Protein 3S79 (pdb70)

Sequence (452 aa):
SSIPGPGYCMGIGPLISHGRFLWMGIGSACNYYNRVYGEFMRVWISGEETLIISKSSSMFHIMKHNHYSSRFGSKLGLQCIGMHEKGIIFNNNPELWKTTRPFFMKALSGPGLVRMVTVCAESLKTHLDRLEEVTNESGYVDVLTLLRRVMLDTSNTLFLRIPLDESAIVVKIQGYFDAWQALLIKPDIFFKISWLYKKYEKSVKDLKDAIEVLIAEKRRRISTEEKLEECMDFATELILAEKRGDLTRENVNQCILEMLIAAPDTMSVSLFFMLFLIAKHPNVEEAIIKEIQTVIGERDIKIDDIQKLKVMENFIYESMRYQPVVDLVMRKALEDDVIDGYPVKKGTNIILNIGRMHRLEFFPKPNEFTLENFAKNVPYRYFQPFGFGPRGCAGKYIAMVMMKAILVTLLRRFHHVKTLQGQCVESIQKIHDLSLHPDETKNMLEMIFTPRN

CATH classification: 1.10.630.10

Secondary structure (DSSP, 8-state):
----S----SSSHHHHHHHHHHHH-HHHHHHHHHHHS-SEEEEESSSSEEEEE--HHHHHHHHHSGGG------HHHHHHHT-TTSSSTT---HHHHHHHHHHHHHHTSTHHHHHHHHHHHHHHHHHHTTGGGTB-TTS-B-HHHHHHHHHHHHHHHHHT-----HHHHHHHHHHHHHHHHHHTT--HHHHHSGGGTHHHHHHHHHHHHHHHHHHHHHHHHHHT-TTTTTT--HHHHHHHHHHTTSS-HHHHHHHHHHHHHHHHHHHHHHHHHHHHHHHH-HHHHHHHHHHHHHHTTTSPP-HHHHTT-HHHHHHHHHHHHHS-SS--EEEE-SS-EEETTEEE-TT-EEEE-HHHHTTTSS-SSTTS--GGGGSS---TTT--SS--STTS-TTHHHHHHHHHHHHHHHHTTEEEEESTT--TTTS-EEESSSEEE-TTS----EEEEE--

Foldseek 3Di:
DEFADDDCPVPVQQVVLLVLCLVQFVQVSLVVGCVVIPQWHWGHQANFIAIEHADLQLLCVLLADLQWLAFAFDLVLCVLLLNDCFAQQHNGPSVSNVLRLVLLLVLQDDVNLQVLLQLLLVLLVVLVVVQVVAADPVQWGPQLLSQLLSLLSSLCVAAQVDDADSNQLLVLLVLSVCSSLNRGRDHPVQVVPPVNRVSSSVSSCSNLVRLCVRLVVSVVCCVPPDPNVVDDHSLSVLVVCVVVVNDDPSNSSNHSSCSSSVCSVAVSQLLLQLLLVCQVCVVLLVVQLVQCCVQPNPHQDGPVSLVSSVSVLLSSQLSCQAPNFQQKDKTFRQDWDQRPNRTDHGRHIYIHRNNVLSQPDDFPHRHDRDSNSVPDDDDCSSRQSQRDHPNTHSNVPSSSSSSVSSVSSQSVWWDKHAPDPDGSVPFDWRRHNTTGGPPVDDSSTIHTHTDD

InterPro domains:
  IPR001128 Cytochrome P450 [PF00067] (49-484)
  IPR001128 Cytochrome P450 [PR00385] (306-323)
  IPR001128 Cytochrome P450 [PR00385] (358-369)
  IPR001128 Cytochrome P450 [PR00385] (428-437)
  IPR001128 Cytochrome P450 [PR00385] (437-448)
  IPR002401 Cytochrome P450, E-class, group I [PR00463] (78-97)
  IPR002401 Cytochrome P450, E-class, group I [PR00463] (295-312)
  IPR002401 Cytochrome P450, E-class, group I [PR00463] (315-341)
  IPR002401 Cytochrome P450, E-class, group I [PR00463] (357-375)
  IPR002401 Cytochrome P450, E-class, group I [PR00463] (427-437)
  IPR002401 Cytochrome P450, E-class, group I [PR00463] (437-460)
  IPR017972 Cytochrome P450, conserved site [PS00086] (430-439)
  IPR036396 Cytochrome P450 superfamily [G3DSA:1.10.630.10] (45-503)
  IPR036396 Cytochrome P450 superfamily [SSF48264] (41-482)
  IPR050196 Cytochrome P450 Monooxygenases [PTHR24291] (77-483)

Organism: Homo sapiens (NCBI:txid9606)

GO terms:
  GO:0070330 aromatase activity (F, IDA)
  GO:0020037 heme binding (F, IDA)
  GO:0070330 aromatase activity (F, EXP)
  GO:0101021 estrogen 2-hydroxylase activity (F, EXP)
  GO:0005789 endoplasmic reticulum membrane (C, EXP)
  GO:0016020 membrane (C, TAS)
  GO:0019825 oxygen binding (F, TAS)
  GO:0006694 steroid biosynthetic process (P, TAS)
  GO:0005789 endoplasmic reticulum membrane (C, TAS)
  GO:0008395 steroid hydroxylase activity (F, TAS)
  GO:0016125 sterol metabolic process (P, TAS)
  GO:0006703 estrogen biosynthetic process (P, TAS)
  GO:0005783 endoplasmic reticulum (C, IDA)
  GO:2000866 positive regulation of estradiol secretion (P, IDA)
  GO:0006710 androgen catabolic process (P, IDA)
  GO:0016712 oxidoreductase activity, acting on paired donors, with incorporation or reduction of molecular oxygen, reduced flavin or flavoprotein as one donor, and incorporation of one atom of oxygen (F, TAS)
  GO:0009055 electron transfer activity (F, TAS)

Radius of gyration: 21.98 Å; Cα contacts (8 Å, |Δi|>4): 689; chains: 1; bounding box: 54×66×43 Å

B-factor: mean 69.15, std 11.72, range [27.29, 119.89]

Nearest PDB structures (foldseek):
  4kq8-assembly1_A  TM=1.000E+00  e=1.917E-66  Homo sapiens
  5veu-assembly10_J  TM=8.030E-01  e=7.206E-19  Homo sapiens
  5jqu-assembly1_E  TM=8.516E-01  e=1.987E-17  Priestia megaterium NBRC 15308 = ATCC 14581
  5jqu-assembly1_G  TM=8.354E-01  e=8.770E-18  Priestia megaterium NBRC 15308 = ATCC 14581
  2ij2-assembly1_A  TM=8.161E-01  e=6.776E-17  Priestia megaterium

Structure (mmCIF, N/CA/C/O backbone):
data_3S79
#
_entry.id   3S79
#
_cell.length_a   140.218
_cell.length_b   140.218
_cell.length_c   119.271
_cell.angle_alpha   90.00
_cell.angle_beta   90.00
_cell.angle_gamma   120.00
#
_symmetry.space_group_name_H-M   'P 32 2 1'
#
loop_
_entity.id
_entity.type
_entity.pdbx_description
1 polymer 'Cytochrome P450 19A1'
2 non-polymer 'PROTOPORPHYRIN IX CONTAINING FE'
3 non-polymer 4-ANDROSTENE-3-17-DIONE
4 non-polymer 'PHOSPHATE ION'
5 water water
#
loop_
_atom_site.group_PDB
_atom_site.id
_atom_site.type_symbol
_atom_site.label_atom_id
_atom_site.label_alt_id
_atom_site.label_comp_id
_atom_site.label_asym_id
_atom_site.label_entity_id
_atom_site.label_seq_id
_atom_site.pdbx_PDB_ins_code
_atom_site.Cartn_x
_atom_site.Cartn_y
_atom_site.Cartn_z
_atom_site.occupancy
_atom_site.B_iso_or_equiv
_atom_site.auth_seq_id
_atom_site.auth_comp_id
_atom_site.auth_asym_id
_atom_site.auth_atom_id
_atom_site.pdbx_PDB_model_num
ATOM 1 N N . SER A 1 45 ? 76.237 80.217 30.288 1.00 104.77 45 SER A N 1
ATOM 2 C CA . SER A 1 45 ? 75.621 80.218 31.649 1.00 104.84 45 SER A CA 1
ATOM 3 C C . SER A 1 45 ? 76.669 80.394 32.746 1.00 104.73 45 SER A C 1
ATOM 4 O O . SER A 1 45 ? 77.794 79.890 32.632 1.00 104.87 45 SER A O 1
ATOM 7 N N . SER A 1 46 ? 76.288 81.116 33.801 1.00 104.44 46 SER A N 1
ATOM 8 C CA . SER A 1 46 ? 77.106 81.241 35.010 1.00 103.97 46 SER A CA 1
ATOM 9 C C . SER A 1 46 ? 76.868 80.030 35.922 1.00 103.64 46 SER A C 1
ATOM 10 O O . SER A 1 46 ? 76.082 79.135 35.591 1.00 103.74 46 SER A O 1
ATOM 13 N N . ILE A 1 47 ? 77.531 80.008 37.072 1.00 103.01 47 ILE A N 1
ATOM 14 C CA . ILE A 1 47 ? 77.569 78.802 37.886 1.00 102.33 47 ILE A CA 1
ATOM 15 C C . ILE A 1 47 ? 76.794 78.948 39.210 1.00 101.83 47 ILE A C 1
ATOM 16 O O . ILE A 1 47 ? 77.133 79.801 40.031 1.00 101.85 47 ILE A O 1
ATOM 21 N N . PRO A 1 48 ? 75.725 78.144 39.402 1.00 101.27 48 PRO A N 1
ATOM 22 C CA . PRO A 1 48 ? 74.946 78.203 40.649 1.00 101.03 48 PRO A CA 1
ATOM 23 C C . PRO A 1 48 ? 75.763 77.783 41.876 1.00 100.95 48 PRO A C 1
ATOM 24 O O . PRO A 1 48 ? 76.748 77.061 41.734 1.00 101.07 48 PRO A O 1
ATOM 28 N N . GLY A 1 49 ? 75.363 78.239 43.062 1.00 100.83 49 GLY A N 1
ATOM 29 C CA . GLY A 1 49 ? 76.078 77.912 44.304 1.00 100.75 49 GLY A CA 1
ATOM 30 C C . GLY A 1 49 ? 76.155 79.067 45.292 1.00 100.70 49 GLY A C 1
ATOM 31 O O . GLY A 1 49 ? 75.909 80.210 44.912 1.00 100.66 49 GLY A O 1
ATOM 32 N N . PRO A 1 50 ? 76.510 78.782 46.566 1.00 100.70 50 PRO A N 1
ATOM 33 C CA . PRO A 1 50 ? 76.570 79.825 47.593 1.00 100.76 50 PRO A CA 1
ATOM 34 C C . PRO A 1 50 ? 77.529 80.946 47.219 1.00 100.82 50 PRO A C 1
ATOM 35 O O . PRO A 1 50 ? 78.403 80.757 46.373 1.00 100.87 50 PRO A O 1
ATOM 39 N N . GLY A 1 51 ? 77.352 82.103 47.844 1.00 100.86 51 GLY A N 1
ATOM 40 C CA . GLY A 1 51 ? 78.190 83.254 47.563 1.00 100.96 51 GLY A CA 1
ATOM 41 C C . GLY A 1 51 ? 79.585 83.092 48.125 1.00 101.09 51 GLY A C 1
ATOM 42 O O . GLY A 1 51 ? 79.771 82.532 49.207 1.00 100.96 51 GLY A O 1
ATOM 43 N N . TYR A 1 52 ? 80.565 83.567 47.368 1.00 101.35 52 TYR A N 1
ATOM 44 C CA . TYR A 1 52 ? 81.930 83.680 47.842 1.00 101.78 52 TYR A CA 1
ATOM 45 C C . TYR A 1 52 ? 81.973 84.923 48.711 1.00 102.12 52 TYR A C 1
ATOM 46 O O . TYR A 1 52 ? 82.127 86.036 48.206 1.00 102.49 52 TYR A O 1
ATOM 55 N N . CYS A 1 53 ? 81.801 84.752 50.016 1.00 102.35 53 CYS A N 1
ATOM 56 C CA . CYS A 1 53 ? 81.703 85.914 50.899 1.00 102.53 53 CYS A CA 1
ATOM 57 C C . CYS A 1 53 ? 83.065 86.441 51.304 1.00 102.38 53 CYS A C 1
ATOM 58 O O . CYS A 1 53 ? 83.437 86.410 52.481 1.00 102.35 53 CYS A O 1
ATOM 61 N N . MET A 1 54 ? 83.794 86.932 50.302 1.00 102.27 54 MET A N 1
ATOM 62 C CA . MET A 1 54 ? 85.157 87.432 50.466 1.00 102.09 54 MET A CA 1
ATOM 63 C C . MET A 1 54 ? 86.006 86.445 51.278 1.00 101.61 54 MET A C 1
ATOM 64 O O . MET A 1 54 ? 86.715 86.835 52.209 1.00 101.59 54 MET A O 1
ATOM 69 N N . GLY A 1 55 ? 85.905 85.162 50.926 1.00 101.05 55 GLY A N 1
ATOM 70 C CA . GLY A 1 55 ? 86.688 84.112 51.571 1.00 100.22 55 GLY A CA 1
ATOM 71 C C . GLY A 1 55 ? 86.028 83.467 52.776 1.00 99.66 55 GLY A C 1
ATOM 72 O O . GLY A 1 55 ? 86.697 82.804 53.572 1.00 99.74 55 GLY A O 1
ATOM 73 N N . ILE A 1 56 ? 84.721 83.662 52.920 1.00 98.95 56 ILE A N 1
ATOM 74 C CA . ILE A 1 56 ? 83.969 82.990 53.978 1.00 98.27 56 ILE A CA 1
ATOM 75 C C . ILE A 1 56 ? 83.105 81.903 53.346 1.00 97.66 56 ILE A C 1
ATOM 76 O O . ILE A 1 56 ? 82.837 80.867 53.967 1.00 97.69 56 ILE A O 1
ATOM 81 N N . GLY A 1 57 ? 82.690 82.146 52.103 1.00 96.78 57 GLY A N 1
ATOM 82 C CA . GLY A 1 57 ? 82.014 81.136 51.297 1.00 95.68 57 GLY A CA 1
ATOM 83 C C . GLY A 1 57 ? 82.715 79.789 51.378 1.00 94.82 57 GLY A C 1
ATOM 84 O O . GLY A 1 57 ? 82.109 78.808 51.813 1.00 94.88 57 GLY A O 1
ATOM 85 N N . PRO A 1 58 ? 84.003 79.735 50.973 1.00 94.07 58 PRO A N 1
ATOM 86 C CA . PRO A 1 58 ? 84.815 78.516 51.058 1.00 93.33 58 PRO A CA 1
ATOM 87 C C . PRO A 1 58 ? 84.795 77.853 52.433 1.00 92.49 58 PRO A C 1
ATOM 88 O O . PRO A 1 58 ? 84.570 76.642 52.525 1.00 92.65 58 PRO A O 1
ATOM 92 N N . LEU A 1 59 ? 85.014 78.638 53.485 1.00 91.24 59 LEU A N 1
ATOM 93 C CA . LEU A 1 59 ? 85.095 78.096 54.835 1.00 90.01 59 LEU A CA 1
ATOM 94 C C . LEU A 1 59 ? 83.785 77.466 55.300 1.00 89.20 59 LEU A C 1
ATOM 95 O O . LEU A 1 59 ? 83.808 76.452 55.991 1.00 89.08 59 LEU A O 1
ATOM 100 N N . ILE A 1 60 ? 82.648 78.039 54.915 1.00 88.15 60 ILE A N 1
ATOM 101 C CA . ILE A 1 60 ? 81.374 77.422 55.294 1.00 87.26 60 ILE A CA 1
ATOM 102 C C . ILE A 1 60 ? 81.204 76.056 54.623 1.00 86.46 60 ILE A C 1
ATOM 103 O O . ILE A 1 60 ? 80.981 75.059 55.311 1.00 86.39 60 ILE A O 1
ATOM 108 N N . SER A 1 61 ? 81.362 76.008 53.299 1.00 85.35 61 SER A N 1
ATOM 109 C CA . SER A 1 61 ? 81.105 74.785 52.536 1.00 84.16 61 SER A CA 1
ATOM 110 C C . SER A 1 61 ? 82.070 73.660 52.912 1.00 83.42 61 SER A C 1
ATOM 111 O O . SER A 1 61 ? 81.646 72.519 53.107 1.00 83.21 61 SER A O 1
ATOM 114 N N . HIS A 1 62 ? 83.355 73.985 53.037 1.00 82.35 62 HIS A N 1
ATOM 115 C CA . HIS A 1 62 ? 84.326 73.003 53.493 1.00 81.57 62 HIS A CA 1
ATOM 116 C C . HIS A 1 62 ? 83.914 72.482 54.867 1.00 81.05 62 HIS A C 1
ATOM 117 O O . HIS A 1 62 ? 83.833 71.272 55.070 1.00 81.13 62 HIS A O 1
ATOM 124 N N . GLY A 1 63 ? 83.633 73.399 55.794 1.00 80.42 63 GLY A N 1
ATOM 125 C CA . GLY A 1 63 ? 83.147 73.042 57.128 1.00 79.56 63 GLY A CA 1
ATOM 126 C C . GLY A 1 63 ? 81.896 72.182 57.074 1.00 79.06 63 GLY A C 1
ATOM 127 O O . GLY A 1 63 ? 81.781 71.183 57.783 1.00 78.70 63 GLY A O 1
ATOM 128 N N . ARG A 1 64 ? 80.961 72.569 56.214 1.00 78.86 64 ARG A N 1
ATOM 129 C CA . ARG A 1 64 ? 79.746 71.795 55.996 1.00 78.81 64 ARG A CA 1
ATOM 130 C C . ARG A 1 64 ? 80.064 70.363 55.551 1.00 78.59 64 ARG A C 1
ATOM 131 O O . ARG A 1 64 ? 79.454 69.410 56.040 1.00 78.44 64 ARG A O 1
ATOM 139 N N . PHE A 1 65 ? 81.024 70.224 54.637 1.00 78.34 65 PHE A N 1
ATOM 140 C CA . PHE A 1 65 ? 81.478 68.908 54.190 1.00 78.24 65 PHE A CA 1
ATOM 141 C C . PHE A 1 65 ? 82.097 68.100 55.329 1.00 78.33 65 PHE A C 1
ATOM 142 O O . PHE A 1 65 ? 81.809 66.910 55.480 1.00 78.28 65 PHE A O 1
ATOM 150 N N . LEU A 1 66 ? 82.925 68.753 56.138 1.00 78.36 66 LEU A N 1
ATOM 151 C CA . LEU A 1 66 ? 83.582 68.078 57.255 1.00 78.58 66 LEU A CA 1
ATOM 152 C C . LEU A 1 66 ? 82.595 67.634 58.332 1.00 78.64 66 LEU A C 1
ATOM 153 O O . LEU A 1 66 ? 82.769 66.576 58.936 1.00 78.56 66 LEU A O 1
ATOM 158 N N . TRP A 1 67 ? 81.561 68.438 58.561 1.00 78.79 67 TRP A N 1
ATOM 159 C CA . TRP A 1 67 ? 80.575 68.140 59.594 1.00 79.02 67 TRP A CA 1
ATOM 160 C C . TRP A 1 67 ? 79.566 67.110 59.094 1.00 78.09 67 TRP A C 1
ATOM 161 O O . TRP A 1 67 ? 79.289 66.124 59.773 1.00 77.89 67 TRP A O 1
ATOM 172 N N . MET A 1 68 ? 79.046 67.325 57.891 1.00 77.16 68 MET A N 1
ATOM 173 C CA . MET A 1 68 ? 78.010 66.458 57.340 1.00 76.23 68 MET A CA 1
ATOM 174 C C . MET A 1 68 ? 78.505 65.127 56.777 1.00 75.67 68 MET A C 1
ATOM 175 O O . MET A 1 68 ? 77.803 64.117 56.859 1.00 75.63 68 MET A O 1
ATOM 180 N N . GLY A 1 69 ? 79.705 65.129 56.203 1.00 74.94 69 GLY A N 1
ATOM 181 C CA . GLY A 1 69 ? 80.195 63.984 55.442 1.00 74.06 69 GLY A CA 1
ATOM 182 C C . GLY A 1 69 ? 79.970 64.221 53.961 1.00 73.41 69 GLY A C 1
ATOM 183 O O . GLY A 1 69 ? 78.930 64.755 53.567 1.00 73.35 69 GLY A O 1
ATOM 184 N N . ILE A 1 70 ? 80.937 63.819 53.141 1.00 72.76 70 ILE A N 1
ATOM 185 C CA . ILE A 1 70 ? 80.934 64.152 51.714 1.00 72.17 70 ILE A CA 1
ATOM 186 C C . ILE A 1 70 ? 79.584 63.877 51.041 1.00 72.24 70 ILE A C 1
ATOM 187 O O . ILE A 1 70 ? 79.020 64.753 50.384 1.00 72.07 70 ILE A O 1
ATOM 192 N N . GLY A 1 71 ? 79.067 62.667 51.235 1.00 72.32 71 GLY A N 1
ATOM 193 C CA . GLY A 1 71 ? 77.815 62.237 50.626 1.00 72.37 71 GLY A CA 1
ATOM 194 C C . GLY A 1 71 ? 76.629 63.113 50.951 1.00 72.65 71 GLY A C 1
ATOM 195 O O . GLY A 1 71 ? 75.971 63.635 50.045 1.00 72.60 71 GLY A O 1
ATOM 196 N N . SER A 1 72 ? 76.354 63.279 52.243 1.00 72.85 72 SER A N 1
ATOM 197 C CA . SER A 1 72 ? 75.199 64.062 52.676 1.00 73.21 72 SER A CA 1
ATOM 198 C C . SER A 1 72 ? 75.312 65.540 52.290 1.00 73.24 72 SER A C 1
ATOM 199 O O . SER A 1 72 ? 74.319 66.150 51.881 1.00 73.42 72 SER A O 1
ATOM 202 N N . ALA A 1 73 ? 76.516 66.100 52.398 1.00 73.14 73 ALA A N 1
ATOM 203 C CA . ALA A 1 73 ? 76.769 67.473 51.966 1.00 73.21 73 ALA A CA 1
ATOM 204 C C . ALA A 1 73 ? 76.503 67.653 50.472 1.00 73.43 73 ALA A C 1
ATOM 205 O O . ALA A 1 73 ? 76.015 68.696 50.048 1.00 73.57 73 ALA A O 1
ATOM 207 N N . CYS A 1 74 ? 76.814 66.630 49.680 1.00 73.75 74 CYS A N 1
ATOM 208 C CA . CYS A 1 74 ? 76.533 66.659 48.242 1.00 74.09 74 CYS A CA 1
ATOM 209 C C . CYS A 1 74 ? 75.036 66.689 47.972 1.00 74.43 74 CYS A C 1
ATOM 210 O O . CYS A 1 74 ? 74.561 67.437 47.116 1.00 74.30 74 CYS A O 1
ATOM 213 N N . ASN A 1 75 ? 74.298 65.868 48.710 1.00 75.05 75 ASN A N 1
ATOM 214 C CA . ASN A 1 75 ? 72.855 65.831 48.574 1.00 75.53 75 ASN A CA 1
ATOM 215 C C . ASN A 1 75 ? 72.199 67.108 49.068 1.00 76.19 75 ASN A C 1
ATOM 216 O O . ASN A 1 75 ? 71.187 67.545 48.515 1.00 76.36 75 ASN A O 1
ATOM 221 N N . TYR A 1 76 ? 72.800 67.722 50.083 1.00 76.84 76 TYR A N 1
ATOM 222 C CA . TYR A 1 76 ? 72.310 68.988 50.594 1.00 77.50 76 TYR A CA 1
ATOM 223 C C . TYR A 1 76 ? 72.394 70.073 49.529 1.00 77.69 76 TYR A C 1
ATOM 224 O O . TYR A 1 76 ? 71.408 70.756 49.256 1.00 77.74 76 TYR A O 1
ATOM 233 N N . TYR A 1 77 ? 73.570 70.214 48.926 1.00 78.06 77 TYR A N 1
ATOM 234 C CA . TYR A 1 77 ? 73.827 71.302 47.991 1.00 78.45 77 TYR A CA 1
ATOM 235 C C . TYR A 1 77 ? 73.088 71.169 46.662 1.00 78.65 77 TYR A C 1
ATOM 236 O O . TYR A 1 77 ? 72.729 72.170 46.049 1.00 78.59 77 TYR A O 1
ATOM 245 N N . ASN A 1 78 ? 72.860 69.936 46.225 1.00 79.10 78 ASN A N 1
ATOM 246 C CA . ASN A 1 78 ? 72.073 69.682 45.018 1.00 79.68 78 ASN A CA 1
ATOM 247 C C . ASN A 1 78 ? 70.588 69.937 45.240 1.00 80.06 78 ASN A C 1
ATOM 248 O O . ASN A 1 78 ? 69.838 70.184 44.291 1.00 80.16 78 ASN A O 1
ATOM 253 N N . ARG A 1 79 ? 70.163 69.842 46.496 1.00 80.43 79 ARG A N 1
ATOM 254 C CA . ARG A 1 79 ? 68.774 70.063 46.847 1.00 80.77 79 ARG A CA 1
ATOM 255 C C . ARG A 1 79 ? 68.508 71.560 46.971 1.00 80.74 79 ARG A C 1
ATOM 256 O O . ARG A 1 79 ? 67.518 72.052 46.430 1.00 80.98 79 ARG A O 1
ATOM 264 N N . VAL A 1 80 ? 69.400 72.279 47.657 1.00 80.52 80 VAL A N 1
ATOM 265 C CA . VAL A 1 80 ? 69.288 73.735 47.803 1.00 80.39 80 VAL A CA 1
ATOM 266 C C . VAL A 1 80 ? 69.492 74.462 46.462 1.00 80.60 80 VAL A C 1
ATOM 267 O O . VAL A 1 80 ? 68.572 75.114 45.967 1.00 80.76 80 VAL A O 1
ATOM 271 N N . TYR A 1 81 ? 70.686 74.338 45.880 1.00 80.70 81 TYR A N 1
ATOM 272 C CA . TYR A 1 81 ? 70.992 74.898 44.554 1.00 80.72 81 TYR A CA 1
ATOM 273 C C . TYR A 1 81 ? 70.759 73.835 43.475 1.00 80.78 81 TYR A C 1
ATOM 274 O O . TYR A 1 81 ? 70.262 72.750 43.781 1.00 81.11 81 TYR A O 1
ATOM 283 N N . GLY A 1 82 ? 71.114 74.129 42.225 1.00 80.58 82 GLY A N 1
ATOM 284 C CA . GLY A 1 82 ? 70.824 73.220 41.099 1.00 80.44 82 GLY A CA 1
ATOM 285 C C . GLY A 1 82 ? 71.375 71.793 41.150 1.00 80.20 82 GLY A C 1
ATOM 286 O O . GLY A 1 82 ? 72.087 71.410 42.082 1.00 80.20 82 GLY A O 1
ATOM 287 N N . GLU A 1 83 ? 71.041 71.004 40.132 1.00 79.92 83 GLU A N 1
ATOM 288 C CA . GLU A 1 83 ? 71.623 69.674 39.957 1.00 79.63 83 GLU A CA 1
ATOM 289 C C . GLU A 1 83 ? 73.029 69.770 39.355 1.00 79.42 83 GLU A C 1
ATOM 290 O O . GLU A 1 83 ? 73.631 68.759 38.970 1.00 79.49 83 GLU A O 1
ATOM 296 N N . PHE A 1 84 ? 73.537 70.999 39.288 1.00 79.02 84 PHE A N 1
ATOM 297 C CA . PHE A 1 84 ? 74.863 71.306 38.767 1.00 78.57 84 PHE A CA 1
ATOM 298 C C . PHE A 1 84 ? 75.273 72.615 39.424 1.00 78.49 84 PHE A C 1
ATOM 299 O O . PHE A 1 84 ? 74.758 73.674 39.079 1.00 78.46 84 PHE A O 1
ATOM 307 N N . MET A 1 85 ? 76.193 72.541 40.378 1.00 78.41 85 MET A N 1
ATOM 308 C CA . MET A 1 85 ? 76.525 73.709 41.189 1.00 78.45 85 MET A CA 1
ATOM 309 C C . MET A 1 85 ? 77.972 73.707 41.702 1.00 78.55 85 MET A C 1
ATOM 310 O O . MET A 1 85 ? 78.723 72.768 41.439 1.00 78.83 85 MET A O 1
ATOM 315 N N . ARG A 1 86 ? 78.348 74.749 42.443 1.00 78.39 86 ARG A N 1
ATOM 316 C CA . ARG A 1 86 ? 79.749 75.003 42.782 1.00 78.28 86 ARG A CA 1
ATOM 317 C C . ARG A 1 86 ? 79.954 75.211 44.276 1.00 77.96 86 ARG A C 1
ATOM 318 O O . ARG A 1 86 ? 79.172 75.896 44.939 1.00 77.89 86 ARG A O 1
ATOM 326 N N . VAL A 1 87 ? 81.043 74.634 44.775 1.00 77.58 87 VAL A N 1
ATOM 327 C CA . VAL A 1 87 ? 81.396 74.642 46.186 1.00 77.16 87 VAL A CA 1
ATOM 328 C C . VAL A 1 87 ? 82.920 74.766 46.274 1.00 77.08 87 VAL A C 1
ATOM 329 O O . VAL A 1 87 ? 83.599 74.765 45.248 1.00 76.93 87 VAL A O 1
ATOM 333 N N . TRP A 1 88 ? 83.449 74.892 47.489 1.00 77.15 88 TRP A N 1
ATOM 334 C CA . TRP A 1 88 ? 84.894 74.876 47.717 1.00 77.28 88 TRP A CA 1
ATOM 335 C C . TRP A 1 88 ? 85.282 73.822 48.750 1.00 76.99 88 TRP A C 1
ATOM 336 O O . TRP A 1 88 ? 84.671 73.717 49.814 1.00 77.00 88 TRP A O 1
ATOM 347 N N . ILE A 1 89 ? 86.294 73.035 48.413 1.00 76.75 89 ILE A N 1
ATOM 348 C CA . ILE A 1 89 ? 86.971 72.183 49.374 1.00 76.47 89 ILE A CA 1
ATOM 349 C C . ILE A 1 89 ? 88.409 72.657 49.334 1.00 76.68 89 ILE A C 1
ATOM 350 O O . ILE A 1 89 ? 89.009 72.743 48.261 1.00 76.44 89 ILE A O 1
ATOM 355 N N . SER A 1 90 ? 88.935 72.994 50.509 1.00 77.09 90 SER A N 1
ATOM 356 C CA . SER A 1 90 ? 90.156 73.794 50.638 1.00 77.68 90 SER A CA 1
ATOM 357 C C . SER A 1 90 ? 90.049 75.040 49.758 1.00 78.09 90 SER A C 1
ATOM 358 O O . SER A 1 90 ? 88.988 75.668 49.678 1.00 78.37 90 SER A O 1
ATOM 361 N N . GLY A 1 91 ? 91.130 75.402 49.088 1.00 78.45 91 GLY A N 1
ATOM 362 C CA . GLY A 1 91 ? 91.029 76.453 48.088 1.00 79.06 91 GLY A CA 1
ATOM 363 C C . GLY A 1 91 ? 90.063 76.047 46.984 1.00 79.31 91 GLY A C 1
ATOM 364 O O . GLY A 1 91 ? 89.058 76.719 46.756 1.00 79.21 91 GLY A O 1
ATOM 365 N N . GLU A 1 92 ? 90.353 74.905 46.355 1.00 79.55 92 GLU A N 1
ATOM 366 C CA . GLU A 1 92 ? 89.794 74.521 45.048 1.00 79.68 92 GLU A CA 1
ATOM 367 C C . GLU A 1 92 ? 88.276 74.585 44.870 1.00 79.51 92 GLU A C 1
ATOM 368 O O . GLU A 1 92 ? 87.509 74.054 45.679 1.00 79.41 92 GLU A O 1
ATOM 374 N N . GLU A 1 93 ? 87.874 75.230 43.778 1.00 79.40 93 GLU A N 1
ATOM 375 C CA . GLU A 1 93 ? 86.492 75.222 43.318 1.00 79.34 93 GLU A CA 1
ATOM 376 C C . GLU A 1 93 ? 86.145 73.806 42.904 1.00 78.80 93 GLU A C 1
ATOM 377 O O . GLU A 1 93 ? 86.831 73.200 42.074 1.00 78.95 93 GLU A O 1
ATOM 383 N N . THR A 1 94 ? 85.086 73.273 43.493 1.00 78.10 94 THR A N 1
ATOM 384 C CA . THR A 1 94 ? 84.691 71.905 43.213 1.00 77.42 94 THR A CA 1
ATOM 385 C C . THR A 1 94 ? 83.211 71.801 42.869 1.00 76.73 94 THR A C 1
ATOM 386 O O . THR A 1 94 ? 82.351 72.222 43.639 1.00 76.79 94 THR A O 1
ATOM 390 N N . LEU A 1 95 ? 82.940 71.238 41.697 1.00 75.88 95 LEU A N 1
ATOM 391 C CA . LEU A 1 95 ? 81.595 71.135 41.164 1.00 75.17 95 LEU A CA 1
ATOM 392 C C . LEU A 1 95 ? 80.909 69.894 41.674 1.00 74.81 95 LEU A C 1
ATOM 393 O O . LEU A 1 95 ? 81.474 68.799 41.623 1.00 75.04 95 LEU A O 1
ATOM 398 N N . ILE A 1 96 ? 79.685 70.049 42.159 1.00 74.15 96 ILE A N 1
ATOM 399 C CA . ILE A 1 96 ? 78.908 68.870 42.483 1.00 73.59 96 ILE A CA 1
ATOM 400 C C . ILE A 1 96 ? 77.716 68.742 41.518 1.00 73.22 96 ILE A C 1
ATOM 401 O O . ILE A 1 96 ? 76.864 69.624 41.426 1.00 73.24 96 ILE A O 1
ATOM 406 N N . ILE A 1 97 ? 77.704 67.634 40.780 1.00 72.69 97 ILE A N 1
ATOM 407 C CA . ILE A 1 97 ? 76.847 67.456 39.613 1.00 72.07 97 ILE A CA 1
ATOM 408 C C . ILE A 1 97 ? 76.068 66.149 39.692 1.00 71.98 97 ILE A C 1
ATOM 409 O O . ILE A 1 97 ? 76.655 65.086 39.894 1.00 71.91 97 ILE A O 1
ATOM 414 N N . SER A 1 98 ? 74.750 66.227 39.515 1.00 71.82 98 SER A N 1
ATOM 415 C CA . SER A 1 98 ? 73.922 65.026 39.445 1.00 71.72 98 SER A CA 1
ATOM 416 C C . SER A 1 98 ? 73.306 64.819 38.059 1.00 71.58 98 SER A C 1
ATOM 417 O O . SER A 1 98 ? 72.695 63.785 37.800 1.00 71.53 98 SER A O 1
ATOM 420 N N . LYS A 1 99 ? 73.473 65.803 37.177 1.00 71.46 99 LYS A N 1
ATOM 421 C CA . LYS A 1 99 ? 72.944 65.739 35.812 1.00 71.27 99 LYS A CA 1
ATOM 422 C C . LYS A 1 99 ? 73.541 64.582 35.013 1.00 71.05 99 LYS A C 1
ATOM 423 O O . LYS A 1 99 ? 74.757 64.515 34.798 1.00 71.08 99 LYS A O 1
ATOM 429 N N . SER A 1 100 ? 72.675 63.681 34.561 1.00 70.71 100 SER A N 1
ATOM 430 C CA . SER A 1 100 ? 73.094 62.535 33.749 1.00 70.37 100 SER A CA 1
ATOM 431 C C . SER A 1 100 ? 73.943 62.915 32.532 1.00 70.10 100 SER A C 1
ATOM 432 O O . SER A 1 100 ? 74.887 62.200 32.184 1.00 69.94 100 SER A O 1
ATOM 435 N N . SER A 1 101 ? 73.598 64.033 31.894 1.00 69.86 101 SER A N 1
ATOM 436 C CA . SER A 1 101 ? 74.318 64.511 30.712 1.00 69.67 101 SER A CA 1
ATOM 437 C C . SER A 1 101 ? 75.754 64.898 31.060 1.00 69.46 101 SER A C 1
ATOM 438 O O . SER A 1 101 ? 76.690 64.565 30.325 1.00 69.23 101 SER A O 1
ATOM 441 N N . SER A 1 102 ? 75.914 65.596 32.185 1.00 69.16 102 SER A N 1
ATOM 442 C CA . SER A 1 102 ? 77.227 65.979 32.681 1.00 68.94 102 SER A CA 1
ATOM 443 C C . SER A 1 102 ? 78.020 64.747 33.087 1.00 68.70 102 SER A C 1
ATOM 444 O O . SER A 1 102 ? 79.189 64.592 32.710 1.00 68.55 102 SER A O 1
ATOM 447 N N . MET A 1 103 ? 77.367 63.873 33.850 1.00 68.26 103 MET A N 1
ATOM 448 C CA . MET A 1 103 ? 77.948 62.601 34.246 1.00 67.79 103 MET A CA 1
ATOM 449 C C . MET A 1 103 ? 78.581 61.946 33.027 1.00 67.53 103 MET A C 1
ATOM 450 O O . MET A 1 103 ? 79.781 61.675 33.016 1.00 67.56 103 MET A O 1
ATOM 455 N N . PHE A 1 104 ? 77.776 61.739 31.989 1.00 67.27 104 PHE A N 1
ATOM 456 C CA . PHE A 1 104 ? 78.219 61.018 30.800 1.00 67.08 104 PHE A CA 1
ATOM 457 C C . PHE A 1 104 ? 79.411 61.645 30.078 1.00 67.12 104 PHE A C 1
ATOM 458 O O . PHE A 1 104 ? 80.306 60.931 29.623 1.00 66.99 104 PHE A O 1
ATOM 466 N N . HIS A 1 105 ? 79.414 62.970 29.975 1.00 67.25 105 HIS A N 1
ATOM 467 C CA . HIS A 1 105 ? 80.510 63.686 29.338 1.00 67.73 105 HIS A CA 1
ATOM 468 C C . HIS A 1 105 ? 81.826 63.427 30.067 1.00 67.61 105 HIS A C 1
ATOM 469 O O . HIS A 1 105 ? 82.835 63.072 29.453 1.00 67.62 105 HIS A O 1
ATOM 476 N N . ILE A 1 106 ? 81.777 63.584 31.386 1.00 67.52 106 ILE A N 1
ATOM 477 C CA . ILE A 1 106 ? 82.929 63.466 32.265 1.00 67.24 106 ILE A CA 1
ATOM 478 C C . ILE A 1 106 ? 83.581 62.076 32.247 1.00 67.36 106 ILE A C 1
ATOM 479 O O . ILE A 1 106 ? 84.803 61.976 32.158 1.00 67.52 106 ILE A O 1
ATOM 484 N N . MET A 1 107 ? 82.783 61.011 32.307 1.00 67.35 107 MET A N 1
ATOM 485 C CA . MET A 1 107 ? 83.349 59.656 32.380 1.00 67.59 107 MET A CA 1
ATOM 486 C C . MET A 1 107 ? 83.829 59.164 31.018 1.00 67.85 107 MET A C 1
ATOM 487 O O . MET A 1 107 ? 84.691 58.284 30.934 1.00 67.93 107 MET A O 1
ATOM 492 N N . LYS A 1 108 ? 83.265 59.751 29.963 1.00 68.31 108 LYS A N 1
ATOM 493 C CA . LYS A 1 108 ? 83.561 59.399 28.566 1.00 68.42 108 LYS A CA 1
ATOM 494 C C . LYS A 1 108 ? 84.943 59.901 28.113 1.00 68.19 108 LYS A C 1
ATOM 495 O O . LYS A 1 108 ? 85.629 59.217 27.353 1.00 67.85 108 LYS A O 1
ATOM 501 N N . HIS A 1 109 ? 85.351 61.073 28.608 1.00 68.01 109 HIS A N 1
ATOM 502 C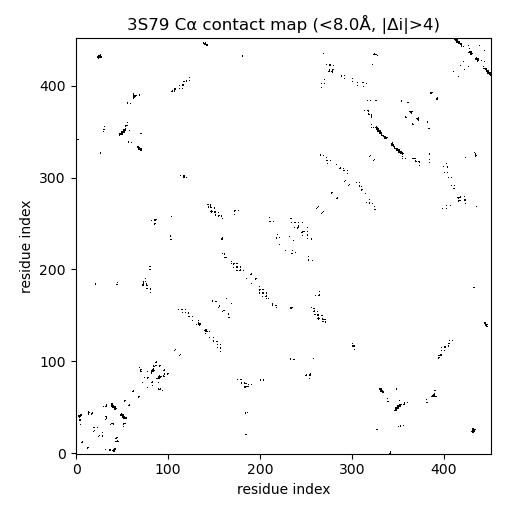 CA . HIS A 1 109 ? 86.561 61.756 28.133 1.00 68.11 109 HIS A CA 1
ATOM 503 C C . HIS A 1 109 ? 87.814 61.566 28.985 1.00 67.85 109 HIS A C 1
ATOM 504 O O . HIS A 1 109 ? 87.768 61.691 30.210 1.00 68.39 109 HIS A O 1
ATOM 511 N N . ASN A 1 110 ? 88.936 61.309 28.315 1.00 67.26 110 ASN A N 1
ATOM 512 C CA . ASN A 1 110 ? 90.245 61.128 28.957 1.00 66.66 110 ASN A CA 1
ATOM 513 C C . ASN A 1 110 ? 90.725 62.262 29.865 1.00 66.07 110 ASN A C 1
ATOM 514 O O . ASN A 1 110 ? 91.555 62.037 30.751 1.00 65.96 110 ASN A O 1
ATOM 519 N N . HIS A 1 111 ? 90.226 63.473 29.641 1.00 65.31 111 HIS A N 1
ATOM 520 C CA . HIS A 1 111 ? 90.663 64.614 30.446 1.00 64.90 111 HIS A CA 1
ATOM 521 C C . HIS A 1 111 ? 89.883 64.769 31.758 1.00 64.50 111 HIS A C 1
ATOM 522 O O . HIS A 1 111 ? 89.885 65.846 32.373 1.00 64.90 111 HIS A O 1
ATOM 529 N N . TYR A 1 112 ? 89.228 63.687 32.182 1.00 63.43 112 TYR A N 1
ATOM 530 C CA . TYR A 1 112 ? 88.681 63.598 33.538 1.00 62.34 112 TYR A CA 1
ATOM 531 C C . TYR A 1 112 ? 89.176 62.353 34.262 1.00 61.67 112 TYR A C 1
ATOM 532 O O . TYR A 1 112 ? 88.724 62.051 35.365 1.00 61.71 112 TYR A O 1
ATOM 541 N N . SER A 1 113 ? 90.115 61.644 33.635 1.00 60.65 113 SER A N 1
ATOM 542 C CA . SER A 1 113 ? 90.742 60.468 34.220 1.00 59.92 113 SER A CA 1
ATOM 543 C C . SER A 1 113 ? 91.663 60.822 35.393 1.00 59.41 113 SER A C 1
ATOM 544 O O . SER A 1 113 ? 92.825 60.428 35.421 1.00 59.12 113 SER A O 1
ATOM 547 N N . SER A 1 114 ? 91.127 61.571 36.350 1.00 58.83 114 SER A N 1
ATOM 548 C CA . SER A 1 114 ? 91.812 61.911 37.588 1.00 58.35 114 SER A CA 1
ATOM 549 C C . SER A 1 114 ? 90.768 62.061 38.684 1.00 58.13 114 SER A C 1
ATOM 550 O O . SER A 1 114 ? 89.596 62.346 38.398 1.00 57.93 114 SER A O 1
ATOM 553 N N . ARG A 1 115 ? 91.189 61.849 39.929 1.00 57.74 115 ARG A N 1
ATOM 554 C CA . ARG A 1 115 ? 90.354 62.144 41.098 1.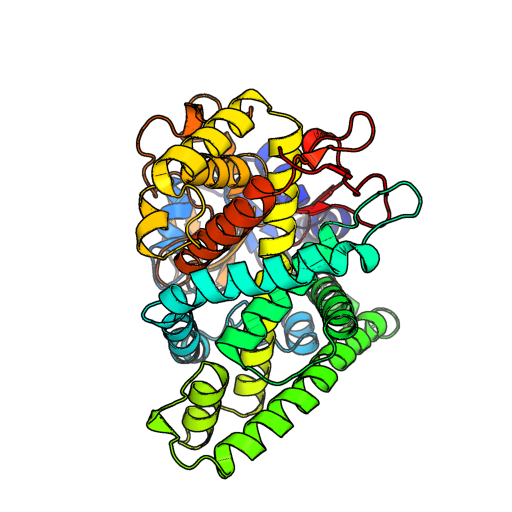00 57.38 115 ARG A CA 1
ATOM 555 C C . ARG A 1 115 ? 91.016 63.308 41.820 1.00 57.65 115 ARG A C 1
ATOM 556 O O . ARG A 1 115 ? 91.868 63.993 41.240 1.00 57.74 115 ARG A O 1
ATOM 564 N N . PHE A 1 116 ? 90.638 63.536 43.074 1.00 57.74 116 PHE A N 1
ATOM 565 C CA . PHE A 1 116 ? 91.271 64.580 43.867 1.00 57.99 116 PHE A CA 1
ATOM 566 C C . PHE A 1 116 ? 91.289 64.239 45.350 1.00 58.22 116 PHE A C 1
ATOM 567 O O . PHE A 1 116 ? 90.807 63.174 45.744 1.00 58.35 116 PHE A O 1
ATOM 575 N N . GLY A 1 117 ? 91.855 65.138 46.160 1.00 58.20 117 GLY A N 1
ATOM 576 C CA . GLY A 1 117 ? 91.909 64.962 47.606 1.00 58.20 117 GLY A CA 1
ATOM 577 C C . GLY A 1 117 ? 93.177 65.541 48.193 1.00 58.43 117 GLY A C 1
ATOM 578 O O . GLY A 1 117 ? 94.135 65.805 47.473 1.00 58.32 117 GLY A O 1
ATOM 579 N N . SER A 1 118 ? 93.172 65.745 49.508 1.00 58.65 118 SER A N 1
ATOM 580 C CA . SER A 1 118 ? 94.325 66.250 50.236 1.00 58.76 118 SER A CA 1
ATOM 581 C C . SER A 1 118 ? 95.577 65.456 49.908 1.00 59.04 118 SER A C 1
ATOM 582 O O . SER A 1 118 ? 95.599 64.230 50.072 1.00 59.21 118 SER A O 1
ATOM 585 N N . LYS A 1 119 ? 96.618 66.149 49.448 1.00 59.31 119 LYS A N 1
ATOM 586 C CA . LYS A 1 119 ? 97.913 65.514 49.208 1.00 59.40 119 LYS A CA 1
ATOM 587 C C . LYS A 1 119 ? 98.465 64.880 50.494 1.00 59.65 119 LYS A C 1
ATOM 588 O O . LYS A 1 119 ? 98.972 63.751 50.471 1.00 59.68 119 LYS A O 1
ATOM 594 N N . LEU A 1 120 ? 98.341 65.599 51.609 1.00 59.74 120 LEU A N 1
ATOM 595 C CA . LEU A 1 120 ? 98.849 65.126 52.893 1.00 59.91 120 LEU A CA 1
ATOM 596 C C . LEU A 1 120 ? 98.089 63.878 53.348 1.00 59.93 120 LEU A C 1
ATOM 597 O O . LEU A 1 120 ? 98.699 62.899 53.806 1.00 60.09 120 LEU A O 1
ATOM 602 N N . GLY A 1 121 ? 96.764 63.909 53.190 1.00 59.48 121 GLY A N 1
ATOM 603 C CA . GLY A 1 121 ? 95.910 62.764 53.495 1.00 58.88 121 GLY A CA 1
ATOM 604 C C . GLY A 1 121 ? 96.248 61.536 52.668 1.00 58.70 121 GLY A C 1
ATOM 605 O O . GLY A 1 121 ? 96.348 60.423 53.194 1.00 58.49 121 GLY A O 1
ATOM 606 N N . LEU A 1 122 ? 96.426 61.740 51.368 1.00 58.62 122 LEU A N 1
ATOM 607 C CA . LEU A 1 122 ? 96.725 60.639 50.461 1.00 58.57 122 LEU A CA 1
ATOM 608 C C . LEU A 1 122 ? 98.106 60.052 50.727 1.00 58.74 122 LEU A C 1
ATOM 609 O O . LEU A 1 122 ? 98.275 58.834 50.687 1.00 58.63 122 LEU A O 1
ATOM 614 N N . GLN A 1 123 ? 99.078 60.916 51.030 1.00 59.02 123 GLN A N 1
ATOM 615 C CA . GLN A 1 123 ? 100.428 60.468 51.380 1.00 59.24 123 GLN A CA 1
ATOM 616 C C . GLN A 1 123 ? 100.389 59.643 52.643 1.00 59.26 123 GLN A C 1
ATOM 617 O O . GLN A 1 123 ? 101.118 58.662 52.785 1.00 59.05 123 GLN A O 1
ATOM 623 N N . CYS A 1 124 ? 99.528 60.062 53.562 1.00 59.58 124 CYS A N 1
ATOM 624 C CA . CYS A 1 124 ? 99.387 59.394 54.835 1.00 59.99 124 CYS A CA 1
ATOM 625 C C . CYS A 1 124 ? 98.871 57.968 54.657 1.00 59.27 124 CYS A C 1
ATOM 626 O O . CYS A 1 124 ? 99.422 57.035 55.236 1.00 59.43 124 CYS A O 1
ATOM 629 N N . ILE A 1 125 ? 97.840 57.793 53.836 1.00 58.75 125 ILE A N 1
ATOM 630 C CA . ILE A 1 125 ? 97.290 56.456 53.597 1.00 58.18 125 ILE A CA 1
ATOM 631 C C . ILE A 1 125 ? 98.047 55.667 52.520 1.00 58.12 125 ILE A C 1
ATOM 632 O O . ILE A 1 125 ? 97.798 54.473 52.330 1.00 58.07 125 ILE A O 1
ATOM 637 N N . GLY A 1 126 ? 98.965 56.336 51.824 1.00 57.82 126 GLY A N 1
ATOM 638 C CA . GLY A 1 126 ? 99.826 55.684 50.847 1.00 57.61 126 GLY A CA 1
ATOM 639 C C . GLY A 1 126 ? 99.250 55.625 49.443 1.00 57.88 126 GLY A C 1
ATOM 640 O O . GLY A 1 126 ? 99.748 54.879 48.601 1.00 57.76 126 GLY A O 1
ATOM 641 N N . MET A 1 127 ? 98.207 56.417 49.192 1.00 57.99 127 MET A N 1
ATOM 642 C CA . MET A 1 127 ? 97.554 56.485 47.887 1.00 58.08 127 MET A CA 1
ATOM 643 C C . MET A 1 127 ? 97.992 57.664 47.013 1.00 58.91 127 MET A C 1
ATOM 644 O O . MET A 1 127 ? 97.546 57.781 45.869 1.00 58.90 127 MET A O 1
ATOM 649 N N . HIS A 1 128 ? 98.837 58.550 47.547 1.00 59.96 128 HIS A N 1
ATOM 650 C CA . HIS A 1 128 ? 99.365 59.659 46.757 1.00 60.67 128 HIS A CA 1
ATOM 651 C C . HIS A 1 128 ? 100.281 59.132 45.664 1.00 60.84 128 HIS A C 1
ATOM 652 O O . HIS A 1 128 ? 101.370 58.620 45.933 1.00 60.81 128 HIS A O 1
ATOM 659 N N . GLU A 1 129 ? 99.804 59.242 44.431 1.00 61.26 129 GLU A N 1
ATOM 660 C CA . GLU A 1 129 ? 100.548 58.830 43.249 1.00 61.60 129 GLU A CA 1
ATOM 661 C C . GLU A 1 129 ? 101.132 57.434 43.400 1.00 61.61 129 GLU A C 1
ATOM 662 O O . GLU A 1 129 ? 102.251 57.172 42.973 1.00 61.93 129 GLU A O 1
ATOM 668 N N . LYS A 1 130 ? 100.362 56.530 43.995 1.00 61.76 130 LYS A N 1
ATOM 669 C CA . LYS A 1 130 ? 100.863 55.194 44.246 1.00 61.80 130 LYS A CA 1
ATOM 670 C C . LYS A 1 130 ? 99.955 54.055 43.814 1.00 61.51 130 LYS A C 1
ATOM 671 O O . LYS A 1 130 ? 100.426 53.103 43.203 1.00 62.39 130 LYS A O 1
ATOM 677 N N . GLY A 1 131 ? 98.672 54.101 44.121 1.00 60.38 131 GLY A N 1
ATOM 678 C CA . GLY A 1 131 ? 97.878 52.923 43.793 1.00 59.37 131 GLY A CA 1
ATOM 679 C C . GLY A 1 131 ? 97.288 53.053 42.414 1.00 58.70 131 GLY A C 1
ATOM 680 O O . GLY A 1 131 ? 98.000 53.350 41.451 1.00 58.21 131 GLY A O 1
ATOM 681 N N . ILE A 1 132 ? 95.984 52.808 42.323 1.00 58.24 132 ILE A N 1
ATOM 682 C CA . ILE A 1 132 ? 95.196 53.395 41.255 1.00 58.14 132 ILE A CA 1
ATOM 683 C C . ILE A 1 132 ? 93.991 54.187 41.747 1.00 57.75 132 ILE A C 1
ATOM 684 O O . ILE A 1 132 ? 93.694 55.240 41.180 1.00 58.11 132 ILE A O 1
ATOM 689 N N . ILE A 1 133 ? 93.311 53.694 42.786 1.00 56.97 133 ILE A N 1
ATOM 690 C CA . ILE A 1 133 ? 92.037 54.275 43.215 1.00 56.02 133 ILE A CA 1
ATOM 691 C C . ILE A 1 133 ? 92.126 55.799 43.303 1.00 55.74 133 ILE A C 1
ATOM 692 O O . ILE A 1 133 ? 91.372 56.504 42.639 1.00 55.55 133 ILE A O 1
ATOM 697 N N . PHE A 1 134 ? 93.059 56.300 44.104 1.00 55.46 134 PHE A N 1
ATOM 698 C CA . PHE A 1 134 ? 93.245 57.742 44.230 1.00 55.27 134 PHE A CA 1
ATOM 699 C C . PHE A 1 134 ? 94.616 58.205 43.737 1.00 55.51 134 PHE A C 1
ATOM 700 O O . PHE A 1 134 ? 95.147 59.220 44.189 1.00 55.89 134 PHE A O 1
ATOM 708 N N . ASN A 1 135 ? 95.171 57.458 42.790 1.00 55.51 135 ASN A N 1
ATOM 709 C CA . ASN A 1 135 ? 96.386 57.849 42.108 1.00 55.53 135 ASN A CA 1
ATOM 710 C C . ASN A 1 135 ? 96.046 58.913 41.076 1.00 55.90 135 ASN A C 1
ATOM 711 O O . ASN A 1 135 ? 95.409 58.628 40.067 1.00 55.92 135 ASN A O 1
ATOM 716 N N . ASN A 1 136 ? 96.469 60.144 41.341 1.00 56.54 136 ASN A N 1
ATOM 717 C CA . ASN A 1 136 ? 96.074 61.278 40.512 1.00 57.01 136 ASN A CA 1
ATOM 718 C C . ASN A 1 136 ? 97.141 61.748 39.537 1.00 57.75 136 ASN A C 1
ATOM 719 O O . ASN A 1 136 ? 96.936 62.738 38.834 1.00 58.20 136 ASN A O 1
ATOM 724 N N . ASN A 1 137 ? 98.263 61.025 39.488 1.00 58.24 137 ASN A N 1
ATOM 725 C CA . ASN A 1 137 ? 99.280 61.196 38.456 1.00 58.60 137 ASN A CA 1
ATOM 726 C C . ASN A 1 137 ? 98.868 60.441 37.193 1.00 58.96 137 ASN A C 1
ATOM 727 O O . ASN A 1 137 ? 98.962 59.215 37.157 1.00 59.14 137 ASN A O 1
ATOM 732 N N . PRO A 1 138 ? 98.440 61.173 36.144 1.00 59.36 138 PRO A N 1
ATOM 733 C CA . PRO A 1 138 ? 97.858 60.602 34.909 1.00 59.48 138 PRO A CA 1
ATOM 734 C C . PRO A 1 138 ? 98.694 59.500 34.258 1.00 59.67 138 PRO A C 1
ATOM 735 O O . PRO A 1 138 ? 98.139 58.496 33.804 1.00 59.44 138 PRO A O 1
ATOM 739 N N . GLU A 1 139 ? 100.011 59.684 34.213 1.00 59.94 139 GLU A N 1
ATOM 740 C CA . GLU A 1 139 ? 100.877 58.732 33.528 1.00 60.39 139 GLU A CA 1
ATOM 741 C C . GLU A 1 139 ? 101.120 57.505 34.375 1.00 60.04 139 GLU A C 1
ATOM 742 O O . GLU A 1 139 ? 101.052 56.380 33.865 1.00 60.12 139 GLU A O 1
ATOM 748 N N . LEU A 1 140 ? 101.390 57.716 35.663 1.00 59.53 140 LEU A N 1
ATOM 749 C CA . LEU A 1 140 ? 101.580 56.603 36.588 1.00 59.35 140 LEU A CA 1
ATOM 750 C C . LEU A 1 140 ? 100.303 55.766 36.728 1.00 59.20 140 LEU A C 1
ATOM 751 O O . LEU A 1 140 ? 100.356 54.533 36.778 1.00 59.05 140 LEU A O 1
ATOM 756 N N . TRP A 1 141 ? 99.158 56.443 36.770 1.00 58.78 141 TRP A N 1
ATOM 757 C CA . TRP A 1 141 ? 97.872 55.765 36.770 1.00 58.39 141 TRP A CA 1
ATOM 758 C C . TRP A 1 141 ? 97.687 54.968 35.478 1.00 58.69 141 TRP A C 1
ATOM 759 O O . TRP A 1 141 ? 97.345 53.780 35.518 1.00 58.63 141 TRP A O 1
ATOM 770 N N . LYS A 1 142 ? 97.921 55.635 34.346 1.00 58.81 142 LYS A N 1
ATOM 771 C CA . LYS A 1 142 ? 97.820 55.036 33.015 1.00 58.87 142 LYS A CA 1
ATOM 772 C C . LYS A 1 142 ? 98.621 53.731 32.898 1.00 58.56 142 LYS A C 1
ATOM 773 O O . LYS A 1 142 ? 98.173 52.781 32.256 1.00 58.20 142 LYS A O 1
ATOM 779 N N . THR A 1 143 ? 99.790 53.674 33.534 1.00 58.28 143 THR A N 1
ATOM 780 C CA . THR A 1 143 ? 100.627 52.480 33.423 1.00 58.13 143 THR A CA 1
ATOM 781 C C . THR A 1 143 ? 100.406 51.443 34.528 1.00 57.81 143 THR A C 1
ATOM 782 O O . THR A 1 143 ? 100.918 50.329 34.442 1.00 58.02 143 THR A O 1
ATOM 786 N N . THR A 1 144 ? 99.634 51.799 35.549 1.00 57.42 144 THR A N 1
ATOM 787 C CA . THR A 1 144 ? 99.300 50.863 36.626 1.00 56.84 144 THR A CA 1
ATOM 788 C C . THR A 1 144 ? 97.958 50.185 36.386 1.00 56.61 144 THR A C 1
ATOM 789 O O . THR A 1 144 ? 97.817 48.985 36.605 1.00 56.76 144 THR A O 1
ATOM 793 N N . ARG A 1 145 ? 96.978 50.951 35.921 1.00 56.20 145 ARG A N 1
ATOM 794 C CA . ARG A 1 145 ? 95.649 50.410 35.660 1.00 56.12 145 ARG A CA 1
ATOM 795 C C . ARG A 1 145 ? 95.627 49.082 34.859 1.00 56.50 145 ARG A C 1
ATOM 796 O O . ARG A 1 145 ? 94.869 48.176 35.213 1.00 56.36 145 ARG A O 1
ATOM 804 N N . PRO A 1 146 ? 96.465 48.948 33.801 1.00 56.98 146 PRO A N 1
ATOM 805 C CA . PRO A 1 146 ? 96.411 47.703 33.021 1.00 57.24 146 PRO A CA 1
ATOM 806 C C . PRO A 1 146 ? 96.512 46.427 33.866 1.00 57.68 146 PRO A C 1
ATOM 807 O O . PRO A 1 146 ? 95.787 45.454 33.598 1.00 57.70 146 PRO A O 1
ATOM 811 N N . PHE A 1 147 ? 97.375 46.442 34.882 1.00 57.94 147 PHE A N 1
ATOM 812 C CA . PHE A 1 147 ? 97.520 45.301 35.785 1.00 58.22 147 PHE A CA 1
ATOM 813 C C . PHE A 1 147 ? 96.207 44.923 36.460 1.00 58.73 147 PHE A C 1
ATOM 814 O O . PHE A 1 147 ? 95.888 43.736 36.595 1.00 59.11 147 PHE A O 1
ATOM 822 N N . PHE A 1 148 ? 95.446 45.928 36.876 1.00 58.97 148 PHE A N 1
ATOM 823 C CA . PHE A 1 148 ? 94.165 45.684 37.520 1.00 59.27 148 PHE A CA 1
ATOM 824 C C . PHE A 1 148 ? 93.166 45.137 36.512 1.00 59.69 148 PHE A C 1
ATOM 825 O O . PHE A 1 148 ? 92.468 44.165 36.801 1.00 59.88 148 PHE A O 1
ATOM 833 N N . MET A 1 149 ? 93.125 45.748 35.327 1.00 60.11 149 MET A N 1
ATOM 834 C CA . MET A 1 149 ? 92.205 45.349 34.258 1.00 60.51 149 MET A CA 1
ATOM 835 C C . MET A 1 149 ? 92.378 43.884 33.834 1.00 60.65 149 MET A C 1
ATOM 836 O O . MET A 1 149 ? 91.392 43.172 33.626 1.00 60.32 149 MET A O 1
ATOM 841 N N . LYS A 1 150 ? 93.628 43.436 33.725 1.00 61.01 150 LYS A N 1
ATOM 842 C CA . LYS A 1 150 ? 93.904 42.058 33.325 1.00 61.56 150 LYS A CA 1
ATOM 843 C C . LYS A 1 150 ? 93.382 41.059 34.362 1.00 61.46 150 LYS A C 1
ATOM 844 O O . LYS A 1 150 ? 92.639 40.132 34.019 1.00 61.57 150 LYS A O 1
ATOM 850 N N . ALA A 1 151 ? 93.749 41.278 35.626 1.00 61.22 151 ALA A N 1
ATOM 851 C CA . ALA A 1 151 ? 93.365 40.398 36.727 1.00 60.96 151 ALA A CA 1
ATOM 852 C C . ALA A 1 151 ? 91.855 40.315 36.963 1.00 61.16 151 ALA A C 1
ATOM 853 O O . ALA A 1 151 ? 91.368 39.316 37.500 1.00 61.06 151 ALA A O 1
ATOM 855 N N . LEU A 1 152 ? 91.126 41.355 36.555 1.00 61.44 152 LEU A N 1
ATOM 856 C CA . LEU A 1 152 ? 89.689 41.479 36.849 1.00 61.84 152 LEU A CA 1
ATOM 857 C C . LEU A 1 152 ? 88.764 41.090 35.681 1.00 62.46 152 LEU A C 1
ATOM 858 O O . LEU A 1 152 ? 87.547 41.310 35.730 1.00 61.99 152 LEU A O 1
ATOM 863 N N . SER A 1 153 ? 89.360 40.505 34.641 1.00 63.39 153 SER A N 1
ATOM 864 C CA . SER A 1 153 ? 88.622 39.957 33.501 1.00 63.94 153 SER A CA 1
ATOM 865 C C . SER A 1 153 ? 89.340 38.710 32.968 1.00 64.51 153 SER A C 1
ATOM 866 O O . SER A 1 153 ? 90.302 38.228 33.592 1.00 64.85 153 SER A O 1
ATOM 869 N N . GLY A 1 154 ? 88.866 38.189 31.833 1.00 64.96 154 GLY A N 1
ATOM 870 C CA . GLY A 1 154 ? 89.472 37.022 31.193 1.00 65.45 154 GLY A CA 1
ATOM 871 C C . GLY A 1 154 ? 89.333 35.777 32.048 1.00 66.01 154 GLY A C 1
ATOM 872 O O . GLY A 1 154 ? 88.265 35.529 32.604 1.00 66.02 154 GLY A O 1
ATOM 873 N N . PRO A 1 155 ? 90.418 34.993 32.175 1.00 66.48 155 PRO A N 1
ATOM 874 C CA . PRO A 1 155 ? 90.348 33.730 32.933 1.00 66.75 155 PRO A CA 1
ATOM 875 C C . PRO A 1 155 ? 90.053 33.932 34.425 1.00 67.07 155 PRO A C 1
ATOM 876 O O . PRO A 1 155 ? 89.363 33.108 35.033 1.00 67.20 155 PRO A O 1
ATOM 880 N N . GLY A 1 156 ? 90.567 35.023 34.996 1.00 67.40 156 GLY A N 1
ATOM 881 C CA . GLY A 1 156 ? 90.395 35.327 36.417 1.00 67.53 156 GLY A CA 1
ATOM 882 C C . GLY A 1 156 ? 88.943 35.553 36.806 1.00 67.77 156 GLY A C 1
ATOM 883 O O . GLY A 1 156 ? 88.513 35.152 37.892 1.00 67.85 156 GLY A O 1
ATOM 884 N N . LEU A 1 157 ? 88.186 36.197 35.921 1.00 67.80 157 LEU A N 1
ATOM 885 C CA . LEU A 1 157 ? 86.759 36.399 36.140 1.00 68.00 157 LEU A CA 1
ATOM 886 C C . LEU A 1 157 ? 86.028 35.057 36.112 1.00 68.40 157 LEU A C 1
ATOM 887 O O . LEU A 1 157 ? 85.060 34.850 36.853 1.00 68.60 157 LEU A O 1
ATOM 892 N N . VAL A 1 158 ? 86.505 34.146 35.267 1.00 68.71 158 VAL A N 1
ATOM 893 C CA . VAL A 1 158 ? 85.942 32.797 35.179 1.00 68.87 158 VAL A CA 1
ATOM 894 C C . VAL A 1 158 ? 86.261 31.970 36.435 1.00 69.08 158 VAL A C 1
ATOM 895 O O . VAL A 1 158 ? 85.375 31.293 36.965 1.00 69.28 158 VAL A O 1
ATOM 899 N N . ARG A 1 159 ? 87.511 32.030 36.907 1.00 69.09 159 ARG A N 1
ATOM 900 C CA . ARG A 1 159 ? 87.911 31.366 38.158 1.00 69.21 159 ARG A CA 1
ATOM 901 C C . ARG A 1 159 ? 87.098 31.872 39.346 1.00 68.99 159 ARG A C 1
ATOM 902 O O . ARG A 1 159 ? 86.717 31.100 40.228 1.00 69.07 159 ARG A O 1
ATOM 910 N N . MET A 1 160 ? 86.832 33.175 39.340 1.00 68.70 160 MET A N 1
ATOM 911 C CA . MET A 1 160 ? 86.218 33.874 40.462 1.00 68.45 160 MET A CA 1
ATOM 912 C C . MET A 1 160 ? 84.839 33.337 40.851 1.00 68.02 160 MET A C 1
ATOM 913 O O . MET A 1 160 ? 84.505 33.282 42.037 1.00 67.82 160 MET A O 1
ATOM 918 N N . VAL A 1 161 ? 84.050 32.935 39.858 1.00 67.62 161 VAL A N 1
ATOM 919 C CA . VAL A 1 161 ? 82.709 32.415 40.116 1.00 67.27 161 VAL A CA 1
ATOM 920 C C . VAL A 1 161 ? 82.774 31.182 41.029 1.00 67.05 161 VAL A C 1
ATOM 921 O O . VAL A 1 161 ? 82.002 31.051 41.974 1.00 67.01 161 VAL A O 1
ATOM 925 N N . THR A 1 162 ? 83.729 30.304 40.774 1.00 66.83 162 THR A N 1
ATOM 926 C CA . THR A 1 162 ? 83.842 29.102 41.578 1.00 66.79 162 THR A CA 1
ATOM 927 C C . THR A 1 162 ? 84.601 29.344 42.892 1.00 66.69 162 THR A C 1
ATOM 928 O O . THR A 1 162 ? 84.249 28.773 43.929 1.00 66.75 162 THR A O 1
ATOM 932 N N . VAL A 1 163 ? 85.624 30.202 42.843 1.00 66.51 163 VAL A N 1
ATOM 933 C CA . VAL A 1 163 ? 86.380 30.615 44.035 1.00 66.01 163 VAL A CA 1
ATOM 934 C C . VAL A 1 163 ? 85.453 31.251 45.082 1.00 66.24 163 VAL A C 1
ATOM 935 O O . VAL A 1 163 ? 85.548 30.946 46.272 1.00 66.17 163 VAL A O 1
ATOM 939 N N . CYS A 1 164 ? 84.558 32.123 44.621 1.00 66.39 164 CYS A N 1
ATOM 940 C CA . CYS A 1 164 ? 83.545 32.742 45.466 1.00 66.78 164 CYS A CA 1
ATOM 941 C C . CYS A 1 164 ? 82.654 31.736 46.173 1.00 66.73 164 CYS A C 1
ATOM 942 O O . CYS A 1 164 ? 82.521 31.766 47.395 1.00 66.81 164 CYS A O 1
ATOM 945 N N . ALA A 1 165 ? 82.035 30.856 45.393 1.00 66.58 165 ALA A N 1
ATOM 946 C CA . ALA A 1 165 ? 81.156 29.836 45.936 1.00 66.39 165 ALA A CA 1
ATOM 947 C C . ALA A 1 165 ? 81.846 29.014 47.024 1.00 66.39 165 ALA A C 1
ATOM 948 O O . ALA A 1 165 ? 81.295 28.852 48.112 1.00 66.51 165 ALA A O 1
ATOM 950 N N . GLU A 1 166 ? 83.048 28.511 46.738 1.00 66.25 166 GLU A N 1
ATOM 951 C CA . GLU A 1 166 ? 83.779 27.688 47.705 1.00 66.51 166 GLU A CA 1
ATOM 952 C C . GLU A 1 166 ? 84.071 28.452 48.998 1.00 66.16 166 GLU A C 1
ATOM 953 O O . GLU A 1 166 ? 83.907 27.909 50.098 1.00 66.27 166 GLU A O 1
ATOM 959 N N . SER A 1 167 ? 84.482 29.714 48.853 1.00 65.50 167 SER A N 1
ATOM 960 C CA . SER A 1 167 ? 84.800 30.575 49.988 1.00 64.82 167 SER A CA 1
ATOM 961 C C . SER A 1 167 ? 83.568 30.818 50.852 1.00 64.49 167 SER A C 1
ATOM 962 O O . SER A 1 167 ? 83.649 30.785 52.071 1.00 64.37 167 SER A O 1
ATOM 965 N N . LEU A 1 168 ? 82.427 31.057 50.219 1.00 64.13 168 LEU A N 1
ATOM 966 C CA . LEU A 1 168 ? 81.193 31.238 50.960 1.00 63.94 168 LEU A CA 1
ATOM 967 C C . LEU A 1 168 ? 80.735 29.945 51.633 1.00 64.41 168 LEU A C 1
ATOM 968 O O . LEU A 1 168 ? 80.347 29.971 52.804 1.00 64.65 168 LEU A O 1
ATOM 973 N N . LYS A 1 169 ? 80.788 28.827 50.900 1.00 64.65 169 LYS A N 1
ATOM 974 C CA . LYS A 1 169 ? 80.462 27.504 51.447 1.00 64.98 169 LYS A CA 1
ATOM 975 C C . LYS A 1 169 ? 81.265 27.218 52.702 1.00 65.00 169 LYS A C 1
ATOM 976 O O . LYS A 1 169 ? 80.714 26.845 53.737 1.00 65.13 169 LYS A O 1
ATOM 982 N N . THR A 1 170 ? 82.574 27.408 52.603 1.00 64.99 170 THR A N 1
ATOM 983 C CA . THR A 1 170 ? 83.458 27.093 53.700 1.00 65.03 170 THR A CA 1
ATOM 984 C C . THR A 1 170 ? 83.083 27.889 54.951 1.00 64.89 170 THR A C 1
ATOM 985 O O . THR A 1 170 ? 83.107 27.354 56.059 1.00 65.15 170 THR A O 1
ATOM 989 N N . HIS A 1 171 ? 82.686 29.144 54.758 1.00 64.49 171 HIS A N 1
ATOM 990 C CA . HIS A 1 171 ? 82.296 30.009 55.865 1.00 64.28 171 HIS A CA 1
ATOM 991 C C . HIS A 1 171 ? 80.894 29.719 56.387 1.00 64.52 171 HIS A C 1
ATOM 992 O O . HIS A 1 171 ? 80.642 29.830 57.581 1.00 64.68 171 HIS A O 1
ATOM 999 N N . LEU A 1 172 ? 79.981 29.346 55.499 1.00 64.69 172 LEU A N 1
ATOM 1000 C CA . LEU A 1 172 ? 78.640 28.947 55.915 1.00 64.61 172 LEU A CA 1
ATOM 1001 C C . LEU A 1 172 ? 78.645 27.623 56.698 1.00 64.98 172 LEU A C 1
ATOM 1002 O O . LEU A 1 172 ? 77.679 27.307 57.397 1.00 65.14 172 LEU A O 1
ATOM 1007 N N . ASP A 1 173 ? 79.728 26.855 56.578 1.00 65.08 173 ASP A N 1
ATOM 1008 C CA . ASP A 1 173 ? 79.915 25.636 57.373 1.00 65.21 173 ASP A CA 1
ATOM 1009 C C . ASP A 1 173 ? 80.529 25.963 58.729 1.00 65.37 173 ASP A C 1
ATOM 1010 O O . ASP A 1 173 ? 80.658 25.093 59.592 1.00 65.37 173 ASP A O 1
ATOM 1015 N N . ARG A 1 174 ? 80.911 27.226 58.899 1.00 65.34 174 ARG A N 1
ATOM 1016 C CA . ARG A 1 174 ? 81.572 27.699 60.104 1.00 65.13 174 ARG A CA 1
ATOM 1017 C C . ARG A 1 174 ? 80.797 28.863 60.739 1.00 64.46 174 ARG A C 1
ATOM 1018 O O . ARG A 1 174 ? 81.398 29.786 61.301 1.00 64.19 174 ARG A O 1
ATOM 1026 N N . LEU A 1 175 ? 79.465 28.806 60.657 1.00 63.73 175 LEU A N 1
ATOM 1027 C CA . LEU A 1 175 ? 78.607 29.874 61.179 1.00 63.17 175 LEU A CA 1
ATOM 1028 C C . LEU A 1 175 ? 78.806 30.186 62.672 1.00 63.32 175 LEU A C 1
ATOM 1029 O O . LEU A 1 175 ? 78.489 31.285 63.136 1.00 63.06 175 LEU A O 1
ATOM 1034 N N . GLU A 1 176 ? 79.349 29.221 63.410 1.00 63.43 176 GLU A N 1
ATOM 1035 C CA . GLU A 1 176 ? 79.657 29.393 64.825 1.00 63.61 176 GLU A CA 1
ATOM 1036 C C . GLU A 1 176 ? 80.609 30.566 65.080 1.00 64.14 176 GLU A C 1
ATOM 1037 O O . GLU A 1 176 ? 80.706 31.066 66.209 1.00 64.32 176 GLU A O 1
ATOM 1043 N N . GLU A 1 177 ? 81.303 30.989 64.023 1.00 64.40 177 GLU A N 1
ATOM 1044 C CA . GLU A 1 177 ? 82.334 32.022 64.087 1.00 64.84 177 GLU A CA 1
ATOM 1045 C C . GLU A 1 177 ? 81.757 33.420 64.108 1.00 64.51 177 GLU A C 1
ATOM 1046 O O . GLU A 1 177 ? 82.471 34.395 64.343 1.00 64.32 177 GLU A O 1
ATOM 1052 N N . VAL A 1 178 ? 80.452 33.497 63.882 1.00 64.43 178 VAL A N 1
ATOM 1053 C CA . VAL A 1 178 ? 79.803 34.720 63.461 1.00 64.45 178 VAL A CA 1
ATOM 1054 C C . VAL A 1 178 ? 78.356 34.755 63.973 1.00 64.57 178 VAL A C 1
ATOM 1055 O O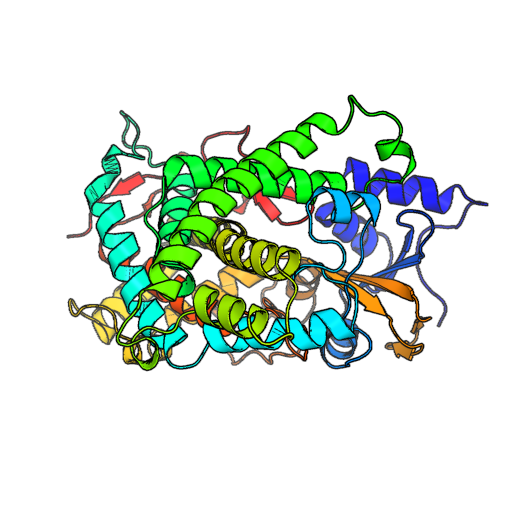 . VAL A 1 178 ? 77.624 35.718 63.736 1.00 64.18 178 VAL A O 1
ATOM 1059 N N . THR A 1 179 ? 77.970 33.708 64.705 1.00 65.00 179 THR A N 1
ATOM 1060 C CA . THR A 1 179 ? 76.609 33.577 65.233 1.00 65.56 179 THR A CA 1
ATOM 1061 C C . THR A 1 179 ? 76.519 33.720 66.761 1.00 65.93 179 THR A C 1
ATOM 1062 O O . THR A 1 179 ? 77.296 33.127 67.506 1.00 65.89 179 THR A O 1
ATOM 1066 N N . ASN A 1 180 ? 75.540 34.523 67.180 1.00 66.51 180 ASN A N 1
ATOM 1067 C CA . ASN A 1 180 ? 75.143 34.790 68.565 1.00 66.83 180 ASN A CA 1
ATOM 1068 C C . ASN A 1 180 ? 74.497 33.594 69.265 1.00 67.17 180 ASN A C 1
ATOM 1069 O O . ASN A 1 180 ? 73.982 32.681 68.610 1.00 67.09 180 ASN A O 1
ATOM 1074 N N . GLU A 1 181 ? 74.475 33.642 70.599 1.00 67.32 181 GLU A N 1
ATOM 1075 C CA . GLU A 1 181 ? 73.714 32.688 71.413 1.00 67.21 181 GLU A CA 1
ATOM 1076 C C . GLU A 1 181 ? 72.251 32.607 70.985 1.00 67.17 181 GLU A C 1
ATOM 1077 O O . GLU A 1 181 ? 71.703 31.514 70.838 1.00 67.08 181 GLU A O 1
ATOM 1083 N N . SER A 1 182 ? 71.633 33.769 70.780 1.00 67.24 182 SER A N 1
ATOM 1084 C CA . SER A 1 182 ? 70.260 33.846 70.275 1.00 67.27 182 SER A CA 1
ATOM 1085 C C . SER A 1 182 ? 70.161 33.690 68.754 1.00 67.21 182 SER A C 1
ATOM 1086 O O . SER A 1 182 ? 69.149 34.062 68.163 1.00 67.55 182 SER A O 1
ATOM 1089 N N . GLY A 1 183 ? 71.201 33.140 68.125 1.00 66.97 183 GLY A N 1
ATOM 1090 C CA . GLY A 1 183 ? 71.189 32.864 66.681 1.00 66.32 183 GLY A CA 1
ATOM 1091 C C . GLY A 1 183 ? 71.389 34.062 65.756 1.00 65.88 183 GLY A C 1
ATOM 1092 O O . GLY A 1 183 ? 71.158 33.962 64.549 1.00 65.55 183 GLY A O 1
ATOM 1093 N N . TYR A 1 184 ? 71.825 35.189 66.315 1.00 65.57 184 TYR A N 1
ATOM 1094 C CA . TYR A 1 184 ? 72.074 36.398 65.530 1.00 65.38 184 TYR A CA 1
ATOM 1095 C C . TYR A 1 184 ? 73.404 36.313 64.770 1.00 64.81 184 TYR A C 1
ATOM 1096 O O . TYR A 1 184 ? 74.478 36.207 65.378 1.00 64.47 184 TYR A O 1
ATOM 1105 N N . VAL A 1 185 ? 73.333 36.370 63.440 1.00 64.05 185 VAL A N 1
ATOM 1106 C CA . VAL A 1 185 ? 74.545 36.313 62.611 1.00 63.25 185 VAL A CA 1
ATOM 1107 C C . VAL A 1 185 ? 75.082 37.703 62.264 1.00 62.32 185 VAL A C 1
ATOM 1108 O O . VAL A 1 185 ? 74.342 38.590 61.822 1.00 62.28 185 VAL A O 1
ATOM 1112 N N . ASP A 1 186 ? 76.372 37.890 62.509 1.00 61.22 186 ASP A N 1
ATOM 1113 C CA . ASP A 1 186 ? 77.063 39.118 62.148 1.00 60.37 186 ASP A CA 1
ATOM 1114 C C . ASP A 1 186 ? 77.399 39.054 60.654 1.00 59.85 186 ASP A C 1
ATOM 1115 O O . ASP A 1 186 ? 78.464 38.574 60.254 1.00 59.63 186 ASP A O 1
ATOM 1120 N N . VAL A 1 187 ? 76.472 39.538 59.836 1.00 59.03 187 VAL A N 1
ATOM 1121 C CA . VAL A 1 187 ? 76.564 39.395 58.393 1.00 58.27 187 VAL A CA 1
ATOM 1122 C C . VAL A 1 187 ? 77.676 40.246 57.777 1.00 57.84 187 VAL A C 1
ATOM 1123 O O . VAL A 1 187 ? 78.419 39.770 56.917 1.00 57.97 187 VAL A O 1
ATOM 1127 N N . LEU A 1 188 ? 77.789 41.492 58.228 1.00 57.22 188 LEU A N 1
ATOM 1128 C CA . LEU A 1 188 ? 78.887 42.364 57.843 1.00 56.81 188 LEU A CA 1
ATOM 1129 C C . LEU A 1 188 ? 80.247 41.664 57.970 1.00 56.60 188 LEU A C 1
ATOM 1130 O O . LEU A 1 188 ? 81.006 41.610 57.003 1.00 56.55 188 LEU A O 1
ATOM 1135 N N . THR A 1 189 ? 80.537 41.097 59.142 1.00 56.12 189 THR A N 1
ATOM 1136 C CA . THR A 1 189 ? 81.797 40.373 59.350 1.00 55.74 189 THR A CA 1
ATOM 1137 C C . THR A 1 189 ? 81.904 39.172 58.428 1.00 55.59 189 THR A C 1
ATOM 1138 O O . THR A 1 189 ? 82.942 38.966 57.798 1.00 55.83 189 THR A O 1
ATOM 1142 N N . LEU A 1 190 ? 80.833 38.388 58.348 1.00 55.15 190 LEU A N 1
ATOM 1143 C CA . LEU A 1 190 ? 80.819 37.207 57.507 1.00 55.08 190 LEU A CA 1
ATOM 1144 C C . LEU A 1 190 ? 81.217 37.577 56.086 1.00 55.33 190 LEU A C 1
ATOM 1145 O O . LEU A 1 190 ? 82.145 36.982 55.510 1.00 55.19 190 LEU A O 1
ATOM 1150 N N . LEU A 1 191 ? 80.523 38.578 55.545 1.00 55.25 191 LEU A N 1
ATOM 1151 C CA . LEU A 1 191 ? 80.716 39.003 54.166 1.00 55.34 191 LEU A CA 1
ATOM 1152 C C . LEU A 1 191 ? 82.136 39.501 53.911 1.00 55.58 191 LEU A C 1
ATOM 1153 O O . LEU A 1 191 ? 82.756 39.149 52.891 1.00 55.51 191 LEU A O 1
ATOM 1158 N N . ARG A 1 192 ? 82.647 40.305 54.843 1.00 55.63 192 ARG A N 1
ATOM 1159 C CA . ARG A 1 192 ? 83.993 40.865 54.723 1.00 56.08 192 ARG A CA 1
ATOM 1160 C C . ARG A 1 192 ? 85.038 39.756 54.691 1.00 56.41 192 ARG A C 1
ATOM 1161 O O . ARG A 1 192 ? 85.996 39.815 53.920 1.00 56.52 192 ARG A O 1
ATOM 1169 N N . ARG A 1 193 ? 84.829 38.734 55.513 1.00 56.87 193 ARG A N 1
ATOM 1170 C CA . ARG A 1 193 ? 85.767 37.626 55.610 1.00 57.37 193 ARG A CA 1
ATOM 1171 C C . ARG A 1 193 ? 85.815 36.792 54.336 1.00 57.42 193 ARG A C 1
ATOM 1172 O O . ARG A 1 193 ? 86.897 36.377 53.923 1.00 57.46 193 ARG A O 1
ATOM 1180 N N . VAL A 1 194 ? 84.662 36.554 53.707 1.00 57.39 194 VAL A N 1
ATOM 1181 C CA . VAL A 1 194 ? 84.665 35.789 52.464 1.00 57.51 194 VAL A CA 1
ATOM 1182 C C . VAL A 1 194 ? 85.210 36.653 51.339 1.00 57.36 194 VAL A C 1
ATOM 1183 O O . VAL A 1 194 ? 86.024 36.184 50.549 1.00 57.33 194 VAL A O 1
ATOM 1187 N N . MET A 1 195 ? 84.805 37.923 51.304 1.00 57.36 195 MET A N 1
ATOM 1188 C CA . MET A 1 195 ? 85.349 38.878 50.325 1.00 57.38 195 MET A CA 1
ATOM 1189 C C . MET A 1 195 ? 86.877 38.952 50.356 1.00 57.11 195 MET A C 1
ATOM 1190 O O . MET A 1 195 ? 87.515 39.022 49.309 1.00 57.09 195 MET A O 1
ATOM 1195 N N . LEU A 1 196 ? 87.456 38.913 51.552 1.00 56.86 196 LEU A N 1
ATOM 1196 C CA . LEU A 1 196 ? 88.904 38.899 51.689 1.00 56.68 196 LEU A CA 1
ATOM 1197 C C . LEU A 1 196 ? 89.493 37.578 51.237 1.00 56.72 196 LEU A C 1
ATOM 1198 O O . LEU A 1 196 ? 90.482 37.554 50.499 1.00 56.74 196 LEU A O 1
ATOM 1203 N N . ASP A 1 197 ? 88.890 36.481 51.692 1.00 56.85 197 ASP A N 1
ATOM 1204 C CA . ASP A 1 197 ? 89.352 35.136 51.343 1.00 56.75 197 ASP A CA 1
ATOM 1205 C C . ASP A 1 197 ? 89.326 34.958 49.828 1.00 56.69 197 ASP A C 1
ATOM 1206 O O . ASP A 1 197 ? 90.242 34.391 49.231 1.00 56.68 197 ASP A O 1
ATOM 1211 N N . THR A 1 198 ? 88.261 35.467 49.224 1.00 56.62 198 THR A N 1
ATOM 1212 C CA . THR A 1 198 ? 88.069 35.440 47.793 1.00 56.79 198 THR A CA 1
ATOM 1213 C C . THR A 1 198 ? 89.199 36.177 47.076 1.00 56.91 198 THR A C 1
ATOM 1214 O O . THR A 1 198 ? 89.886 35.590 46.230 1.00 56.88 198 THR A O 1
ATOM 1218 N N . SER A 1 199 ? 89.403 37.444 47.447 1.00 56.95 199 SER A N 1
ATOM 1219 C CA . SER A 1 199 ? 90.401 38.295 46.811 1.00 57.01 199 SER A CA 1
ATOM 1220 C C . SER A 1 199 ? 91.795 37.697 46.941 1.00 57.17 199 SER A C 1
ATOM 1221 O O . SER A 1 199 ? 92.542 37.638 45.961 1.00 57.04 199 SER A O 1
ATOM 1224 N N . ASN A 1 200 ? 92.128 37.237 48.146 1.00 57.30 200 ASN A N 1
ATOM 1225 C CA . ASN A 1 200 ? 93.405 36.591 48.393 1.00 57.59 200 ASN A CA 1
ATOM 1226 C C . ASN A 1 200 ? 93.626 35.376 47.494 1.00 58.09 200 ASN A C 1
ATOM 1227 O O . ASN A 1 200 ? 94.621 35.307 46.773 1.00 58.04 200 ASN A O 1
ATOM 1232 N N . THR A 1 201 ? 92.694 34.429 47.519 1.00 58.63 201 THR A N 1
ATOM 1233 C CA . THR A 1 201 ? 92.900 33.193 46.775 1.00 59.39 201 THR A CA 1
ATOM 1234 C C . THR A 1 201 ? 92.938 33.443 45.260 1.00 59.38 201 THR A C 1
ATOM 1235 O O . THR A 1 201 ? 93.552 32.673 44.521 1.00 59.41 201 THR A O 1
ATOM 1239 N N . LEU A 1 202 ? 92.315 34.530 44.804 1.00 59.45 202 LEU A N 1
ATOM 1240 C CA . LEU A 1 202 ? 92.416 34.894 43.392 1.00 59.37 202 LEU A CA 1
ATOM 1241 C C . LEU A 1 202 ? 93.664 35.686 43.028 1.00 58.90 202 LEU A C 1
ATOM 1242 O O . LEU A 1 202 ? 94.310 35.358 42.047 1.00 59.17 202 LEU A O 1
ATOM 1247 N N . PHE A 1 203 ? 94.006 36.712 43.809 1.00 58.48 203 PHE A N 1
ATOM 1248 C CA . PHE A 1 203 ? 94.995 37.719 43.378 1.00 57.80 203 PHE A CA 1
ATOM 1249 C C . PHE A 1 203 ? 96.385 37.613 43.986 1.00 57.79 203 PHE A C 1
ATOM 1250 O O . PHE A 1 203 ? 97.338 38.149 43.429 1.00 57.69 203 PHE A O 1
ATOM 1258 N N . LEU A 1 204 ? 96.502 36.937 45.121 1.00 58.07 204 LEU A N 1
ATOM 1259 C CA . LEU A 1 204 ? 97.768 36.868 45.853 1.00 58.38 204 LEU A CA 1
ATOM 1260 C C . LEU A 1 204 ? 98.096 35.442 46.279 1.00 59.00 204 LEU A C 1
ATOM 1261 O O . LEU A 1 204 ? 99.230 34.979 46.144 1.00 58.79 204 LEU A O 1
ATOM 1266 N N . ARG A 1 205 ? 97.064 34.772 46.784 1.00 59.91 205 ARG A N 1
ATOM 1267 C CA . ARG A 1 205 ? 97.121 33.442 47.406 1.00 60.87 205 ARG A CA 1
ATOM 1268 C C . ARG A 1 205 ? 98.314 33.104 48.314 1.00 61.29 205 ARG A C 1
ATOM 1269 O O . ARG A 1 205 ? 99.097 32.189 48.044 1.00 61.36 205 ARG A O 1
ATOM 1277 N N . ILE A 1 206 ? 98.414 33.873 49.398 1.00 61.66 206 ILE A N 1
ATOM 1278 C CA . ILE A 1 206 ? 99.297 33.594 50.527 1.00 62.12 206 ILE A CA 1
ATOM 1279 C C . ILE A 1 206 ? 98.399 33.418 51.768 1.00 62.39 206 ILE A C 1
ATOM 1280 O O . ILE A 1 206 ? 97.518 34.247 52.007 1.00 62.44 206 ILE A O 1
ATOM 1285 N N . PRO A 1 207 ? 98.599 32.337 52.556 1.00 62.69 207 PRO A N 1
ATOM 1286 C CA . PRO A 1 207 ? 97.750 32.147 53.748 1.00 62.74 207 PRO A CA 1
ATOM 1287 C C . PRO A 1 207 ? 97.882 33.305 54.747 1.00 62.63 207 PRO A C 1
ATOM 1288 O O . PRO A 1 207 ? 98.998 33.759 55.027 1.00 62.59 207 PRO A O 1
ATOM 1292 N N . LEU A 1 208 ? 96.746 33.776 55.262 1.00 62.45 208 LEU A N 1
ATOM 1293 C CA . LEU A 1 208 ? 96.711 34.959 56.131 1.00 62.29 208 LEU A CA 1
ATOM 1294 C C . LEU A 1 208 ? 95.735 34.812 57.302 1.00 62.27 208 LEU A C 1
ATOM 1295 O O . LEU A 1 208 ? 94.910 33.894 57.323 1.00 62.25 208 LEU A O 1
ATOM 1300 N N . ASP A 1 209 ? 95.827 35.728 58.265 1.00 62.12 209 ASP A N 1
ATOM 1301 C CA . ASP A 1 209 ? 94.874 35.788 59.369 1.00 61.97 209 ASP A CA 1
ATOM 1302 C C . ASP A 1 209 ? 93.631 36.559 58.918 1.00 61.88 209 ASP A C 1
ATOM 1303 O O . ASP A 1 209 ? 93.590 37.797 58.953 1.00 61.84 209 ASP A O 1
ATOM 1308 N N . GLU A 1 210 ? 92.615 35.812 58.503 1.00 61.59 210 GLU A N 1
ATOM 1309 C CA . GLU A 1 210 ? 91.399 36.387 57.959 1.00 61.47 210 GLU A CA 1
ATOM 1310 C C . GLU A 1 210 ? 90.787 37.438 58.889 1.00 61.36 210 GLU A C 1
ATOM 1311 O O . GLU A 1 210 ? 90.631 38.594 58.502 1.00 61.29 210 GLU A O 1
ATOM 1317 N N . SER A 1 211 ? 90.476 37.036 60.121 1.00 61.46 211 SER A N 1
ATOM 1318 C CA . SER A 1 211 ? 89.823 37.909 61.109 1.00 61.48 211 SER A CA 1
ATOM 1319 C C . SER A 1 211 ? 90.610 39.169 61.419 1.00 61.01 211 SER A C 1
ATOM 1320 O O . SER A 1 211 ? 90.027 40.254 61.509 1.00 61.08 211 SER A O 1
ATOM 1323 N N . ALA A 1 212 ? 91.926 39.023 61.578 1.00 60.37 212 ALA A N 1
ATOM 1324 C CA . ALA A 1 212 ? 92.788 40.161 61.893 1.00 59.87 212 ALA A CA 1
ATOM 1325 C C . ALA A 1 212 ? 92.852 41.180 60.748 1.00 59.56 212 ALA A C 1
ATOM 1326 O O . ALA A 1 212 ? 92.613 42.380 60.971 1.00 59.62 212 ALA A O 1
ATOM 1328 N N . ILE A 1 213 ? 93.154 40.700 59.535 1.00 58.82 213 ILE A N 1
ATOM 1329 C CA . ILE A 1 213 ? 93.266 41.569 58.357 1.00 58.07 213 ILE A CA 1
ATOM 1330 C C . ILE A 1 213 ? 91.953 42.313 58.095 1.00 57.61 213 ILE A C 1
ATOM 1331 O O . ILE A 1 213 ? 91.970 43.486 57.718 1.00 57.45 213 ILE A O 1
ATOM 1336 N N . VAL A 1 214 ? 90.824 41.642 58.322 1.00 56.89 214 VAL A N 1
ATOM 1337 C CA . VAL A 1 214 ? 89.520 42.278 58.142 1.00 56.53 214 VAL A CA 1
ATOM 1338 C C . VAL A 1 214 ? 89.371 43.507 59.028 1.00 56.44 214 VAL A C 1
ATOM 1339 O O . VAL A 1 214 ? 88.973 44.571 58.554 1.00 56.64 214 VAL A O 1
ATOM 1343 N N . VAL A 1 215 ? 89.714 43.372 60.305 1.00 56.32 215 VAL A N 1
ATOM 1344 C CA . VAL A 1 215 ? 89.625 44.502 61.233 1.00 56.09 215 VAL A CA 1
ATOM 1345 C C . VAL A 1 215 ? 90.574 45.613 60.789 1.00 56.15 215 VAL A C 1
ATOM 1346 O O . VAL A 1 215 ? 90.215 46.791 60.799 1.00 56.06 215 VAL A O 1
ATOM 1350 N N . LYS A 1 216 ? 91.773 45.223 60.374 1.00 56.15 216 LYS A N 1
ATOM 1351 C CA . LYS A 1 216 ? 92.751 46.174 59.860 1.00 56.47 216 LYS A CA 1
ATOM 1352 C C . LYS A 1 216 ? 92.291 46.900 58.589 1.00 56.50 216 LYS A C 1
ATOM 1353 O O . LYS A 1 216 ? 92.512 48.106 58.451 1.00 56.26 216 LYS A O 1
ATOM 1359 N N . ILE A 1 217 ? 91.630 46.176 57.682 1.00 56.57 217 ILE A N 1
ATOM 1360 C CA . ILE A 1 217 ? 91.050 46.805 56.496 1.00 56.61 217 ILE A CA 1
ATOM 1361 C C . ILE A 1 217 ? 90.016 47.850 56.908 1.00 56.97 217 ILE A C 1
ATOM 1362 O O . ILE A 1 217 ? 90.024 48.966 56.387 1.00 57.02 217 ILE A O 1
ATOM 1367 N N . GLN A 1 218 ? 89.155 47.510 57.863 1.00 57.43 218 GLN A N 1
ATOM 1368 C CA . GLN A 1 218 ? 88.196 48.493 58.373 1.00 58.22 218 GLN A CA 1
ATOM 1369 C C . GLN A 1 218 ? 88.901 49.725 58.929 1.00 57.77 218 GLN A C 1
ATOM 1370 O O . GLN A 1 218 ? 88.423 50.852 58.746 1.00 57.79 218 GLN A O 1
ATOM 1376 N N . GLY A 1 219 ? 90.037 49.497 59.596 1.00 57.37 219 GLY A N 1
ATOM 1377 C CA . GLY A 1 219 ? 90.851 50.565 60.170 1.00 56.87 219 GLY A CA 1
ATOM 1378 C C . GLY A 1 219 ? 91.353 51.485 59.082 1.00 56.94 219 GLY A C 1
ATOM 1379 O O . GLY A 1 219 ? 91.194 52.713 59.160 1.00 57.10 219 GLY A O 1
ATOM 1380 N N . TYR A 1 220 ? 91.929 50.875 58.047 1.00 56.70 220 TYR A N 1
ATOM 1381 C CA . TYR A 1 220 ? 92.427 51.591 56.876 1.00 56.21 220 TYR A CA 1
ATOM 1382 C C . TYR A 1 220 ? 91.340 52.440 56.220 1.00 56.21 220 TYR A C 1
ATOM 1383 O O . TYR A 1 220 ? 91.570 53.603 55.894 1.00 55.94 220 TYR A O 1
ATOM 1392 N N . PHE A 1 221 ? 90.151 51.873 56.043 1.00 56.42 221 PHE A N 1
ATOM 1393 C CA . PHE A 1 221 ? 89.086 52.639 55.436 1.00 56.70 221 PHE A CA 1
ATOM 1394 C C . PHE A 1 221 ? 88.749 53.887 56.237 1.00 57.19 221 PHE A C 1
ATOM 1395 O O . PHE A 1 221 ? 88.559 54.956 55.652 1.00 57.44 221 PHE A O 1
ATOM 1403 N N . ASP A 1 222 ? 88.678 53.766 57.562 1.00 57.57 222 ASP A N 1
ATOM 1404 C CA . ASP A 1 222 ? 88.359 54.927 58.389 1.00 58.31 222 ASP A CA 1
ATOM 1405 C C . ASP A 1 222 ? 89.367 56.037 58.161 1.00 57.70 222 ASP A C 1
ATOM 1406 O O . ASP A 1 222 ? 88.992 57.199 58.011 1.00 57.48 222 ASP A O 1
ATOM 1411 N N . ALA A 1 223 ? 90.643 55.661 58.127 1.00 57.09 223 ALA A N 1
ATOM 1412 C CA . ALA A 1 223 ? 91.721 56.608 57.920 1.00 56.77 223 ALA A CA 1
ATOM 1413 C C . ALA A 1 223 ? 91.542 57.312 56.579 1.00 56.63 223 ALA A C 1
ATOM 1414 O O . ALA A 1 223 ? 91.515 58.544 56.499 1.00 56.69 223 ALA A O 1
ATOM 1416 N N . TRP A 1 224 ? 91.391 56.503 55.536 1.00 56.36 224 TRP A N 1
ATOM 1417 C CA . TRP A 1 224 ? 91.135 56.967 54.184 1.00 55.99 224 TRP A CA 1
ATOM 1418 C C . TRP A 1 224 ? 89.975 57.956 54.173 1.00 55.82 224 TRP A C 1
ATOM 1419 O O . TRP A 1 224 ? 90.128 59.095 53.734 1.00 55.82 224 TRP A O 1
ATOM 1430 N N . GLN A 1 225 ? 88.831 57.531 54.689 1.00 55.69 225 GLN A N 1
ATOM 1431 C CA . GLN A 1 225 ? 87.661 58.391 54.738 1.00 55.94 225 GLN A CA 1
ATOM 1432 C C . GLN A 1 225 ? 87.875 59.626 55.623 1.00 56.19 225 GLN A C 1
ATOM 1433 O O . GLN A 1 225 ? 87.376 60.707 55.316 1.00 56.11 225 GLN A O 1
ATOM 1439 N N . ALA A 1 226 ? 88.620 59.466 56.715 1.00 56.54 226 ALA A N 1
ATOM 1440 C CA . ALA A 1 226 ? 88.855 60.567 57.646 1.00 56.86 226 ALA A CA 1
ATOM 1441 C C . ALA A 1 226 ? 89.676 61.679 57.008 1.00 57.26 226 ALA A C 1
ATOM 1442 O O . ALA A 1 226 ? 89.283 62.846 57.054 1.00 57.41 226 ALA A O 1
ATOM 1444 N N . LEU A 1 227 ? 90.789 61.300 56.385 1.00 57.58 227 LEU A N 1
ATOM 1445 C CA . LEU A 1 227 ? 91.812 62.244 55.961 1.00 57.99 227 LEU A CA 1
ATOM 1446 C C . LEU A 1 227 ? 91.665 62.790 54.542 1.00 58.73 227 LEU A C 1
ATOM 1447 O O . LEU A 1 227 ? 92.395 63.706 54.154 1.00 58.93 227 LEU A O 1
ATOM 1452 N N . LEU A 1 228 ? 90.736 62.233 53.768 1.00 59.49 228 LEU A N 1
ATOM 1453 C CA . LEU A 1 228 ? 90.663 62.505 52.334 1.00 60.12 228 LEU A CA 1
ATOM 1454 C C . LEU A 1 228 ? 90.468 63.993 51.993 1.00 61.25 228 LEU A C 1
ATOM 1455 O O . LEU A 1 228 ? 91.066 64.503 51.040 1.00 61.08 228 LEU A O 1
ATOM 1460 N N . ILE A 1 229 ? 89.652 64.695 52.774 1.00 62.69 229 ILE A N 1
ATOM 1461 C CA . ILE A 1 229 ? 89.423 66.121 52.518 1.00 64.24 229 ILE A CA 1
ATOM 1462 C C . ILE A 1 229 ? 89.645 67.030 53.732 1.00 65.62 229 ILE A C 1
ATOM 1463 O O . ILE A 1 229 ? 89.104 68.137 53.794 1.00 65.84 229 ILE A O 1
ATOM 1468 N N . LYS A 1 230 ? 90.447 66.572 54.688 1.00 67.23 230 LYS A N 1
ATOM 1469 C CA . LYS A 1 230 ? 90.869 67.438 55.781 1.00 69.03 230 LYS A CA 1
ATOM 1470 C C . LYS A 1 230 ? 91.765 68.548 55.220 1.00 70.38 230 LYS A C 1
ATOM 1471 O O . LYS A 1 230 ? 92.539 68.296 54.294 1.00 70.63 230 LYS A O 1
ATOM 1477 N N . PRO A 1 231 ? 91.645 69.784 55.758 1.00 71.73 231 PRO A N 1
ATOM 1478 C CA . PRO A 1 231 ? 92.504 70.877 55.306 1.00 72.53 231 PRO A CA 1
ATOM 1479 C C . PRO A 1 231 ? 93.907 70.703 55.859 1.00 73.61 231 PRO A C 1
ATOM 1480 O O . PRO A 1 231 ? 94.094 70.001 56.856 1.00 73.58 231 PRO A O 1
ATOM 1484 N N . ASP A 1 232 ? 94.881 71.340 55.216 1.00 75.04 232 ASP A N 1
ATOM 1485 C CA . ASP A 1 232 ? 96.282 71.189 55.591 1.00 76.46 232 ASP A CA 1
ATOM 1486 C C . ASP A 1 232 ? 96.507 71.511 57.064 1.00 77.28 232 ASP A C 1
ATOM 1487 O O . ASP A 1 232 ? 97.293 70.843 57.734 1.00 77.48 232 ASP A O 1
ATOM 1492 N N . ILE A 1 233 ? 95.789 72.522 57.556 1.00 78.37 233 ILE A N 1
ATOM 1493 C CA . ILE A 1 233 ? 95.795 72.922 58.970 1.00 79.31 233 ILE A CA 1
ATOM 1494 C C . ILE A 1 233 ? 95.713 71.718 59.909 1.00 79.86 233 ILE A C 1
ATOM 1495 O O . ILE A 1 233 ? 96.468 71.636 60.879 1.00 79.97 233 ILE A O 1
ATOM 1500 N N . PHE A 1 234 ? 94.796 70.796 59.597 1.00 80.52 234 PHE A N 1
ATOM 1501 C CA . PHE A 1 234 ? 94.525 69.585 60.387 1.00 81.17 234 PHE A CA 1
ATOM 1502 C C . PHE A 1 234 ? 95.784 68.745 60.614 1.00 82.02 234 PHE A C 1
ATOM 1503 O O . PHE A 1 234 ? 95.951 68.114 61.663 1.00 82.00 234 PHE A O 1
ATOM 1511 N N . PHE A 1 235 ? 96.668 68.748 59.624 1.00 83.08 235 PHE A N 1
ATOM 1512 C CA . PHE A 1 235 ? 97.840 67.885 59.648 1.00 84.24 235 PHE A CA 1
ATOM 1513 C C . PHE A 1 235 ? 98.995 68.462 60.459 1.00 85.34 235 PHE A C 1
ATOM 1514 O O . PHE A 1 235 ? 99.948 67.749 60.772 1.00 85.36 235 PHE A O 1
ATOM 1522 N N . LYS A 1 236 ? 98.893 69.746 60.804 1.00 86.75 236 LYS A N 1
ATOM 1523 C CA . LYS A 1 236 ? 99.853 70.392 61.696 1.00 88.17 236 LYS A CA 1
ATOM 1524 C C . LYS A 1 236 ? 99.750 69.851 63.126 1.00 88.96 236 LYS A C 1
ATOM 1525 O O . LYS A 1 236 ? 100.753 69.444 63.711 1.00 89.16 236 LYS A O 1
ATOM 1531 N N . ILE A 1 237 ? 98.539 69.828 63.676 1.00 89.99 237 ILE A N 1
ATOM 1532 C CA . ILE A 1 237 ? 98.325 69.331 65.041 1.00 91.04 237 ILE A CA 1
ATOM 1533 C C . ILE A 1 237 ? 98.275 67.803 65.080 1.00 91.55 237 ILE A C 1
ATOM 1534 O O . ILE A 1 237 ? 97.268 67.185 64.738 1.00 91.63 237 ILE A O 1
ATOM 1539 N N . SER A 1 238 ? 99.384 67.210 65.514 1.00 92.32 238 SER A N 1
ATOM 1540 C CA . SER A 1 238 ? 99.662 65.785 65.311 1.00 93.11 238 SER A CA 1
ATOM 1541 C C . SER A 1 238 ? 98.881 64.786 66.176 1.00 93.61 238 SER A C 1
ATOM 1542 O O . SER A 1 238 ? 98.618 63.666 65.728 1.00 93.83 238 SER A O 1
ATOM 1545 N N . TRP A 1 239 ? 98.518 65.162 67.400 1.00 94.22 239 TRP A N 1
ATOM 1546 C CA . TRP A 1 239 ? 97.671 64.281 68.218 1.00 94.81 239 TRP A CA 1
ATOM 1547 C C . TRP A 1 239 ? 96.225 64.296 67.703 1.00 94.23 239 TRP A C 1
ATOM 1548 O O . TRP A 1 239 ? 95.283 63.995 68.437 1.00 94.41 239 TRP A O 1
ATOM 1559 N N . LEU A 1 240 ? 96.068 64.647 66.429 1.00 93.53 240 LEU A N 1
ATOM 1560 C CA . LEU A 1 240 ? 94.756 64.709 65.794 1.00 92.80 240 LEU A CA 1
ATOM 1561 C C . LEU A 1 240 ? 94.627 63.695 64.650 1.00 92.27 240 LEU A C 1
ATOM 1562 O O . LEU A 1 240 ? 93.530 63.468 64.142 1.00 92.19 240 LEU A O 1
ATOM 1567 N N . TYR A 1 241 ? 95.745 63.085 64.255 1.00 91.53 241 TYR A N 1
ATOM 1568 C CA . TYR A 1 241 ? 95.731 62.105 63.171 1.00 90.88 241 TYR A CA 1
ATOM 1569 C C . TYR A 1 241 ? 96.584 60.858 63.409 1.00 90.12 241 TYR A C 1
ATOM 1570 O O . TYR A 1 241 ? 96.391 59.853 62.722 1.00 89.99 241 TYR A O 1
ATOM 1579 N N . LYS A 1 242 ? 97.520 60.914 64.361 1.00 89.22 242 LYS A N 1
ATOM 1580 C CA . LYS A 1 242 ? 98.406 59.765 64.633 1.00 88.38 242 LYS A CA 1
ATOM 1581 C C . LYS A 1 242 ? 97.597 58.486 64.893 1.00 87.33 242 LYS A C 1
ATOM 1582 O O . LYS A 1 242 ? 98.099 57.368 64.733 1.00 87.10 242 LYS A O 1
ATOM 1588 N N . LYS A 1 243 ? 96.339 58.687 65.283 1.00 86.11 243 LYS A N 1
ATOM 1589 C CA . LYS A 1 243 ? 95.325 57.644 65.361 1.00 85.02 243 LYS A CA 1
ATOM 1590 C C . LYS A 1 243 ? 95.261 56.876 64.030 1.00 84.09 243 LYS A C 1
ATOM 1591 O O . LYS A 1 243 ? 95.477 55.661 63.982 1.00 83.90 243 LYS A O 1
ATOM 1597 N N . TYR A 1 244 ? 94.997 57.612 62.952 1.00 82.73 244 TYR A N 1
ATOM 1598 C CA . TYR A 1 244 ? 94.841 57.051 61.617 1.00 81.16 244 TYR A CA 1
ATOM 1599 C C . TYR A 1 244 ? 96.150 56.520 61.059 1.00 80.36 244 TYR A C 1
ATOM 1600 O O . TYR A 1 244 ? 96.175 55.486 60.398 1.00 80.34 244 TYR A O 1
ATOM 1609 N N . GLU A 1 245 ? 97.230 57.234 61.342 1.00 79.30 245 GLU A N 1
ATOM 1610 C CA . GLU A 1 245 ? 98.576 56.817 60.981 1.00 78.54 245 GLU A CA 1
ATOM 1611 C C . GLU A 1 245 ? 98.866 55.380 61.420 1.00 77.84 245 GLU A C 1
ATOM 1612 O O . GLU A 1 245 ? 99.484 54.615 60.678 1.00 77.70 245 GLU A O 1
ATOM 1618 N N . LYS A 1 246 ? 98.401 55.018 62.616 1.00 77.03 246 LYS A N 1
ATOM 1619 C CA . LYS A 1 246 ? 98.655 53.696 63.195 1.00 76.35 246 LYS A CA 1
ATOM 1620 C C . LYS A 1 246 ? 97.822 52.584 62.540 1.00 75.71 246 LYS A C 1
ATOM 1621 O O . LYS A 1 246 ? 98.278 51.437 62.440 1.00 75.80 246 LYS A O 1
ATOM 1627 N N . SER A 1 247 ? 96.611 52.929 62.098 1.00 74.60 247 SER A N 1
ATOM 1628 C CA . SER A 1 247 ? 95.752 52.010 61.353 1.00 73.57 247 SER A CA 1
ATOM 1629 C C . SER A 1 247 ? 96.370 51.650 60.005 1.00 72.84 247 SER A C 1
ATOM 1630 O O . SER A 1 247 ? 96.295 50.501 59.563 1.00 72.61 247 SER A O 1
ATOM 1633 N N . VAL A 1 248 ? 96.967 52.647 59.357 1.00 71.90 248 VAL A N 1
ATOM 1634 C CA . VAL A 1 248 ? 97.610 52.471 58.063 1.00 71.11 248 VAL A CA 1
ATOM 1635 C C . VAL A 1 248 ? 98.830 51.565 58.223 1.00 70.98 248 VAL A C 1
ATOM 1636 O O . VAL A 1 248 ? 99.038 50.645 57.435 1.00 70.70 248 VAL A O 1
ATOM 1640 N N . LYS A 1 249 ? 99.622 51.818 59.259 1.00 70.92 249 LYS A N 1
ATOM 1641 C CA . LYS A 1 249 ? 100.801 51.012 59.530 1.00 70.89 249 LYS A CA 1
ATOM 1642 C C . LYS A 1 249 ? 100.386 49.587 59.913 1.00 70.73 249 LYS A C 1
ATOM 1643 O O . LYS A 1 249 ? 101.034 48.628 59.508 1.00 70.38 249 LYS A O 1
ATOM 1649 N N . ASP A 1 250 ? 99.300 49.457 60.677 1.00 70.81 250 ASP A N 1
ATOM 1650 C CA . ASP A 1 250 ? 98.736 48.144 61.010 1.00 71.15 250 ASP A CA 1
ATOM 1651 C C . ASP A 1 250 ? 98.546 47.287 59.759 1.00 70.70 250 ASP A C 1
ATOM 1652 O O . ASP A 1 250 ? 99.140 46.213 59.644 1.00 70.89 250 ASP A O 1
ATOM 1657 N N . LEU A 1 251 ? 97.737 47.779 58.821 1.00 70.06 251 LEU A N 1
ATOM 1658 C CA . LEU A 1 251 ? 97.437 47.045 57.595 1.00 69.46 251 LEU A CA 1
ATOM 1659 C C . LEU A 1 251 ? 98.645 46.885 56.670 1.00 69.20 251 LEU A C 1
ATOM 1660 O O . LEU A 1 251 ? 98.909 45.789 56.177 1.00 69.02 251 LEU A O 1
ATOM 1665 N N . LYS A 1 252 ? 99.363 47.982 56.439 1.00 69.06 252 LYS A N 1
ATOM 1666 C CA . LYS A 1 252 ? 100.521 47.991 55.543 1.00 69.08 252 LYS A CA 1
ATOM 1667 C C . LYS A 1 252 ? 101.596 46.995 55.985 1.00 68.97 252 LYS A C 1
ATOM 1668 O O . LYS A 1 252 ? 102.132 46.256 55.154 1.00 68.97 252 LYS A O 1
ATOM 1674 N N . ASP A 1 253 ? 101.884 46.966 57.289 1.00 68.96 253 ASP A N 1
ATOM 1675 C CA . ASP A 1 253 ? 102.838 46.013 57.872 1.00 69.08 253 ASP A CA 1
ATOM 1676 C C . ASP A 1 253 ? 102.377 44.579 57.707 1.00 69.06 253 ASP A C 1
ATOM 1677 O O . ASP A 1 253 ? 103.162 43.710 57.329 1.00 69.24 253 ASP A O 1
ATOM 1682 N N . ALA A 1 254 ? 101.102 44.342 58.002 1.00 69.08 254 ALA A N 1
ATOM 1683 C CA . ALA A 1 254 ? 100.488 43.029 57.857 1.00 69.18 254 ALA A CA 1
ATOM 1684 C C . ALA A 1 254 ? 100.575 42.507 56.423 1.00 69.53 254 ALA A C 1
ATOM 1685 O O . ALA A 1 254 ? 100.788 41.312 56.196 1.00 69.72 254 ALA A O 1
ATOM 1687 N N . ILE A 1 255 ? 100.421 43.410 55.459 1.00 69.78 255 ILE A N 1
ATOM 1688 C CA . ILE A 1 255 ? 100.494 43.049 54.050 1.00 70.03 255 ILE A CA 1
ATOM 1689 C C . ILE A 1 255 ? 101.944 42.825 53.596 1.00 70.50 255 ILE A C 1
ATOM 1690 O O . ILE A 1 255 ? 102.201 41.977 52.741 1.00 70.65 255 ILE A O 1
ATOM 1695 N N . GLU A 1 256 ? 102.887 43.564 54.180 1.00 70.91 256 GLU A N 1
ATOM 1696 C CA . GLU A 1 256 ? 104.302 43.366 53.862 1.00 71.51 256 GLU A CA 1
ATOM 1697 C C . GLU A 1 256 ? 104.704 41.923 54.157 1.00 71.10 256 GLU A C 1
ATOM 1698 O O . GLU A 1 256 ? 105.295 41.259 53.303 1.00 71.21 256 GLU A O 1
ATOM 1704 N N . VAL A 1 257 ? 104.356 41.441 55.354 1.00 70.58 257 VAL A N 1
ATOM 1705 C CA . VAL A 1 257 ? 104.593 40.042 55.748 1.00 70.07 257 VAL A CA 1
ATOM 1706 C C . VAL A 1 257 ? 104.136 39.102 54.624 1.00 69.89 257 VAL A C 1
ATOM 1707 O O . VAL A 1 257 ? 104.860 38.189 54.233 1.00 69.96 257 VAL A O 1
ATOM 1711 N N . LEU A 1 258 ? 102.944 39.362 54.091 1.00 69.68 258 LEU A N 1
ATOM 1712 C CA . LEU A 1 258 ? 102.394 38.579 52.990 1.00 69.34 258 LEU A CA 1
ATOM 1713 C C . LEU A 1 258 ? 103.162 38.744 51.671 1.00 69.54 258 LEU A C 1
ATOM 1714 O O . LEU A 1 258 ? 103.514 37.740 51.040 1.00 69.43 258 LEU A O 1
ATOM 1719 N N . ILE A 1 259 ? 103.430 39.991 51.259 1.00 69.65 259 ILE A N 1
ATOM 1720 C CA . ILE A 1 259 ? 104.158 40.224 50.001 1.00 69.89 259 ILE A CA 1
ATOM 1721 C C . ILE A 1 259 ? 105.567 39.646 50.087 1.00 69.60 259 ILE A C 1
ATOM 1722 O O . ILE A 1 259 ? 106.086 39.144 49.097 1.00 69.61 259 ILE A O 1
ATOM 1727 N N . ALA A 1 260 ? 106.165 39.702 51.279 1.00 69.59 260 ALA A N 1
ATOM 1728 C CA . ALA A 1 260 ? 107.514 39.178 51.506 1.00 69.55 260 ALA A CA 1
ATOM 1729 C C . ALA A 1 260 ? 107.562 37.684 51.208 1.00 69.75 260 ALA A C 1
ATOM 1730 O O . ALA A 1 260 ? 108.460 37.214 50.503 1.00 69.89 260 ALA A O 1
ATOM 1732 N N . GLU A 1 261 ? 106.575 36.952 51.729 1.00 69.97 261 GLU A N 1
ATOM 1733 C CA . GLU A 1 261 ? 106.434 35.520 51.472 1.00 70.15 261 GLU A CA 1
ATOM 1734 C C . GLU A 1 261 ? 106.182 35.231 49.992 1.00 70.29 261 GLU A C 1
ATOM 1735 O O . GLU A 1 261 ? 106.755 34.291 49.432 1.00 70.41 261 GLU A O 1
ATOM 1741 N N . LYS A 1 262 ? 105.344 36.053 49.363 1.00 70.53 262 LYS A N 1
ATOM 1742 C CA . LYS A 1 262 ? 105.050 35.920 47.942 1.00 70.69 262 LYS A CA 1
ATOM 1743 C C . LYS A 1 262 ? 106.320 36.070 47.111 1.00 71.43 262 LYS A C 1
ATOM 1744 O O . LYS A 1 262 ? 106.521 35.334 46.150 1.00 71.55 262 LYS A O 1
ATOM 1750 N N . ARG A 1 263 ? 107.183 37.003 47.498 1.00 72.42 263 ARG A N 1
ATOM 1751 C CA . ARG A 1 263 ? 108.466 37.196 46.816 1.00 73.46 263 ARG A CA 1
ATOM 1752 C C . ARG A 1 263 ? 109.359 35.953 46.858 1.00 74.32 263 ARG A C 1
ATOM 1753 O O . ARG A 1 263 ? 109.973 35.600 45.846 1.00 74.42 263 ARG A O 1
ATOM 1761 N N . ARG A 1 264 ? 109.415 35.294 48.018 1.00 75.36 264 ARG A N 1
ATOM 1762 C CA . ARG A 1 264 ? 110.167 34.043 48.174 1.00 76.58 264 ARG A CA 1
ATOM 1763 C C . ARG A 1 264 ? 109.667 32.936 47.248 1.00 77.31 264 ARG A C 1
ATOM 1764 O O . ARG A 1 264 ? 110.442 32.363 46.480 1.00 77.58 264 ARG A O 1
ATOM 1772 N N . ARG A 1 265 ? 108.372 32.643 47.310 1.00 78.17 265 ARG A N 1
ATOM 1773 C CA . ARG A 1 265 ? 107.802 31.573 46.496 1.00 79.14 265 ARG A CA 1
ATOM 1774 C C . ARG A 1 265 ? 108.008 31.797 45.003 1.00 80.25 265 ARG A C 1
ATOM 1775 O O . ARG A 1 265 ? 108.144 30.838 44.241 1.00 80.55 265 ARG A O 1
ATOM 1783 N N . ILE A 1 266 ? 108.029 33.060 44.589 1.00 81.50 266 ILE A N 1
ATOM 1784 C CA . ILE A 1 266 ? 108.228 33.389 43.182 1.00 82.78 266 ILE A CA 1
ATOM 1785 C C . ILE A 1 266 ? 109.681 33.135 42.775 1.00 83.81 266 ILE A C 1
ATOM 1786 O O . ILE A 1 266 ? 109.941 32.563 41.711 1.00 83.96 266 ILE A O 1
ATOM 1791 N N . SER A 1 267 ? 110.614 33.536 43.637 1.00 85.03 267 SER A N 1
ATOM 1792 C CA . SER A 1 267 ? 112.041 33.402 43.350 1.00 86.37 267 SER A CA 1
ATOM 1793 C C . SER A 1 267 ? 112.510 31.939 43.307 1.00 87.60 267 SER A C 1
ATOM 1794 O O . SER A 1 267 ? 113.631 31.652 42.884 1.00 87.80 267 SER A O 1
ATOM 1797 N N . THR A 1 268 ? 111.643 31.022 43.731 1.00 89.11 268 THR A N 1
ATOM 1798 C CA . THR A 1 268 ? 111.958 29.595 43.737 1.00 90.47 268 THR A CA 1
ATOM 1799 C C . THR A 1 268 ? 110.895 28.765 43.004 1.00 91.59 268 THR A C 1
ATOM 1800 O O . THR A 1 268 ? 110.777 27.561 43.232 1.00 91.85 268 THR A O 1
ATOM 1804 N N . GLU A 1 269 ? 110.118 29.404 42.132 1.00 92.96 269 GLU A N 1
ATOM 1805 C CA . GLU A 1 269 ? 109.066 28.692 41.403 1.00 94.41 269 GLU A CA 1
ATOM 1806 C C . GLU A 1 269 ? 109.585 28.086 40.105 1.00 95.22 26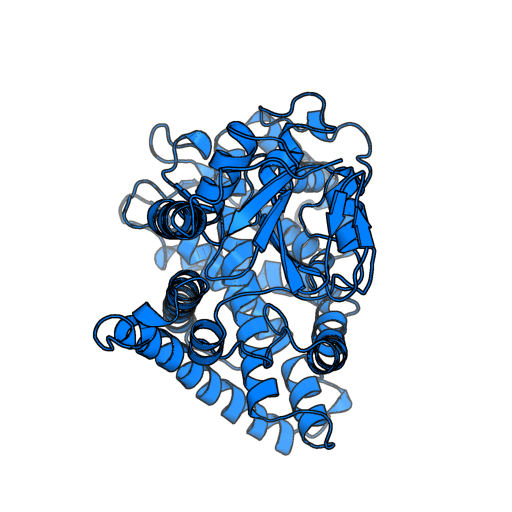9 GLU A C 1
ATOM 1807 O O . GLU A 1 269 ? 110.150 28.791 39.258 1.00 95.42 269 GLU A O 1
ATOM 1813 N N . GLU A 1 270 ? 109.367 26.781 39.953 1.00 96.10 270 GLU A N 1
ATOM 1814 C CA . GLU A 1 270 ? 109.854 26.044 38.786 1.00 96.93 270 GLU A CA 1
ATOM 1815 C C . GLU A 1 270 ? 109.007 26.292 37.530 1.00 96.99 270 GLU A C 1
ATOM 1816 O O . GLU A 1 270 ? 109.546 26.531 36.445 1.00 97.10 270 GLU A O 1
ATOM 1822 N N . LYS A 1 271 ? 107.687 26.244 37.690 1.00 97.08 271 LYS A N 1
ATOM 1823 C CA . LYS A 1 271 ? 106.752 26.396 36.570 1.00 97.09 271 LYS A CA 1
ATOM 1824 C C . LYS A 1 271 ? 106.110 27.788 36.607 1.00 96.76 271 LYS A C 1
ATOM 1825 O O . LYS A 1 271 ? 104.882 27.909 36.648 1.00 96.88 271 LYS A O 1
ATOM 1831 N N . LEU A 1 272 ? 106.942 28.831 36.590 1.00 96.18 272 LEU A N 1
ATOM 1832 C CA . LEU A 1 272 ? 106.473 30.219 36.730 1.00 95.49 272 LEU A CA 1
ATOM 1833 C C . LEU A 1 272 ? 105.359 30.603 35.743 1.00 95.08 272 LEU A C 1
ATOM 1834 O O . LEU A 1 272 ? 104.486 31.410 36.067 1.00 95.08 272 LEU A O 1
ATOM 1839 N N . GLU A 1 273 ? 105.400 30.007 34.552 1.00 94.50 273 GLU A N 1
ATOM 1840 C CA . GLU A 1 273 ? 104.386 30.202 33.506 1.00 93.88 273 GLU A CA 1
ATOM 1841 C C . GLU A 1 273 ? 103.012 29.715 33.956 1.00 92.99 273 GLU A C 1
ATOM 1842 O O . GLU A 1 273 ? 101.989 30.315 33.625 1.00 92.74 273 GLU A O 1
ATOM 1848 N N . GLU A 1 274 ? 103.018 28.616 34.709 1.00 91.94 274 GLU A N 1
ATOM 1849 C CA . GLU A 1 274 ? 101.821 27.842 35.029 1.00 90.87 274 GLU A CA 1
ATOM 1850 C C . GLU A 1 274 ? 100.916 28.519 36.062 1.00 89.42 274 GLU A C 1
ATOM 1851 O O . GLU A 1 274 ? 99.703 28.287 36.072 1.00 89.34 274 GLU A O 1
ATOM 1857 N N . CYS A 1 275 ? 101.501 29.351 36.923 1.00 87.39 275 CYS A N 1
ATOM 1858 C CA . CYS A 1 275 ? 100.777 29.879 38.082 1.00 85.36 275 CYS A CA 1
ATOM 1859 C C . CYS A 1 275 ? 100.840 31.409 38.234 1.00 83.45 275 CYS A C 1
ATOM 1860 O O . CYS A 1 275 ? 101.176 31.933 39.300 1.00 83.28 275 CYS A O 1
ATOM 1863 N N . MET A 1 276 ? 100.490 32.117 37.164 1.00 81.02 276 MET A N 1
ATOM 1864 C CA . MET A 1 276 ? 100.439 33.577 37.194 1.00 78.51 276 MET A CA 1
ATOM 1865 C C . MET A 1 276 ? 99.227 34.096 37.955 1.00 76.59 276 MET A C 1
ATOM 1866 O O . MET A 1 276 ? 98.151 33.493 37.925 1.00 76.50 276 MET A O 1
ATOM 1871 N N . ASP A 1 277 ? 99.424 35.208 38.653 1.00 73.89 277 ASP A N 1
ATOM 1872 C CA . ASP A 1 277 ? 98.338 35.937 39.292 1.00 71.08 277 ASP A CA 1
ATOM 1873 C C . ASP A 1 277 ? 98.704 37.414 39.366 1.00 69.39 277 ASP A C 1
ATOM 1874 O O . ASP A 1 277 ? 99.813 37.796 39.004 1.00 68.94 277 ASP A O 1
ATOM 1879 N N . PHE A 1 278 ? 97.766 38.225 39.845 1.00 67.44 278 PHE A N 1
ATOM 1880 C CA . PHE A 1 278 ? 97.924 39.671 39.970 1.00 65.51 278 PHE A CA 1
ATOM 1881 C C . PHE A 1 278 ? 99.222 40.111 40.663 1.00 65.02 278 PHE A C 1
ATOM 1882 O O . PHE A 1 278 ? 99.990 40.895 40.104 1.00 64.58 278 PHE A O 1
ATOM 1890 N N . ALA A 1 279 ? 99.455 39.608 41.872 1.00 64.35 279 ALA A N 1
ATOM 1891 C CA . ALA A 1 279 ? 100.658 39.944 42.632 1.00 63.83 279 ALA A CA 1
ATOM 1892 C C . ALA A 1 279 ? 101.941 39.564 41.889 1.00 63.49 279 ALA A C 1
ATOM 1893 O O . ALA A 1 279 ? 102.907 40.328 41.888 1.00 63.51 279 ALA A O 1
ATOM 1895 N N . THR A 1 280 ? 101.943 38.393 41.260 1.00 62.93 280 THR A N 1
ATOM 1896 C CA . THR A 1 280 ? 103.095 37.929 40.497 1.00 62.71 280 THR A CA 1
ATOM 1897 C C . THR A 1 280 ? 103.389 38.860 39.314 1.00 62.33 280 THR A C 1
ATOM 1898 O O . THR A 1 280 ? 104.537 39.259 39.111 1.00 62.13 280 THR A O 1
ATOM 1902 N N . GLU A 1 281 ? 102.349 39.198 38.551 1.00 61.82 281 GLU A N 1
ATOM 1903 C CA . GLU A 1 281 ? 102.457 40.104 37.408 1.00 61.55 281 GLU A CA 1
ATOM 1904 C C . GLU A 1 281 ? 103.146 41.400 37.804 1.00 60.97 281 GLU A C 1
ATOM 1905 O O . GLU A 1 281 ? 104.002 41.899 37.074 1.00 61.14 281 GLU A O 1
ATOM 1911 N N . LEU A 1 282 ? 102.757 41.939 38.959 1.00 60.20 282 LEU A N 1
ATOM 1912 C CA . LEU A 1 282 ? 103.319 43.174 39.484 1.00 59.39 282 LEU A CA 1
ATOM 1913 C C . LEU A 1 282 ? 104.792 42.997 39.839 1.00 59.45 282 LEU A C 1
ATOM 1914 O O . LEU A 1 282 ? 105.627 43.801 39.435 1.00 59.52 282 LEU A O 1
ATOM 1919 N N . ILE A 1 283 ? 105.100 41.935 40.582 1.00 59.32 283 ILE A N 1
ATOM 1920 C CA . ILE A 1 283 ? 106.465 41.641 41.017 1.00 59.35 283 ILE A CA 1
ATOM 1921 C C . ILE A 1 283 ? 107.441 41.422 39.847 1.00 59.82 283 ILE A C 1
ATOM 1922 O O . ILE A 1 283 ? 108.605 41.844 39.911 1.00 60.02 283 ILE A O 1
ATOM 1927 N N . LEU A 1 284 ? 106.964 40.783 38.782 1.00 59.89 284 LEU A N 1
ATOM 1928 C CA . LEU A 1 284 ? 107.777 40.595 37.590 1.00 60.24 284 LEU A CA 1
ATOM 1929 C C . LEU A 1 284 ? 107.978 41.917 36.851 1.00 60.59 284 LEU A C 1
ATOM 1930 O O . LEU A 1 284 ? 109.068 42.185 36.335 1.00 60.68 284 LEU A O 1
ATOM 1935 N N . ALA A 1 285 ? 106.930 42.741 36.817 1.00 60.92 285 ALA A N 1
ATOM 1936 C CA . ALA A 1 285 ? 107.010 44.069 36.211 1.00 61.22 285 ALA A CA 1
ATOM 1937 C C . ALA A 1 285 ? 108.028 44.917 36.963 1.00 61.58 285 ALA A C 1
ATOM 1938 O O . ALA A 1 285 ? 108.742 45.723 36.364 1.00 61.67 285 ALA A O 1
ATOM 1940 N N . GLU A 1 286 ? 108.102 44.702 38.276 1.00 61.96 286 GLU A N 1
ATOM 1941 C CA . GLU A 1 286 ? 109.060 45.389 39.128 1.00 62.50 286 GLU A CA 1
ATOM 1942 C C . GLU A 1 286 ? 110.486 44.893 38.910 1.00 62.84 286 GLU A C 1
ATOM 1943 O O . GLU A 1 286 ? 111.445 45.627 39.153 1.00 62.74 286 GLU A O 1
ATOM 1949 N N . LYS A 1 287 ? 110.629 43.645 38.474 1.00 63.43 287 LYS A N 1
ATOM 1950 C CA . LYS A 1 287 ? 111.959 43.087 38.256 1.00 63.99 287 LYS A CA 1
ATOM 1951 C C . LYS A 1 287 ? 112.495 43.344 36.851 1.00 63.90 287 LYS A C 1
ATOM 1952 O O . LYS A 1 287 ? 113.701 43.326 36.633 1.00 64.03 287 LYS A O 1
ATOM 1958 N N . ARG A 1 288 ? 111.596 43.624 35.914 1.00 63.80 288 ARG A N 1
ATOM 1959 C CA . ARG A 1 288 ? 111.937 44.508 34.814 1.00 64.02 288 ARG A CA 1
ATOM 1960 C C . ARG A 1 288 ? 112.036 45.883 35.497 1.00 64.32 288 ARG A C 1
ATOM 1961 O O . ARG A 1 288 ? 111.984 45.967 36.723 1.00 65.08 288 ARG A O 1
ATOM 1969 N N . GLY A 1 289 ? 112.182 46.976 34.778 1.00 64.04 289 GLY A N 1
ATOM 1970 C CA . GLY A 1 289 ? 112.238 48.240 35.529 1.00 63.41 289 GLY A CA 1
ATOM 1971 C C . GLY A 1 289 ? 110.933 49.014 35.584 1.00 62.98 289 GLY A C 1
ATOM 1972 O O . GLY A 1 289 ? 110.939 50.223 35.838 1.00 63.10 289 GLY A O 1
ATOM 1973 N N . ASP A 1 290 ? 109.818 48.320 35.361 1.00 62.40 290 ASP A N 1
ATOM 1974 C CA . ASP A 1 290 ? 108.539 48.969 35.050 1.00 62.05 290 ASP A CA 1
ATOM 1975 C C . ASP A 1 290 ? 107.802 49.585 36.235 1.00 61.54 290 ASP A C 1
ATOM 1976 O O . ASP A 1 290 ? 107.085 50.570 36.075 1.00 61.11 290 ASP A O 1
ATOM 1981 N N . LEU A 1 291 ? 107.979 49.001 37.415 1.00 61.17 291 LEU A N 1
ATOM 1982 C CA . LEU A 1 291 ? 107.251 49.418 38.603 1.00 60.98 291 LEU A CA 1
ATOM 1983 C C . LEU A 1 291 ? 108.175 49.664 39.772 1.00 60.93 291 LEU A C 1
ATOM 1984 O O . LEU A 1 291 ? 109.286 49.150 39.819 1.00 61.19 291 LEU A O 1
ATOM 1989 N N . THR A 1 292 ? 107.686 50.451 40.717 1.00 60.94 292 THR A N 1
ATOM 1990 C CA . THR A 1 292 ? 108.365 50.713 41.973 1.00 60.97 292 THR A CA 1
ATOM 1991 C C . THR A 1 292 ? 107.871 49.730 43.034 1.00 61.16 292 THR A C 1
ATOM 1992 O O . THR A 1 292 ? 106.708 49.342 43.018 1.00 61.48 292 THR A O 1
ATOM 1996 N N . ARG A 1 293 ? 108.747 49.305 43.942 1.00 61.46 293 ARG A N 1
ATOM 1997 C CA . ARG A 1 293 ? 108.333 48.404 45.020 1.00 61.72 293 ARG A CA 1
ATOM 1998 C C . ARG A 1 293 ? 107.198 49.000 45.862 1.00 61.59 293 ARG A C 1
ATOM 1999 O O . ARG A 1 293 ? 106.201 48.323 46.112 1.00 61.37 293 ARG A O 1
ATOM 2007 N N . GLU A 1 294 ? 107.341 50.264 46.276 1.00 61.68 294 GLU A N 1
ATOM 2008 C CA . GLU A 1 294 ? 106.277 50.974 47.003 1.00 61.96 294 GLU A CA 1
ATOM 2009 C C . GLU A 1 294 ? 104.951 50.858 46.253 1.00 61.13 294 GLU A C 1
ATOM 2010 O O . GLU A 1 294 ? 103.903 50.567 46.848 1.00 61.44 294 GLU A O 1
ATOM 2016 N N . ASN A 1 295 ? 105.012 51.080 44.944 1.00 59.85 295 ASN A N 1
ATOM 2017 C CA . ASN A 1 295 ? 103.844 51.038 44.090 1.00 58.76 295 ASN A CA 1
ATOM 2018 C C . ASN A 1 295 ? 103.218 49.631 44.022 1.00 58.29 295 ASN A C 1
ATOM 2019 O O . ASN A 1 295 ? 102.001 49.467 44.147 1.00 57.98 295 ASN A O 1
ATOM 2024 N N . VAL A 1 296 ? 104.065 48.624 43.836 1.00 57.71 296 VAL A N 1
ATOM 2025 C CA . VAL A 1 296 ? 103.643 47.227 43.839 1.00 57.08 296 VAL A CA 1
ATOM 2026 C C . VAL A 1 296 ? 102.867 46.929 45.116 1.00 56.73 296 VAL A C 1
ATOM 2027 O O . VAL A 1 296 ? 101.750 46.399 45.075 1.00 56.77 296 VAL A O 1
ATOM 2031 N N . ASN A 1 297 ? 103.462 47.304 46.246 1.00 56.10 297 ASN A N 1
ATOM 2032 C CA . ASN A 1 297 ? 102.882 47.037 47.552 1.00 55.34 297 ASN A CA 1
ATOM 2033 C C . ASN A 1 297 ? 101.538 47.712 47.752 1.00 54.64 297 ASN A C 1
ATOM 2034 O O . ASN A 1 297 ? 100.612 47.104 48.273 1.00 54.50 297 ASN A O 1
ATOM 2039 N N . GLN A 1 298 ? 101.418 48.955 47.301 1.00 54.11 298 GLN A N 1
ATOM 2040 C CA . GLN A 1 298 ? 100.150 49.660 47.396 1.00 53.53 298 GLN A CA 1
ATOM 2041 C C . GLN A 1 298 ? 99.098 49.019 46.496 1.00 53.60 298 GLN A C 1
ATOM 2042 O O . GLN A 1 298 ? 97.922 48.942 46.878 1.00 54.06 298 GLN A O 1
ATOM 2048 N N . CYS A 1 299 ? 99.515 48.540 45.323 1.00 53.07 299 CYS A N 1
ATOM 2049 C CA . CYS A 1 299 ? 98.594 47.882 44.401 1.00 52.87 299 CYS A CA 1
ATOM 2050 C C . CYS A 1 299 ? 97.983 46.620 45.013 1.00 52.97 299 CYS A C 1
ATOM 2051 O O . CYS A 1 299 ? 96.760 46.428 45.000 1.00 52.79 299 CYS A O 1
ATOM 2054 N N . ILE A 1 300 ? 98.840 45.773 45.566 1.00 52.89 300 ILE A N 1
ATOM 2055 C CA . ILE A 1 300 ? 98.385 44.557 46.207 1.00 52.89 300 ILE A CA 1
ATOM 2056 C C . ILE A 1 300 ? 97.389 44.900 47.316 1.00 53.31 300 ILE A C 1
ATOM 2057 O O . ILE A 1 300 ? 96.316 44.291 47.413 1.00 53.43 300 ILE A O 1
ATOM 2062 N N . LEU A 1 301 ? 97.733 45.899 48.125 1.00 53.35 301 LEU A N 1
ATOM 2063 C CA . LEU A 1 301 ? 96.859 46.350 49.198 1.00 53.32 301 LEU A CA 1
ATOM 2064 C C . LEU A 1 301 ? 95.509 46.814 48.645 1.00 53.35 301 LEU A C 1
ATOM 2065 O O . LEU A 1 301 ? 94.461 46.355 49.105 1.00 53.14 301 LEU A O 1
ATOM 2070 N N . GLU A 1 302 ? 95.535 47.684 47.638 1.00 53.38 302 GLU A N 1
ATOM 2071 C CA . GLU A 1 302 ? 94.293 48.199 47.060 1.00 53.53 302 GLU A CA 1
ATOM 2072 C C . GLU A 1 302 ? 93.434 47.057 46.511 1.00 53.95 302 GLU A C 1
ATOM 2073 O O . GLU A 1 302 ? 92.210 47.052 46.665 1.00 54.19 302 GLU A O 1
ATOM 2079 N N . MET A 1 303 ? 94.081 46.066 45.908 1.00 54.12 303 MET A N 1
ATOM 2080 C CA . MET A 1 303 ? 93.365 44.935 45.350 1.00 54.11 303 MET A CA 1
ATOM 2081 C C . MET A 1 303 ? 92.704 44.092 46.438 1.00 53.98 303 MET A C 1
ATOM 2082 O O . MET A 1 303 ? 91.637 43.525 46.223 1.00 54.32 303 MET A O 1
ATOM 2087 N N . LEU A 1 304 ? 93.328 44.018 47.610 1.00 53.88 304 LEU A N 1
ATOM 2088 C CA . LEU A 1 304 ? 92.791 43.219 48.713 1.00 53.62 304 LEU A CA 1
ATOM 2089 C C . LEU A 1 304 ? 91.631 43.875 49.456 1.00 53.64 304 LEU A C 1
ATOM 2090 O O . LEU A 1 304 ? 90.761 43.190 49.975 1.00 53.86 304 LEU A O 1
ATOM 2095 N N . ILE A 1 305 ? 91.621 45.198 49.521 1.00 53.63 305 ILE A N 1
ATOM 2096 C CA . ILE A 1 305 ? 90.625 45.895 50.319 1.00 53.52 305 ILE A CA 1
ATOM 2097 C C . ILE A 1 305 ? 89.354 46.154 49.529 1.00 53.83 305 ILE A C 1
ATOM 2098 O O . ILE A 1 305 ? 88.279 46.308 50.108 1.00 54.03 305 ILE A O 1
ATOM 2103 N N . ALA A 1 306 ? 89.481 46.185 48.207 1.00 54.11 306 ALA A N 1
ATOM 2104 C CA . ALA A 1 306 ? 88.402 46.650 47.341 1.00 54.30 306 ALA A CA 1
ATOM 2105 C C . ALA A 1 306 ? 87.085 45.919 47.586 1.00 54.33 306 ALA A C 1
ATOM 2106 O O . ALA A 1 306 ? 86.074 46.558 47.874 1.00 54.20 306 ALA A O 1
ATOM 2108 N N . ALA A 1 307 ? 87.102 44.591 47.497 1.00 54.64 307 ALA A N 1
ATOM 2109 C CA . ALA A 1 307 ? 85.881 43.810 47.695 1.00 55.04 307 ALA A CA 1
ATOM 2110 C C . ALA A 1 307 ? 85.355 43.863 49.148 1.00 55.56 307 ALA A C 1
ATOM 2111 O O . ALA A 1 307 ? 84.187 44.176 49.362 1.00 55.63 307 ALA A O 1
ATOM 2113 N N . PRO A 1 308 ? 86.213 43.591 50.151 1.00 56.15 308 PRO A N 1
ATOM 2114 C CA . PRO A 1 308 ? 85.812 43.815 51.541 1.00 56.98 308 PRO A CA 1
ATOM 2115 C C . PRO A 1 308 ? 85.159 45.181 51.816 1.00 57.91 308 PRO A C 1
ATOM 2116 O O . PRO A 1 308 ? 84.222 45.259 52.601 1.00 58.08 308 PRO A O 1
ATOM 2120 N N . ASP A 1 309 ? 85.656 46.246 51.197 1.00 58.90 309 ASP A N 1
ATOM 2121 C CA . ASP A 1 309 ? 85.098 47.569 51.427 1.00 60.08 309 ASP A CA 1
ATOM 2122 C C . ASP A 1 309 ? 83.692 47.710 50.863 1.00 60.58 309 ASP A C 1
ATOM 2123 O O . ASP A 1 309 ? 82.780 48.143 51.564 1.00 61.18 309 ASP A O 1
ATOM 2128 N N . THR A 1 310 ? 83.516 47.318 49.607 1.00 61.00 310 THR A N 1
ATOM 2129 C CA . THR A 1 310 ? 82.308 47.653 48.864 1.00 61.36 310 THR A CA 1
ATOM 2130 C C . THR A 1 310 ? 81.334 46.504 48.662 1.00 60.97 310 THR A C 1
ATOM 2131 O O . THR A 1 310 ? 80.126 46.694 48.810 1.00 60.89 310 THR A O 1
ATOM 2135 N N . MET A 1 311 ? 81.855 45.333 48.305 1.00 60.68 311 MET A N 1
ATOM 2136 C CA . MET A 1 311 ? 81.015 44.170 48.009 1.00 60.63 311 MET A CA 1
ATOM 2137 C C . MET A 1 311 ? 80.202 43.741 49.210 1.00 60.10 311 MET A C 1
ATOM 2138 O O . MET A 1 311 ? 79.018 43.443 49.088 1.00 59.82 311 MET A O 1
ATOM 2143 N N . SER A 1 312 ? 80.852 43.710 50.369 1.00 59.62 312 SER A N 1
ATOM 2144 C CA . SER A 1 312 ? 80.218 43.203 51.571 1.00 59.25 312 SER A CA 1
ATOM 2145 C C . SER A 1 312 ? 79.089 44.120 52.019 1.00 58.83 312 SER A C 1
ATOM 2146 O O . SER A 1 312 ? 77.988 43.652 52.281 1.00 59.11 312 SER A O 1
ATOM 2149 N N . VAL A 1 313 ? 79.345 45.424 52.070 1.00 58.32 313 VAL A N 1
ATOM 2150 C CA . VAL A 1 313 ? 78.287 46.380 52.403 1.00 57.91 313 VAL A CA 1
ATOM 2151 C C . VAL A 1 313 ? 77.141 46.316 51.377 1.00 57.79 313 VAL A C 1
ATOM 2152 O O . VAL A 1 313 ? 75.964 46.385 51.752 1.00 57.86 313 VAL A O 1
ATOM 2156 N N . SER A 1 314 ? 77.493 46.169 50.096 1.00 57.45 314 SER A N 1
ATOM 2157 C CA . SER A 1 314 ? 76.512 46.022 49.014 1.00 57.05 314 SER A CA 1
ATOM 2158 C C . SER A 1 314 ? 75.627 44.802 49.195 1.00 56.85 314 SER A C 1
ATOM 2159 O O . SER A 1 314 ? 74.404 44.890 49.087 1.00 56.60 314 SER A O 1
ATOM 2162 N N . LEU A 1 315 ? 76.257 43.667 49.468 1.00 56.70 315 LEU A N 1
ATOM 2163 C CA . LEU A 1 315 ? 75.542 42.422 49.631 1.00 56.96 315 LEU A CA 1
ATOM 2164 C C . LEU A 1 315 ? 74.711 42.454 50.894 1.00 57.19 315 LEU A C 1
ATOM 2165 O O . LEU A 1 315 ? 73.630 41.864 50.944 1.00 57.29 315 LEU A O 1
ATOM 2170 N N . PHE A 1 316 ? 75.210 43.162 51.901 1.00 57.32 316 PHE A N 1
ATOM 2171 C CA . PHE A 1 316 ? 74.487 43.323 53.148 1.00 57.61 316 PHE A CA 1
ATOM 2172 C C . PHE A 1 316 ? 73.156 44.030 52.909 1.00 57.95 316 PHE A C 1
ATOM 2173 O O . PHE A 1 316 ? 72.106 43.525 53.310 1.00 57.97 316 PHE A O 1
ATOM 2181 N N . PHE A 1 317 ? 73.205 45.188 52.247 1.00 58.42 317 PHE A N 1
ATOM 2182 C CA . PHE A 1 317 ? 71.995 45.902 51.842 1.00 58.56 317 PHE A CA 1
ATOM 2183 C C . PHE A 1 317 ? 71.086 45.003 51.011 1.00 58.79 317 PHE A C 1
ATOM 2184 O O . PHE A 1 317 ? 69.860 44.987 51.198 1.00 58.98 317 PHE A O 1
ATOM 2192 N N . MET A 1 318 ? 71.694 44.246 50.103 1.00 58.86 318 MET A N 1
ATOM 2193 C CA . MET A 1 318 ? 70.947 43.338 49.247 1.00 59.02 318 MET A CA 1
ATOM 2194 C C . MET A 1 318 ? 70.200 42.271 50.070 1.00 59.13 318 MET A C 1
ATOM 2195 O O . MET A 1 318 ? 69.023 41.992 49.818 1.00 59.22 318 MET A O 1
ATOM 2200 N N . LEU A 1 319 ? 70.868 41.717 51.080 1.00 59.17 319 LEU A N 1
ATOM 2201 C CA . LEU A 1 319 ? 70.252 40.722 51.954 1.00 59.33 319 LEU A CA 1
ATOM 2202 C C . LEU A 1 319 ? 69.086 41.262 52.790 1.00 60.12 319 LEU A C 1
ATOM 2203 O O . LEU A 1 319 ? 68.091 40.572 52.986 1.00 60.50 319 LEU A O 1
ATOM 2208 N N . PHE A 1 320 ? 69.202 42.495 53.270 1.00 60.95 320 PHE A N 1
ATOM 2209 C CA . PHE A 1 320 ? 68.117 43.146 53.998 1.00 61.74 320 PHE A CA 1
ATOM 2210 C C . PHE A 1 320 ? 66.924 43.405 53.102 1.00 62.56 320 PHE A C 1
ATOM 2211 O O . PHE A 1 320 ? 65.776 43.289 53.534 1.00 62.86 320 PHE A O 1
ATOM 2219 N N . LEU A 1 321 ? 67.203 43.786 51.859 1.00 63.37 321 LEU A N 1
ATOM 2220 C CA . LEU A 1 321 ? 66.154 43.996 50.881 1.00 63.94 321 LEU A CA 1
ATOM 2221 C C . LEU A 1 321 ? 65.435 42.685 50.602 1.00 64.59 321 LEU A C 1
ATOM 2222 O O . LEU A 1 321 ? 64.210 42.651 50.604 1.00 64.81 321 LEU A O 1
ATOM 2227 N N . ILE A 1 322 ? 66.189 41.606 50.401 1.00 65.33 322 ILE A N 1
ATOM 2228 C CA . ILE A 1 322 ? 65.589 40.288 50.203 1.00 66.53 322 ILE A CA 1
ATOM 2229 C C . ILE A 1 322 ? 64.673 39.906 51.370 1.00 67.15 322 ILE A C 1
ATOM 2230 O O . ILE A 1 322 ? 63.536 39.461 51.160 1.00 67.30 322 ILE A O 1
ATOM 2235 N N . ALA A 1 323 ? 65.171 40.099 52.590 1.00 67.87 323 ALA A N 1
ATOM 2236 C CA . ALA A 1 323 ? 64.410 39.812 53.801 1.00 68.56 323 ALA A CA 1
ATOM 2237 C C . ALA A 1 323 ? 63.073 40.552 53.847 1.00 69.10 323 ALA A C 1
ATOM 2238 O O . ALA A 1 323 ? 62.110 40.034 54.381 1.00 69.30 323 ALA A O 1
ATOM 2240 N N . LYS A 1 324 ? 63.016 41.749 53.273 1.00 69.86 324 LYS A N 1
ATOM 2241 C CA . LYS A 1 324 ? 61.811 42.573 53.330 1.00 70.79 324 LYS A CA 1
ATOM 2242 C C . LYS A 1 324 ? 60.956 42.536 52.064 1.00 71.54 324 LYS A C 1
ATOM 2243 O O . LYS A 1 324 ? 59.945 43.235 51.979 1.00 71.77 324 LYS A O 1
ATOM 2249 N N . HIS A 1 325 ? 61.360 41.746 51.074 1.00 72.30 325 HIS A N 1
ATOM 2250 C CA . HIS A 1 325 ? 60.592 41.651 49.834 1.00 72.98 325 HIS A CA 1
ATOM 2251 C C . HIS A 1 325 ? 60.430 40.192 49.417 1.00 73.65 325 HIS A C 1
ATOM 2252 O O . HIS A 1 325 ? 61.164 39.700 48.549 1.00 73.59 325 HIS A O 1
ATOM 2259 N N . PRO A 1 326 ? 59.462 39.492 50.053 1.00 74.34 326 PRO A N 1
ATOM 2260 C CA . PRO A 1 326 ? 59.232 38.047 49.863 1.00 74.78 326 PRO A CA 1
ATOM 2261 C C . PRO A 1 326 ? 58.945 37.668 48.397 1.00 75.33 326 PRO A C 1
ATOM 2262 O O . PRO A 1 326 ? 59.475 36.665 47.890 1.00 75.44 326 PRO A O 1
ATOM 2266 N N . ASN A 1 327 ? 58.112 38.477 47.747 1.00 75.73 327 ASN A N 1
ATOM 2267 C CA . ASN A 1 327 ? 57.794 38.373 46.323 1.00 76.45 327 ASN A CA 1
ATOM 2268 C C . ASN A 1 327 ? 59.045 38.253 45.433 1.00 76.47 327 ASN A C 1
ATOM 2269 O O . ASN A 1 327 ? 59.173 37.311 44.635 1.00 76.22 327 ASN A O 1
ATOM 2274 N N . VAL A 1 328 ? 59.962 39.208 45.598 1.00 76.63 328 VAL A N 1
ATOM 2275 C CA . VAL A 1 328 ? 61.237 39.227 44.887 1.00 76.80 328 VAL A CA 1
ATOM 2276 C C . VAL A 1 328 ? 62.071 38.000 45.244 1.00 77.21 328 VAL A C 1
ATOM 2277 O O . VAL A 1 328 ? 62.671 37.381 44.365 1.00 77.20 328 VAL A O 1
ATOM 2281 N N . GLU A 1 329 ? 62.086 37.636 46.526 1.00 77.69 329 GLU A N 1
ATOM 2282 C CA . GLU A 1 329 ? 62.883 36.497 46.973 1.00 78.52 329 GLU A CA 1
ATOM 2283 C C . GLU A 1 329 ? 62.405 35.177 46.350 1.00 78.77 329 GLU A C 1
ATOM 2284 O O . GLU A 1 329 ? 63.214 34.281 46.087 1.00 78.67 329 GLU A O 1
ATOM 2290 N N . GLU A 1 330 ? 61.100 35.069 46.101 1.00 79.20 330 GLU A N 1
ATOM 2291 C CA . GLU A 1 330 ? 60.537 33.863 45.489 1.00 79.78 330 GLU A CA 1
ATOM 2292 C C . GLU A 1 330 ? 60.940 33.737 44.030 1.00 79.34 330 GLU A C 1
ATOM 2293 O O . GLU A 1 330 ? 61.331 32.653 43.578 1.00 79.38 330 GLU A O 1
ATOM 2299 N N . ALA A 1 331 ? 60.834 34.851 43.307 1.00 78.79 331 ALA A N 1
ATOM 2300 C CA . ALA A 1 331 ? 61.284 34.934 41.924 1.00 78.22 331 ALA A CA 1
ATOM 2301 C C . ALA A 1 331 ? 62.719 34.426 41.804 1.00 78.02 331 ALA A C 1
ATOM 2302 O O . ALA A 1 331 ? 63.007 33.578 40.954 1.00 78.24 331 ALA A O 1
ATOM 2304 N N . ILE A 1 332 ? 63.598 34.927 42.677 1.00 77.57 332 ILE A N 1
ATOM 2305 C CA . ILE A 1 332 ? 65.010 34.535 42.706 1.00 77.16 332 ILE A CA 1
ATOM 2306 C C . ILE A 1 332 ? 65.195 33.037 42.966 1.00 77.37 332 ILE A C 1
ATOM 2307 O O . ILE A 1 332 ? 65.963 32.364 42.269 1.00 77.20 332 ILE A O 1
ATOM 2312 N N . ILE A 1 333 ? 64.479 32.521 43.961 1.00 77.72 333 ILE A N 1
ATOM 2313 C CA . ILE A 1 333 ? 64.573 31.106 44.326 1.00 78.01 333 ILE A CA 1
ATOM 2314 C C . ILE A 1 333 ? 64.104 30.205 43.184 1.00 78.36 333 ILE A C 1
ATOM 2315 O O . ILE A 1 333 ? 64.753 29.198 42.878 1.00 78.38 333 ILE A O 1
ATOM 2320 N N . LYS A 1 334 ? 62.994 30.589 42.551 1.00 78.83 334 LYS A N 1
ATOM 2321 C CA . LYS A 1 334 ? 62.468 29.881 41.383 1.00 79.41 334 LYS A CA 1
ATOM 2322 C C . LYS A 1 334 ? 63.495 29.865 40.241 1.00 79.51 334 LYS A C 1
ATOM 2323 O O . LYS A 1 334 ? 63.797 28.804 39.680 1.00 79.55 334 LYS A O 1
ATOM 2329 N N . GLU A 1 335 ? 64.041 31.040 39.925 1.00 79.60 335 GLU A N 1
ATOM 2330 C CA . GLU A 1 335 ? 65.085 31.169 38.916 1.00 79.64 335 GLU A CA 1
ATOM 2331 C C . GLU A 1 335 ? 66.271 30.237 39.198 1.00 79.80 335 GLU A C 1
ATOM 2332 O O . GLU A 1 335 ? 66.806 29.615 38.279 1.00 79.76 335 GLU A O 1
ATOM 2338 N N . ILE A 1 336 ? 66.665 30.136 40.466 1.00 79.94 336 ILE A N 1
ATOM 2339 C CA . ILE A 1 336 ? 67.774 29.272 40.859 1.00 80.28 336 ILE A CA 1
ATOM 2340 C C . ILE A 1 336 ? 67.460 27.802 40.568 1.00 80.85 336 ILE A C 1
ATOM 2341 O O . ILE A 1 336 ? 68.274 27.098 39.951 1.00 80.88 336 ILE A O 1
ATOM 2346 N N . GLN A 1 337 ? 66.280 27.352 41.000 1.00 81.41 337 GLN A N 1
ATOM 2347 C CA . GLN A 1 337 ? 65.802 25.997 40.700 1.00 81.88 337 GLN A CA 1
ATOM 2348 C C . GLN A 1 337 ? 65.823 25.723 39.196 1.00 81.76 337 GLN A C 1
ATOM 2349 O O . GLN A 1 337 ? 66.428 24.751 38.753 1.00 81.80 337 GLN A O 1
ATOM 2355 N N . THR A 1 338 ? 65.177 26.597 38.425 1.00 81.69 338 THR A N 1
ATOM 2356 C CA . THR A 1 338 ? 65.110 26.474 36.971 1.00 81.83 338 THR A CA 1
ATOM 2357 C C . THR A 1 338 ? 66.493 26.373 36.327 1.00 82.05 338 THR A C 1
ATOM 2358 O O . THR A 1 338 ? 66.752 25.460 35.539 1.00 81.99 338 THR A O 1
ATOM 2362 N N . VAL A 1 339 ? 67.376 27.306 36.677 1.00 82.37 339 VAL A N 1
ATOM 2363 C CA . VAL A 1 339 ? 68.657 27.450 35.990 1.00 82.50 339 VAL A CA 1
ATOM 2364 C C . VAL A 1 339 ? 69.734 26.510 36.529 1.00 82.83 339 VAL A C 1
ATOM 2365 O O . VAL A 1 339 ? 70.511 25.954 35.755 1.00 82.84 339 VAL A O 1
ATOM 2369 N N . ILE A 1 340 ? 69.771 26.315 37.844 1.00 83.28 340 ILE A N 1
ATOM 2370 C CA . ILE A 1 340 ? 70.886 25.589 38.462 1.00 83.90 340 ILE A CA 1
ATOM 2371 C C . ILE A 1 340 ? 70.539 24.229 39.095 1.00 84.37 340 ILE A C 1
ATOM 2372 O O . ILE A 1 340 ? 71.338 23.284 39.013 1.00 84.29 340 ILE A O 1
ATOM 2377 N N . GLY A 1 341 ? 69.364 24.135 39.722 1.00 84.85 341 GLY A N 1
ATOM 2378 C CA . GLY A 1 341 ? 68.989 22.937 40.477 1.00 85.50 341 GLY A CA 1
ATOM 2379 C C . GLY A 1 341 ? 69.907 22.766 41.675 1.00 86.06 341 GLY A C 1
ATOM 2380 O O . GLY A 1 341 ? 69.940 23.628 42.559 1.00 86.13 341 GLY A O 1
ATOM 2381 N N . GLU A 1 342 ? 70.654 21.661 41.704 1.00 86.58 342 GLU A N 1
ATOM 2382 C CA . GLU A 1 342 ? 71.679 21.441 42.746 1.00 87.30 342 GLU A CA 1
ATOM 2383 C C . GLU A 1 342 ? 73.079 21.205 42.193 1.00 87.22 342 GLU A C 1
ATOM 2384 O O . GLU A 1 342 ? 73.962 20.719 42.905 1.00 87.43 342 GLU A O 1
ATOM 2390 N N . ARG A 1 343 ? 73.279 21.556 40.929 1.00 87.06 343 ARG A N 1
ATOM 2391 C CA . ARG A 1 343 ? 74.613 21.603 40.352 1.00 86.86 343 ARG A CA 1
ATOM 2392 C C . ARG A 1 343 ? 75.384 22.741 41.044 1.00 86.57 343 ARG A C 1
ATOM 2393 O O . ARG A 1 343 ? 74.780 23.711 41.509 1.00 86.43 343 ARG A O 1
ATOM 2401 N N . ASP A 1 344 ? 76.705 22.610 41.145 1.00 86.26 344 ASP A N 1
ATOM 2402 C CA . ASP A 1 344 ? 77.544 23.728 41.576 1.00 85.90 344 ASP A CA 1
ATOM 2403 C C . ASP A 1 344 ? 77.404 24.874 40.582 1.00 85.58 344 ASP A C 1
ATOM 2404 O O . ASP A 1 344 ? 77.331 24.632 39.372 1.00 85.85 344 ASP A O 1
ATOM 2409 N N . ILE A 1 345 ? 77.360 26.108 41.087 1.00 84.97 345 ILE A N 1
ATOM 2410 C CA . ILE A 1 345 ? 77.313 27.308 40.235 1.00 84.33 345 ILE A CA 1
ATOM 2411 C C . ILE A 1 345 ? 78.464 27.293 39.212 1.00 84.06 345 ILE A C 1
ATOM 2412 O O . ILE A 1 345 ? 79.572 26.842 39.515 1.00 83.87 345 ILE A O 1
ATOM 2417 N N . LYS A 1 346 ? 78.184 27.760 37.998 1.00 83.79 346 LYS A N 1
ATOM 2418 C CA . LYS A 1 346 ? 79.169 27.752 36.917 1.00 83.65 346 LYS A CA 1
ATOM 2419 C C . LYS A 1 346 ? 79.068 29.017 36.061 1.00 83.24 346 LYS A C 1
ATOM 2420 O O . LYS A 1 346 ? 78.005 29.641 35.995 1.00 83.14 346 LYS A O 1
ATOM 2426 N N . ILE A 1 347 ? 80.168 29.389 35.407 1.00 82.68 347 ILE A N 1
ATOM 2427 C CA . ILE A 1 347 ? 80.221 30.627 34.614 1.00 82.34 347 ILE A CA 1
ATOM 2428 C C . ILE A 1 347 ? 79.047 30.787 33.625 1.00 82.22 347 ILE A C 1
ATOM 2429 O O . ILE A 1 347 ? 78.501 31.884 33.465 1.00 82.17 347 ILE A O 1
ATOM 2434 N N . ASP A 1 348 ? 78.641 29.678 33.010 1.00 82.05 348 ASP A N 1
ATOM 2435 C CA . ASP A 1 348 ? 77.572 29.671 32.010 1.00 81.79 348 ASP A CA 1
ATOM 2436 C C . ASP A 1 348 ? 76.199 29.924 32.614 1.00 81.34 348 ASP A C 1
ATOM 2437 O O . ASP A 1 348 ? 75.252 30.243 31.896 1.00 81.43 348 ASP A O 1
ATOM 2442 N N . ASP A 1 349 ? 76.092 29.782 33.930 1.00 80.81 349 ASP A N 1
ATOM 2443 C CA . ASP A 1 349 ? 74.837 30.052 34.618 1.00 80.35 349 ASP A CA 1
ATOM 2444 C C . ASP A 1 349 ? 74.584 31.545 34.753 1.00 79.76 349 ASP A C 1
ATOM 2445 O O . ASP A 1 349 ? 73.431 31.962 34.781 1.00 79.60 349 ASP A O 1
ATOM 2450 N N . ILE A 1 350 ? 75.651 32.347 34.820 1.00 79.18 350 ILE A N 1
ATOM 2451 C CA . ILE A 1 350 ? 75.512 33.734 35.295 1.00 78.74 350 ILE A CA 1
ATOM 2452 C C . ILE A 1 350 ? 74.684 34.646 34.394 1.00 78.44 350 ILE A C 1
ATOM 2453 O O . ILE A 1 350 ? 73.902 35.448 34.901 1.00 78.43 350 ILE A O 1
ATOM 2458 N N . GLN A 1 351 ? 74.841 34.520 33.077 1.00 78.20 351 GLN A N 1
ATOM 2459 C CA . GLN A 1 351 ? 74.011 35.277 32.133 1.00 77.95 351 GLN A CA 1
ATOM 2460 C C . GLN A 1 351 ? 72.527 34.969 32.304 1.00 77.32 351 GLN A C 1
ATOM 2461 O O . GLN A 1 351 ? 71.687 35.861 32.210 1.00 77.02 351 GLN A O 1
ATOM 2467 N N . LYS A 1 352 ? 72.226 33.699 32.569 1.00 76.84 352 LYS A N 1
ATOM 2468 C CA . LYS A 1 352 ? 70.854 33.200 32.686 1.00 76.26 352 LYS A CA 1
ATOM 2469 C C . LYS A 1 352 ? 70.101 33.734 33.902 1.00 75.80 352 LYS A C 1
ATOM 2470 O O . LYS A 1 352 ? 68.876 33.797 33.893 1.00 75.86 352 LYS A O 1
ATOM 2476 N N . LEU A 1 353 ? 70.832 34.115 34.943 1.00 75.17 353 LEU A N 1
ATOM 2477 C CA . LEU A 1 353 ? 70.227 34.632 36.167 1.00 74.60 353 LEU A CA 1
ATOM 2478 C C . LEU A 1 353 ? 69.728 36.066 35.978 1.00 74.45 353 LEU A C 1
ATOM 2479 O O . LEU A 1 353 ? 70.240 36.997 36.603 1.00 74.41 353 LEU A O 1
ATOM 2484 N N . LYS A 1 354 ? 68.725 36.228 35.116 1.00 74.18 354 LYS A N 1
ATOM 2485 C CA . LYS A 1 354 ? 68.202 37.547 34.745 1.00 74.10 354 LYS A CA 1
ATOM 2486 C C . LYS A 1 354 ? 67.483 38.262 35.894 1.00 73.35 354 LYS A C 1
ATOM 2487 O O . LYS A 1 354 ? 67.676 39.465 36.098 1.00 73.18 354 LYS A O 1
ATOM 2493 N N . VAL A 1 355 ? 66.660 37.525 36.634 1.00 72.56 355 VAL A N 1
ATOM 2494 C CA . VAL A 1 355 ? 65.912 38.100 37.747 1.00 71.91 355 VAL A CA 1
ATOM 2495 C C . VAL A 1 355 ? 66.872 38.644 38.803 1.00 71.42 355 VAL A C 1
ATOM 2496 O O . VAL A 1 355 ? 66.754 39.800 39.226 1.00 71.41 355 VAL A O 1
ATOM 2500 N N . MET A 1 356 ? 67.831 37.817 39.203 1.00 70.73 356 MET A N 1
ATOM 2501 C CA . MET A 1 356 ? 68.831 38.224 40.179 1.00 70.37 356 MET A CA 1
ATOM 2502 C C . MET A 1 356 ? 69.603 39.454 39.731 1.00 69.86 356 MET A C 1
ATOM 2503 O O . MET A 1 356 ? 69.744 40.419 40.484 1.00 69.79 356 MET A O 1
ATOM 2508 N N . GLU A 1 357 ? 70.112 39.395 38.506 1.00 69.26 357 GLU A N 1
ATOM 2509 C CA . GLU A 1 357 ? 70.795 40.510 37.876 1.00 68.84 357 GLU A CA 1
ATOM 2510 C C . GLU A 1 357 ? 70.020 41.809 38.081 1.00 68.39 357 GLU A C 1
ATOM 2511 O O . GLU A 1 357 ? 70.586 42.822 38.502 1.00 68.24 357 GLU A O 1
ATOM 2517 N N . ASN A 1 358 ? 68.720 41.772 37.801 1.00 67.89 358 ASN A N 1
ATOM 2518 C CA . ASN A 1 358 ? 67.886 42.953 37.961 1.00 67.57 358 ASN A CA 1
ATOM 2519 C C . ASN A 1 358 ? 67.732 43.365 39.414 1.00 66.81 358 ASN A C 1
ATOM 2520 O O . ASN A 1 358 ? 67.688 44.560 39.723 1.00 66.56 358 ASN A O 1
ATOM 2525 N N . PHE A 1 359 ? 67.662 42.368 40.295 1.00 65.82 359 PHE A N 1
ATOM 2526 C CA . PHE A 1 359 ? 67.642 42.614 41.731 1.00 64.87 359 PHE A CA 1
ATOM 2527 C C . PHE A 1 359 ? 68.900 43.357 42.183 1.00 64.14 359 PHE A C 1
ATOM 2528 O O . PHE A 1 359 ? 68.814 44.351 42.908 1.00 64.10 359 PHE A O 1
ATOM 2536 N N . ILE A 1 360 ? 70.060 42.871 41.748 1.00 63.13 360 ILE A N 1
ATOM 2537 C CA . ILE A 1 360 ? 71.331 43.504 42.067 1.00 62.20 360 ILE A CA 1
ATOM 2538 C C . ILE A 1 360 ? 71.364 44.938 41.540 1.00 62.16 360 ILE A C 1
ATOM 2539 O O . ILE A 1 360 ? 71.712 45.861 42.281 1.00 62.26 360 ILE A O 1
ATOM 2544 N N . TYR A 1 361 ? 70.969 45.129 40.280 1.00 61.81 361 TYR A N 1
ATOM 2545 C CA . TYR A 1 361 ? 70.932 46.466 39.698 1.00 61.69 361 TYR A CA 1
ATOM 2546 C C . TYR A 1 361 ? 70.015 47.389 40.478 1.00 61.30 361 TYR A C 1
ATOM 2547 O O . TYR A 1 361 ? 70.389 48.521 40.777 1.00 61.43 361 TYR A O 1
ATOM 2556 N N . GLU A 1 362 ? 68.813 46.911 40.791 1.00 60.89 362 GLU A N 1
ATOM 2557 C CA . GLU A 1 362 ? 67.831 47.726 41.511 1.00 60.56 362 GLU A CA 1
ATOM 2558 C C . GLU A 1 362 ? 68.267 48.025 42.946 1.00 60.21 362 GLU A C 1
ATOM 2559 O O . GLU A 1 362 ? 68.099 49.152 43.418 1.00 60.08 362 GLU A O 1
ATOM 2565 N N . SER A 1 363 ? 68.844 47.033 43.624 1.00 59.75 363 SER A N 1
ATOM 2566 C CA . SER A 1 363 ? 69.401 47.254 44.959 1.00 59.52 363 SER A CA 1
ATOM 2567 C C . SER A 1 363 ? 70.432 48.369 44.927 1.00 59.42 363 SER A C 1
ATOM 2568 O O . SER A 1 363 ? 70.371 49.299 45.733 1.00 59.24 363 SER A O 1
ATOM 2571 N N . MET A 1 364 ? 71.370 48.271 43.986 1.00 59.24 364 MET A N 1
ATOM 2572 C CA . MET A 1 364 ? 72.407 49.280 43.829 1.00 59.34 364 MET A CA 1
ATOM 2573 C C . MET A 1 364 ? 71.841 50.648 43.484 1.00 59.40 364 MET A C 1
ATOM 2574 O O . MET A 1 364 ? 72.307 51.659 44.018 1.00 59.54 364 MET A O 1
ATOM 2579 N N . ARG A 1 365 ? 70.845 50.676 42.595 1.00 59.28 365 ARG A N 1
ATOM 2580 C CA . ARG A 1 365 ? 70.197 51.927 42.202 1.00 59.33 365 ARG A CA 1
ATOM 2581 C C . ARG A 1 365 ? 69.489 52.548 43.395 1.00 59.40 365 ARG A C 1
ATOM 2582 O O . ARG A 1 365 ? 69.730 53.702 43.727 1.00 59.41 365 ARG A O 1
ATOM 2590 N N . TYR A 1 366 ? 68.637 51.760 44.047 1.00 59.65 366 TYR A N 1
ATOM 2591 C CA . TYR A 1 366 ? 67.843 52.221 45.187 1.00 59.91 366 TYR A CA 1
ATOM 2592 C C . TYR A 1 366 ? 68.662 52.497 46.451 1.00 59.67 366 TYR A C 1
ATOM 2593 O O . TYR A 1 366 ? 68.534 53.563 47.049 1.00 59.60 366 TYR A O 1
ATOM 2602 N N . GLN A 1 367 ? 69.488 51.530 46.850 1.00 59.42 367 GLN A N 1
ATOM 2603 C CA . GLN A 1 367 ? 70.284 51.634 48.067 1.00 59.12 367 GLN A CA 1
ATOM 2604 C C . GLN A 1 367 ? 71.788 51.568 47.747 1.00 58.75 367 GLN A C 1
ATOM 2605 O O . GLN A 1 367 ? 72.429 50.539 47.955 1.00 59.13 367 GLN A O 1
ATOM 2611 N N . PRO A 1 368 ? 72.362 52.667 47.229 1.00 58.33 368 PRO A N 1
ATOM 2612 C CA . PRO A 1 368 ? 73.766 52.558 46.837 1.00 58.11 368 PRO A CA 1
ATOM 2613 C C . PRO A 1 368 ? 74.706 52.524 48.025 1.00 57.91 368 PRO A C 1
ATOM 2614 O O . PRO A 1 368 ? 74.336 52.933 49.124 1.00 58.52 368 PRO A O 1
ATOM 2618 N N . VAL A 1 369 ? 75.908 52.020 47.795 1.00 57.47 369 VAL A N 1
ATOM 2619 C CA . VAL A 1 369 ? 77.015 52.198 48.714 1.00 56.90 369 VAL A CA 1
ATOM 2620 C C . VAL A 1 369 ? 77.891 53.302 48.120 1.00 56.93 369 VAL A C 1
ATOM 2621 O O . VAL A 1 369 ? 78.168 54.313 48.768 1.00 56.69 369 VAL A O 1
ATOM 2625 N N . VAL A 1 370 ? 78.307 53.103 46.872 1.00 56.91 370 VAL A N 1
ATOM 2626 C CA . VAL A 1 370 ? 79.133 54.077 46.181 1.00 57.17 370 VAL A CA 1
ATOM 2627 C C . VAL A 1 370 ? 78.226 55.026 45.405 1.00 57.57 370 VAL A C 1
ATOM 2628 O O . VAL A 1 370 ? 78.009 54.875 44.205 1.00 57.84 370 VAL A O 1
ATOM 2632 N N . ASP A 1 371 ? 77.692 56.012 46.108 1.00 57.98 371 ASP A N 1
ATOM 2633 C CA . ASP A 1 371 ? 76.733 56.926 45.519 1.00 58.24 371 ASP A CA 1
ATOM 2634 C C . ASP A 1 371 ? 77.386 58.168 44.926 1.00 58.14 371 ASP A C 1
ATOM 2635 O O . ASP A 1 371 ? 76.699 59.006 44.332 1.00 58.34 371 ASP A O 1
ATOM 2640 N N . LEU A 1 372 ? 78.702 58.298 45.086 1.00 57.89 372 LEU A N 1
ATOM 2641 C CA . LEU A 1 372 ? 79.401 59.466 44.553 1.00 57.70 372 LEU A CA 1
ATOM 2642 C C . LEU A 1 372 ? 80.776 59.151 43.998 1.00 57.54 372 LEU A C 1
ATOM 2643 O O . LEU A 1 372 ? 81.493 58.309 44.535 1.00 57.80 372 LEU A O 1
ATOM 2648 N N . VAL A 1 373 ? 81.125 59.833 42.908 1.00 57.42 373 VAL A N 1
ATOM 2649 C CA . VAL A 1 373 ? 82.395 59.620 42.218 1.00 57.11 373 VAL A CA 1
ATOM 2650 C C . VAL A 1 373 ? 83.182 60.924 42.185 1.00 57.56 373 VAL A C 1
ATOM 2651 O O . VAL A 1 373 ? 82.652 61.967 41.794 1.00 57.53 373 VAL A O 1
ATOM 2655 N N . MET A 1 374 ? 84.440 60.863 42.608 1.00 58.02 374 MET A N 1
ATOM 2656 C CA . MET A 1 374 ? 85.302 62.042 42.616 1.00 58.76 374 MET A CA 1
ATOM 2657 C C . MET A 1 374 ? 86.197 62.096 41.378 1.00 59.23 374 MET A C 1
ATOM 2658 O O . MET A 1 374 ? 86.879 61.121 41.054 1.00 59.04 374 MET A O 1
ATOM 2663 N N . ARG A 1 375 ? 86.172 63.238 40.690 1.00 59.88 375 ARG A N 1
ATOM 2664 C CA . ARG A 1 375 ? 86.995 63.467 39.500 1.00 60.76 375 ARG A CA 1
ATOM 2665 C C . ARG A 1 375 ? 87.676 64.843 39.511 1.00 61.91 375 ARG A C 1
ATOM 2666 O O . ARG A 1 375 ? 87.411 65.680 40.381 1.00 61.94 375 ARG A O 1
ATOM 2674 N N . LYS A 1 376 ? 88.561 65.062 38.541 1.00 63.15 376 LYS A N 1
ATOM 2675 C CA . LYS A 1 376 ? 89.228 66.349 38.356 1.00 64.37 376 LYS A CA 1
ATOM 2676 C C . LYS A 1 376 ? 89.363 66.610 36.860 1.00 65.29 376 LYS A C 1
ATOM 2677 O O . LYS A 1 376 ? 89.615 65.682 36.084 1.00 65.38 376 LYS A O 1
ATOM 2683 N N . ALA A 1 377 ? 89.182 67.866 36.459 1.00 66.44 377 ALA A N 1
ATOM 2684 C CA . ALA A 1 377 ? 89.318 68.253 35.061 1.00 67.49 377 ALA A CA 1
ATOM 2685 C C . ALA A 1 377 ? 90.789 68.471 34.742 1.00 68.46 377 ALA A C 1
ATOM 2686 O O . ALA A 1 377 ? 91.463 69.257 35.408 1.00 68.66 377 ALA A O 1
ATOM 2688 N N . LEU A 1 378 ? 91.290 67.762 33.736 1.00 69.69 378 LEU A N 1
ATOM 2689 C CA . LEU A 1 378 ? 92.701 67.868 33.348 1.00 70.98 378 LEU A CA 1
ATOM 2690 C C . LEU A 1 378 ? 92.921 68.871 32.207 1.00 72.07 378 LEU A C 1
ATOM 2691 O O . LEU A 1 378 ? 94.011 69.423 32.056 1.00 72.23 378 LEU A O 1
ATOM 2696 N N . GLU A 1 379 ? 91.881 69.081 31.401 1.00 73.46 379 GLU A N 1
ATOM 2697 C CA . GLU A 1 379 ? 91.860 70.146 30.395 1.00 74.68 379 GLU A CA 1
ATOM 2698 C C . GLU A 1 379 ? 90.630 71.030 30.601 1.00 75.43 379 GLU A C 1
ATOM 2699 O O . GLU A 1 379 ? 89.652 70.614 31.235 1.00 75.58 379 GLU A O 1
ATOM 2705 N N . ASP A 1 380 ? 90.694 72.252 30.075 1.00 76.45 380 ASP A N 1
ATOM 2706 C CA . ASP A 1 380 ? 89.538 73.143 30.016 1.00 77.25 380 ASP A CA 1
ATOM 2707 C C . ASP A 1 380 ? 88.503 72.551 29.071 1.00 77.51 380 ASP A C 1
ATOM 2708 O O . ASP A 1 380 ? 88.863 71.898 28.092 1.00 77.70 380 ASP A O 1
ATOM 2713 N N . ASP A 1 381 ? 87.227 72.765 29.376 1.00 77.96 381 ASP A N 1
ATOM 2714 C CA . ASP A 1 381 ? 86.123 72.310 28.526 1.00 78.54 381 ASP A CA 1
ATOM 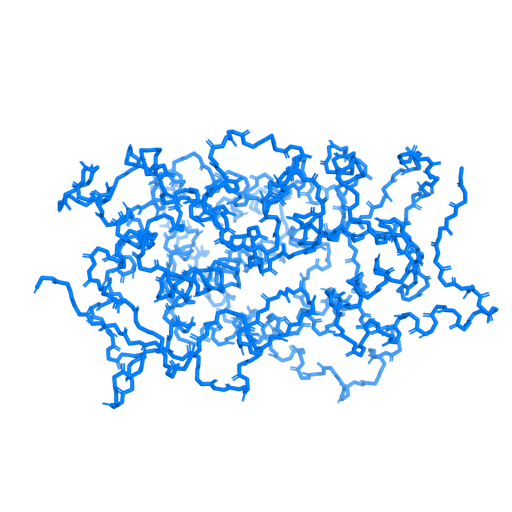2715 C C . ASP A 1 381 ? 84.850 73.035 28.943 1.00 78.99 381 ASP A C 1
ATOM 2716 O O . ASP A 1 381 ? 84.775 73.597 30.036 1.00 79.06 381 ASP A O 1
ATOM 2721 N N . VAL A 1 382 ? 83.868 73.055 28.047 1.00 79.79 382 VAL A N 1
ATOM 2722 C CA . VAL A 1 382 ? 82.521 73.521 28.371 1.00 80.48 382 VAL A CA 1
ATOM 2723 C C . VAL A 1 382 ? 81.628 72.292 28.512 1.00 80.87 382 VAL A C 1
ATOM 2724 O O . VAL A 1 382 ? 81.556 71.448 27.609 1.00 80.84 382 VAL A O 1
ATOM 2728 N N . ILE A 1 383 ? 80.977 72.188 29.665 1.00 81.38 383 ILE A N 1
ATOM 2729 C CA . ILE A 1 383 ? 80.197 71.009 30.004 1.00 82.09 383 ILE A CA 1
ATOM 2730 C C . ILE A 1 383 ? 78.722 71.420 30.186 1.00 82.62 383 ILE A C 1
ATOM 2731 O O . ILE A 1 383 ? 78.394 72.292 31.008 1.00 82.59 383 ILE A O 1
ATOM 2736 N N . ASP A 1 384 ? 77.849 70.801 29.389 1.00 83.27 384 ASP A N 1
ATOM 2737 C CA . ASP A 1 384 ? 76.487 71.306 29.161 1.00 84.07 384 ASP A CA 1
ATOM 2738 C C . ASP A 1 384 ? 76.532 72.780 28.746 1.00 84.25 384 ASP A C 1
ATOM 2739 O O . ASP A 1 384 ? 76.903 73.090 27.608 1.00 84.47 384 ASP A O 1
ATOM 2744 N N . GLY A 1 385 ? 76.192 73.684 29.660 1.00 84.25 385 GLY A N 1
ATOM 2745 C CA . GLY A 1 385 ? 76.279 75.108 29.353 1.00 84.21 385 GLY A CA 1
ATOM 2746 C C . GLY A 1 385 ? 77.456 75.791 30.018 1.00 84.20 385 GLY A C 1
ATOM 2747 O O . GLY A 1 385 ? 77.791 76.929 29.689 1.00 84.31 385 GLY A O 1
ATOM 2748 N N . TYR A 1 386 ? 78.099 75.081 30.939 1.00 84.02 386 TYR A N 1
ATOM 2749 C CA . TYR A 1 386 ? 78.996 75.704 31.906 1.00 83.83 386 TYR A CA 1
ATOM 2750 C C . TYR A 1 386 ? 80.480 75.564 31.556 1.00 83.43 386 TYR A C 1
ATOM 2751 O O . TYR A 1 386 ? 80.894 74.543 31.000 1.00 83.49 386 TYR A O 1
ATOM 2760 N N . PRO A 1 387 ? 81.287 76.593 31.886 1.00 83.00 387 PRO A N 1
ATOM 2761 C CA . PRO A 1 387 ? 82.739 76.507 31.695 1.00 82.55 387 PRO A CA 1
ATOM 2762 C C . PRO A 1 387 ? 83.424 75.716 32.818 1.00 81.99 387 PRO A C 1
ATOM 2763 O O . PRO A 1 387 ? 83.169 75.966 33.998 1.00 82.00 387 PRO A O 1
ATOM 2767 N N . VAL A 1 388 ? 84.277 74.762 32.456 1.00 81.25 388 VAL A N 1
ATOM 2768 C CA . VAL A 1 388 ? 84.987 73.964 33.456 1.00 80.57 388 VAL A CA 1
ATOM 2769 C C . VAL A 1 388 ? 86.489 74.059 33.236 1.00 80.14 388 VAL A C 1
ATOM 2770 O O . VAL A 1 388 ? 87.057 73.366 32.381 1.00 80.07 388 VAL A O 1
ATOM 2774 N N . LYS A 1 389 ? 87.118 74.937 34.014 1.00 79.47 389 LYS A N 1
ATOM 2775 C CA . LYS A 1 389 ? 88.560 75.161 33.945 1.00 79.02 389 LYS A CA 1
ATOM 2776 C C . LYS A 1 389 ? 89.310 73.923 34.413 1.00 78.27 389 LYS A C 1
ATOM 2777 O O . LYS A 1 389 ? 88.848 73.223 35.313 1.00 78.29 389 LYS A O 1
ATOM 2783 N N . LYS A 1 390 ? 90.463 73.650 33.805 1.00 77.29 390 LYS A N 1
ATOM 2784 C CA . LYS A 1 390 ? 91.305 72.548 34.259 1.00 76.28 390 LYS A CA 1
ATOM 2785 C C . LYS A 1 390 ? 91.721 72.788 35.712 1.00 75.44 390 LYS A C 1
ATOM 2786 O O . LYS A 1 390 ? 91.921 73.933 36.131 1.00 75.45 390 LYS A O 1
ATOM 2792 N N . GLY A 1 391 ? 91.803 71.707 36.482 1.00 74.27 391 GLY A N 1
ATOM 2793 C CA . GLY A 1 391 ? 92.086 71.801 37.907 1.00 72.83 391 GLY A CA 1
ATOM 2794 C C . GLY A 1 391 ? 90.833 71.864 38.760 1.00 71.80 391 GLY A C 1
ATOM 2795 O O . GLY A 1 391 ? 90.918 71.766 39.982 1.00 71.83 391 GLY A O 1
ATOM 2796 N N . THR A 1 392 ? 89.674 72.034 38.119 1.00 70.71 392 THR A N 1
ATOM 2797 C CA . THR A 1 392 ? 88.376 72.023 38.810 1.00 69.50 392 THR A CA 1
ATOM 2798 C C . THR A 1 392 ? 88.036 70.618 39.311 1.00 68.75 392 THR A C 1
ATOM 2799 O O . THR A 1 392 ? 88.057 69.646 38.542 1.00 68.61 392 THR A O 1
ATOM 2803 N N . ASN A 1 393 ? 87.726 70.517 40.599 1.00 67.63 393 ASN A N 1
ATOM 2804 C CA . ASN A 1 393 ? 87.296 69.253 41.172 1.00 66.67 393 ASN A CA 1
ATOM 2805 C C . ASN A 1 393 ? 85.845 68.970 40.830 1.00 66.21 393 ASN A C 1
ATOM 2806 O O . ASN A 1 393 ? 85.066 69.895 40.594 1.00 66.26 393 ASN A O 1
ATOM 2811 N N . ILE A 1 394 ? 85.495 67.687 40.791 1.00 65.49 394 ILE A N 1
ATOM 2812 C CA . ILE A 1 394 ? 84.156 67.239 40.422 1.00 64.47 394 ILE A CA 1
ATOM 2813 C C . ILE A 1 394 ? 83.698 66.120 41.344 1.00 64.06 394 ILE A C 1
ATOM 2814 O O . ILE A 1 394 ? 84.448 65.177 41.618 1.00 64.15 394 ILE A O 1
ATOM 2819 N N . ILE A 1 395 ? 82.470 66.229 41.837 1.00 63.35 395 ILE A N 1
ATOM 2820 C CA . ILE A 1 395 ? 81.834 65.097 42.486 1.00 62.67 395 ILE A CA 1
ATOM 2821 C C . ILE A 1 395 ? 80.549 64.789 41.738 1.00 62.68 395 ILE A C 1
ATOM 2822 O O . ILE A 1 395 ? 79.649 65.621 41.674 1.00 62.75 395 ILE A O 1
ATOM 2827 N N . LEU A 1 396 ? 80.484 63.597 41.158 1.00 62.52 396 LEU A N 1
ATOM 2828 C CA . LEU A 1 396 ? 79.286 63.131 40.484 1.00 62.45 396 LEU A CA 1
ATOM 2829 C C . LEU A 1 396 ? 78.393 62.418 41.483 1.00 62.68 396 LEU A C 1
ATOM 2830 O O . LEU A 1 396 ? 78.779 61.403 42.058 1.00 62.64 396 LEU A O 1
ATOM 2835 N N . ASN A 1 397 ? 77.199 62.960 41.689 1.00 63.01 397 ASN A N 1
ATOM 2836 C CA . ASN A 1 397 ? 76.279 62.423 42.674 1.00 63.38 397 ASN A CA 1
ATOM 2837 C C . ASN A 1 397 ? 75.369 61.398 42.025 1.00 63.77 397 ASN A C 1
ATOM 2838 O O . ASN A 1 397 ? 74.201 61.677 41.729 1.00 63.79 397 ASN A O 1
ATOM 2843 N N . ILE A 1 398 ? 75.907 60.202 41.809 1.00 64.25 398 ILE A N 1
ATOM 2844 C CA . ILE A 1 398 ? 75.187 59.202 41.021 1.00 64.76 398 ILE A CA 1
ATOM 2845 C C . ILE A 1 398 ? 73.960 58.631 41.740 1.00 64.95 398 ILE A C 1
ATOM 2846 O O . ILE A 1 398 ? 72.991 58.237 41.089 1.00 65.10 398 ILE A O 1
ATOM 2851 N N . GLY A 1 399 ? 73.994 58.622 43.070 1.00 65.17 399 GLY A N 1
ATOM 2852 C CA . GLY A 1 399 ? 72.863 58.157 43.875 1.00 65.81 399 GLY A CA 1
ATOM 2853 C C . GLY A 1 399 ? 71.607 59.003 43.707 1.00 66.42 399 GLY A C 1
ATOM 2854 O O . GLY A 1 399 ? 70.493 58.472 43.637 1.00 66.33 399 GLY A O 1
ATOM 2855 N N . ARG A 1 400 ? 71.798 60.322 43.651 1.00 66.97 400 ARG A N 1
ATOM 2856 C CA . ARG A 1 400 ? 70.722 61.286 43.425 1.00 67.55 400 ARG A CA 1
ATOM 2857 C C . ARG A 1 400 ? 70.278 61.282 41.961 1.00 67.84 400 ARG A C 1
ATOM 2858 O O . ARG A 1 400 ? 69.078 61.387 41.658 1.00 67.69 400 ARG A O 1
ATOM 2866 N N . MET A 1 401 ? 71.257 61.167 41.063 1.00 68.11 401 MET A N 1
ATOM 2867 C CA . MET A 1 401 ? 71.001 60.999 39.637 1.00 68.44 401 MET A CA 1
ATOM 2868 C C . MET A 1 401 ? 70.046 59.832 39.357 1.00 68.72 401 MET A C 1
ATOM 2869 O O . MET A 1 401 ? 69.127 59.962 38.549 1.00 68.88 401 MET A O 1
ATOM 2874 N N . HIS A 1 402 ? 70.262 58.703 40.032 1.00 68.85 402 HIS A N 1
ATOM 2875 C CA . HIS A 1 402 ? 69.434 57.515 39.841 1.00 69.10 402 HIS A CA 1
ATOM 2876 C C . HIS A 1 402 ? 68.027 57.644 40.426 1.00 69.54 402 HIS A C 1
ATOM 2877 O O . HIS A 1 402 ? 67.235 56.697 40.392 1.00 69.63 402 HIS A O 1
ATOM 2884 N N . ARG A 1 403 ? 67.721 58.819 40.961 1.00 70.03 403 ARG A N 1
ATOM 2885 C CA . ARG A 1 403 ? 66.415 59.074 41.547 1.00 70.57 403 ARG A CA 1
ATOM 2886 C C . ARG A 1 403 ? 65.715 60.253 40.893 1.00 70.95 403 ARG A C 1
ATOM 2887 O O . ARG A 1 403 ? 64.599 60.605 41.263 1.00 71.24 403 ARG A O 1
ATOM 2895 N N . LEU A 1 404 ? 66.376 60.859 39.918 1.00 71.29 404 LEU A N 1
ATOM 2896 C CA . LEU A 1 404 ? 65.828 62.014 39.241 1.00 71.68 404 LEU A CA 1
ATOM 2897 C C . LEU A 1 404 ? 65.543 61.750 37.772 1.00 72.28 404 LEU A C 1
ATOM 2898 O O . LEU A 1 404 ? 64.636 62.355 37.203 1.00 72.71 404 LEU A O 1
ATOM 2903 N N . GLU A 1 405 ? 66.286 60.835 37.159 1.00 72.59 405 GLU A N 1
ATOM 2904 C CA . GLU A 1 405 ? 66.447 60.925 35.722 1.00 72.94 405 GLU A CA 1
ATOM 2905 C C . GLU A 1 405 ? 65.664 60.007 34.787 1.00 73.26 405 GLU A C 1
ATOM 2906 O O . GLU A 1 405 ? 64.900 60.503 33.952 1.00 74.08 405 GLU A O 1
ATOM 2912 N N . PHE A 1 406 ? 65.844 58.695 34.880 1.00 72.93 406 PHE A N 1
ATOM 2913 C CA . PHE A 1 406 ? 65.303 57.826 33.825 1.00 72.67 406 PHE A CA 1
ATOM 2914 C C . PHE A 1 406 ? 64.181 56.918 34.307 1.00 73.09 406 PHE A C 1
ATOM 2915 O O . PHE A 1 406 ? 63.256 56.591 33.556 1.00 73.13 406 PHE A O 1
ATOM 2923 N N . PHE A 1 407 ? 64.272 56.506 35.563 1.00 73.27 407 PHE A N 1
ATOM 2924 C CA . PHE A 1 407 ? 63.493 55.374 36.029 1.00 73.26 407 PHE A CA 1
ATOM 2925 C C . PHE A 1 407 ? 62.028 55.707 36.271 1.00 73.61 407 PHE A C 1
ATOM 2926 O O . PHE A 1 407 ? 61.705 56.809 36.716 1.00 73.55 407 PHE A O 1
ATOM 2934 N N . PRO A 1 408 ? 61.137 54.753 35.951 1.00 73.91 408 PRO A N 1
ATOM 2935 C CA . PRO A 1 408 ? 59.700 54.920 36.135 1.00 74.27 408 PRO A CA 1
ATOM 2936 C C . PRO A 1 408 ? 59.323 55.236 37.584 1.00 74.85 408 PRO A C 1
ATOM 2937 O O . PRO A 1 408 ? 58.604 56.209 37.830 1.00 75.12 408 PRO A O 1
ATOM 2941 N N . LYS A 1 409 ? 59.814 54.435 38.529 1.00 75.22 409 LYS A N 1
ATOM 2942 C CA . LYS A 1 409 ? 59.475 54.613 39.944 1.00 75.51 409 LYS A CA 1
ATOM 2943 C C . LYS A 1 409 ? 60.729 54.846 40.787 1.00 75.35 409 LYS A C 1
ATOM 2944 O O . LYS A 1 409 ? 61.163 53.963 41.526 1.00 75.23 409 LYS A O 1
ATOM 2950 N N . PRO A 1 410 ? 61.305 56.055 40.687 1.00 75.39 410 PRO A N 1
ATOM 2951 C CA . PRO A 1 410 ? 62.624 56.337 41.254 1.00 75.63 410 PRO A CA 1
ATOM 2952 C C . PRO A 1 410 ? 62.734 56.109 42.762 1.00 75.81 410 PRO A C 1
ATOM 2953 O O . PRO A 1 410 ? 63.737 55.558 43.222 1.00 76.02 410 PRO A O 1
ATOM 2957 N N . ASN A 1 411 ? 61.710 56.509 43.512 1.00 75.85 411 ASN A N 1
ATOM 2958 C CA . ASN A 1 411 ? 61.798 56.560 44.973 1.00 75.68 411 ASN A CA 1
ATOM 2959 C C . ASN A 1 411 ? 61.205 55.373 45.712 1.00 75.49 411 ASN A C 1
ATOM 2960 O O . ASN A 1 411 ? 60.881 55.468 46.894 1.00 75.46 411 ASN A O 1
ATOM 2965 N N . GLU A 1 412 ? 61.082 54.250 45.016 1.00 75.28 412 GLU A N 1
ATOM 2966 C CA . GLU A 1 412 ? 60.692 53.000 45.652 1.00 75.34 412 GLU A CA 1
ATOM 2967 C C . GLU A 1 412 ? 61.435 51.823 45.030 1.00 74.88 412 GLU A C 1
ATOM 2968 O O . GLU A 1 412 ? 61.819 51.865 43.862 1.00 75.06 412 GLU A O 1
ATOM 2974 N N . PHE A 1 413 ? 61.645 50.782 45.823 1.00 74.23 413 PHE A N 1
ATOM 2975 C CA . PHE A 1 413 ? 62.362 49.607 45.368 1.00 73.62 413 PHE A CA 1
ATOM 2976 C C . PHE A 1 413 ? 61.437 48.666 44.574 1.00 73.64 413 PHE A C 1
ATOM 2977 O O . PHE A 1 413 ? 60.592 47.995 45.159 1.00 73.52 413 PHE A O 1
ATOM 2985 N N . THR A 1 414 ? 61.588 48.635 43.245 1.00 73.81 414 THR A N 1
ATOM 2986 C CA . THR A 1 414 ? 60.855 47.680 42.384 1.00 74.09 414 THR A CA 1
ATOM 2987 C C . THR A 1 414 ? 61.718 47.187 41.252 1.00 73.98 414 THR A C 1
ATOM 2988 O O . THR A 1 414 ? 62.429 47.979 40.628 1.00 74.05 414 THR A O 1
ATOM 2992 N N . LEU A 1 415 ? 61.612 45.897 40.941 1.00 73.84 415 LEU A N 1
ATOM 2993 C CA . LEU A 1 415 ? 62.246 45.367 39.738 1.00 73.81 415 LEU A CA 1
ATOM 2994 C C . LEU A 1 415 ? 61.581 45.928 38.472 1.00 74.00 415 LEU A C 1
ATOM 2995 O O . LEU A 1 415 ? 62.084 45.746 37.358 1.00 74.24 415 LEU A O 1
ATOM 3000 N N . GLU A 1 416 ? 60.453 46.614 38.646 1.00 74.07 416 GLU A N 1
ATOM 3001 C CA . GLU A 1 416 ? 59.799 47.308 37.540 1.00 74.11 416 GLU A CA 1
ATOM 3002 C C . GLU A 1 416 ? 60.717 48.358 36.930 1.00 73.71 416 GLU A C 1
ATOM 3003 O O . GLU A 1 416 ? 60.681 48.581 35.722 1.00 73.96 416 GLU A O 1
ATOM 3009 N N . ASN A 1 417 ? 61.540 48.995 37.761 1.00 73.02 417 ASN A N 1
ATOM 3010 C CA . ASN A 1 417 ? 62.525 49.957 37.279 1.00 72.25 417 ASN A CA 1
ATOM 3011 C C . ASN A 1 417 ? 63.511 49.357 36.274 1.00 71.76 417 ASN A C 1
ATOM 3012 O O . ASN A 1 417 ? 64.225 50.094 35.588 1.00 71.56 417 ASN A O 1
ATOM 3017 N N . PHE A 1 418 ? 63.539 48.025 36.193 1.00 71.16 418 PHE A N 1
ATOM 3018 C CA . PHE A 1 418 ? 64.431 47.302 35.281 1.00 70.78 418 PHE A CA 1
ATOM 3019 C C . PHE A 1 418 ? 63.689 46.295 34.397 1.00 70.92 418 PHE A C 1
ATOM 3020 O O . PHE A 1 418 ? 64.260 45.284 33.973 1.00 70.93 418 PHE A O 1
ATOM 3028 N N . ALA A 1 419 ? 62.419 46.585 34.113 1.00 70.96 419 ALA A N 1
ATOM 3029 C CA . ALA A 1 419 ? 61.591 45.719 33.267 1.00 70.75 419 ALA A CA 1
ATOM 3030 C C . ALA A 1 419 ? 61.908 45.949 31.792 1.00 70.50 419 ALA A C 1
ATOM 3031 O O . ALA A 1 419 ? 61.723 45.060 30.963 1.00 70.49 419 ALA A O 1
ATOM 3033 N N . LYS A 1 420 ? 62.392 47.146 31.478 1.00 70.34 420 LYS A N 1
ATOM 3034 C CA . LYS A 1 420 ? 62.899 47.448 30.141 1.00 70.25 420 LYS A CA 1
ATOM 3035 C C . LYS A 1 420 ? 64.384 47.803 30.161 1.00 69.63 420 LYS A C 1
ATOM 3036 O O . LYS A 1 420 ? 64.836 48.554 31.025 1.00 69.81 420 LYS A O 1
ATOM 3042 N N . ASN A 1 421 ? 65.125 47.231 29.214 1.00 68.86 421 ASN A N 1
ATOM 3043 C CA . ASN A 1 421 ? 66.542 47.506 28.979 1.00 68.01 421 ASN A CA 1
ATOM 3044 C C . ASN A 1 421 ? 66.916 48.935 29.329 1.00 67.74 421 ASN A C 1
ATOM 3045 O O . ASN A 1 421 ? 66.425 49.872 28.694 1.00 67.65 421 ASN A O 1
ATOM 3050 N N . VAL A 1 422 ? 67.750 49.116 30.354 1.00 67.35 422 VAL A N 1
ATOM 3051 C CA . VAL A 1 422 ? 68.118 50.479 30.746 1.00 67.07 422 VAL A CA 1
ATOM 3052 C C . VAL A 1 422 ? 69.431 50.902 30.103 1.00 66.78 422 VAL A C 1
ATOM 3053 O O . VAL A 1 422 ? 70.456 50.218 30.247 1.00 66.76 422 VAL A O 1
ATOM 3057 N N . PRO A 1 423 ? 69.386 52.020 29.361 1.00 66.70 423 PRO A N 1
ATOM 3058 C CA . PRO A 1 423 ? 70.559 52.569 28.694 1.00 66.56 423 PRO A CA 1
ATOM 3059 C C . PRO A 1 423 ? 71.646 52.874 29.721 1.00 66.32 423 PRO A C 1
ATOM 3060 O O . PRO A 1 423 ? 71.358 53.427 30.791 1.00 66.42 423 PRO A O 1
ATOM 3064 N N . TYR A 1 424 ? 72.883 52.515 29.406 1.00 65.95 424 TYR A N 1
ATOM 3065 C CA . TYR A 1 424 ? 73.960 52.724 30.357 1.00 65.62 424 TYR A CA 1
ATOM 3066 C C . TYR A 1 424 ? 74.337 54.190 30.508 1.00 65.69 424 TYR A C 1
ATOM 3067 O O . TYR A 1 424 ? 75.194 54.534 31.321 1.00 65.97 424 TYR A O 1
ATOM 3076 N N . ARG A 1 425 ? 73.666 55.054 29.750 1.00 65.48 425 ARG A N 1
ATOM 3077 C CA . ARG A 1 425 ? 73.868 56.488 29.872 1.00 65.22 425 ARG A CA 1
ATOM 3078 C C . ARG A 1 425 ? 72.895 57.118 30.870 1.00 64.78 425 ARG A C 1
ATOM 3079 O O . ARG A 1 425 ? 72.909 58.334 31.072 1.00 64.53 425 ARG A O 1
ATOM 3087 N N . TYR A 1 426 ? 72.055 56.287 31.485 1.00 64.27 426 TYR A N 1
ATOM 3088 C CA . TYR A 1 426 ? 71.172 56.742 32.563 1.00 63.94 426 TYR A CA 1
ATOM 3089 C C . TYR A 1 426 ? 71.363 55.957 33.862 1.00 63.09 426 TYR A C 1
ATOM 3090 O O . TYR A 1 426 ? 70.800 56.302 34.904 1.00 63.23 426 TYR A O 1
ATOM 3099 N N . PHE A 1 427 ? 72.143 54.889 33.795 1.00 61.90 427 PHE A N 1
ATOM 3100 C CA . PHE A 1 427 ? 72.395 54.079 34.970 1.00 60.60 427 PHE A CA 1
ATOM 3101 C C . PHE A 1 427 ? 73.875 53.765 35.049 1.00 60.10 427 PHE A C 1
ATOM 3102 O O . PHE A 1 427 ? 74.407 52.981 34.248 1.00 60.15 427 PHE A O 1
ATOM 3110 N N . GLN A 1 428 ? 74.539 54.395 36.009 1.00 59.02 428 GLN A N 1
ATOM 3111 C CA . GLN A 1 428 ? 75.960 54.201 36.170 1.00 58.46 428 GLN A CA 1
ATOM 3112 C C . GLN A 1 428 ? 76.350 53.791 37.582 1.00 57.71 428 GLN A C 1
ATOM 3113 O O . GLN A 1 428 ? 76.923 54.577 38.322 1.00 58.06 428 GLN A O 1
ATOM 3119 N N . PRO A 1 429 ? 76.049 52.545 37.961 1.00 56.96 429 PRO A N 1
ATOM 3120 C CA . PRO A 1 429 ? 76.425 52.099 39.299 1.00 56.28 429 PRO A CA 1
ATOM 3121 C C . PRO A 1 429 ? 77.936 51.882 39.469 1.00 55.79 429 PRO A C 1
ATOM 3122 O O . PRO A 1 429 ? 78.439 51.935 40.587 1.00 56.14 429 PRO A O 1
ATOM 3126 N N . PHE A 1 430 ? 78.651 51.645 38.375 1.00 55.15 430 PHE A N 1
ATOM 3127 C CA . PHE A 1 430 ? 80.083 51.371 38.445 1.00 54.38 430 PHE A CA 1
ATOM 3128 C C . PHE A 1 430 ? 80.943 52.465 37.823 1.00 53.99 430 PHE A C 1
ATOM 3129 O O . PHE A 1 430 ? 82.158 52.471 37.998 1.00 53.81 430 PHE A O 1
ATOM 3137 N N . GLY A 1 431 ? 80.319 53.383 37.089 1.00 53.56 431 GLY A N 1
ATOM 3138 C CA . GLY A 1 431 ? 81.060 54.249 36.186 1.00 53.14 431 GLY A CA 1
ATOM 3139 C C . GLY A 1 431 ? 81.424 53.480 34.923 1.00 53.13 431 GLY A C 1
ATOM 3140 O O . GLY A 1 431 ? 81.370 52.245 34.895 1.00 52.71 431 GLY A O 1
ATOM 3141 N N . PHE A 1 432 ? 81.782 54.208 33.867 1.00 53.29 432 PHE A N 1
ATOM 3142 C CA . PHE A 1 432 ? 82.219 53.601 32.602 1.00 53.41 432 PHE A CA 1
ATOM 3143 C C . PHE A 1 432 ? 83.370 54.457 32.056 1.00 53.24 432 PHE A C 1
ATOM 3144 O O . PHE A 1 432 ? 83.780 55.411 32.698 1.00 53.30 432 PHE A O 1
ATOM 3152 N N . GLY A 1 433 ? 83.884 54.127 30.877 1.00 53.38 433 GLY A N 1
ATOM 3153 C CA . GLY A 1 433 ? 84.931 54.931 30.257 1.00 53.45 433 GLY A CA 1
ATOM 3154 C C . GLY A 1 433 ? 86.291 54.573 30.817 1.00 53.77 433 GLY A C 1
ATOM 3155 O O . GLY A 1 433 ? 86.398 53.625 31.595 1.00 54.19 433 GLY A O 1
ATOM 3156 N N . PRO A 1 434 ? 87.338 55.341 30.452 1.00 53.89 434 PRO A N 1
ATOM 3157 C CA . PRO A 1 434 ? 88.733 55.008 30.782 1.00 54.00 434 PRO A CA 1
ATOM 3158 C C . PRO A 1 434 ? 89.053 54.878 32.276 1.00 54.43 434 PRO A C 1
ATOM 3159 O O . PRO A 1 434 ? 90.015 54.196 32.630 1.00 54.75 434 PRO A O 1
ATOM 3163 N N . ARG A 1 435 ? 88.272 55.520 33.142 1.00 54.67 435 ARG A N 1
ATOM 3164 C CA . ARG A 1 435 ? 88.498 55.402 34.586 1.00 54.71 435 ARG A CA 1
ATOM 3165 C C . ARG A 1 435 ? 87.273 54.866 35.354 1.00 54.98 435 ARG A C 1
ATOM 3166 O O . ARG A 1 435 ? 87.115 55.132 36.543 1.00 55.34 435 ARG A O 1
ATOM 3174 N N . GLY A 1 436 ? 86.414 54.104 34.679 1.00 54.95 436 GLY A N 1
ATOM 3175 C CA . GLY A 1 436 ? 85.274 53.469 35.344 1.00 54.89 436 GLY A CA 1
ATOM 3176 C C . GLY A 1 436 ? 85.763 52.331 36.227 1.00 55.04 436 GLY A C 1
ATOM 3177 O O . GLY A 1 436 ? 86.918 51.906 36.100 1.00 55.12 436 GLY A O 1
ATOM 3178 N N . CYS A 1 437 ? 84.900 51.838 37.117 1.00 54.81 437 CYS A N 1
ATOM 3179 C CA . CYS A 1 437 ? 85.279 50.789 38.062 1.00 54.95 437 CYS A CA 1
ATOM 3180 C C . CYS A 1 437 ? 86.075 49.702 37.362 1.00 55.43 437 CYS A C 1
ATOM 3181 O O . CYS A 1 437 ? 85.639 49.177 36.340 1.00 55.57 437 CYS A O 1
ATOM 3184 N N . ALA A 1 438 ? 87.239 49.366 37.913 1.00 55.68 438 ALA A N 1
ATOM 3185 C CA . ALA A 1 438 ? 88.081 48.326 37.331 1.00 55.91 438 ALA A CA 1
ATOM 3186 C C . ALA A 1 438 ? 87.449 46.953 37.514 1.00 56.18 438 ALA A C 1
ATOM 3187 O O . ALA A 1 438 ? 87.672 46.044 36.716 1.00 56.17 438 ALA A O 1
ATOM 3189 N N . GLY A 1 439 ? 86.662 46.810 38.571 1.00 56.47 439 GLY A N 1
ATOM 3190 C CA . GLY A 1 439 ? 86.058 45.533 38.886 1.00 57.08 439 GLY A CA 1
ATOM 3191 C C . GLY A 1 439 ? 84.628 45.416 38.423 1.00 57.52 439 GLY A C 1
ATOM 3192 O O . GLY A 1 439 ? 83.933 44.478 38.808 1.00 57.72 439 GLY A O 1
ATOM 3193 N N . LYS A 1 440 ? 84.187 46.348 37.579 1.00 57.91 440 LYS A N 1
ATOM 3194 C CA . LYS A 1 440 ? 82.764 46.430 37.216 1.00 58.19 440 LYS A CA 1
ATOM 3195 C C . LYS A 1 440 ? 82.136 45.118 36.726 1.00 58.69 440 LYS A C 1
ATOM 3196 O O . LYS A 1 440 ? 80.986 44.827 37.056 1.00 59.20 440 LYS A O 1
ATOM 3202 N N . TYR A 1 441 ? 82.878 44.321 35.965 1.00 59.04 441 TYR A N 1
ATOM 3203 C CA . TYR A 1 441 ? 82.316 43.066 35.465 1.00 59.54 441 TYR A CA 1
ATOM 3204 C C . TYR A 1 441 ? 82.407 41.937 36.491 1.00 59.37 441 TYR A C 1
ATOM 3205 O O . TYR A 1 441 ? 81.401 41.272 36.759 1.00 59.60 441 TYR A O 1
ATOM 3214 N N . ILE A 1 442 ? 83.591 41.741 37.073 1.00 58.82 442 ILE A N 1
ATOM 3215 C CA . ILE A 1 442 ? 83.808 40.670 38.045 1.00 58.21 442 ILE A CA 1
ATOM 3216 C C . ILE A 1 442 ? 82.899 40.843 39.270 1.00 58.37 442 ILE A C 1
ATOM 3217 O O . ILE A 1 442 ? 82.456 39.864 39.880 1.00 58.33 442 ILE A O 1
ATOM 3222 N N . ALA A 1 443 ? 82.593 42.098 39.595 1.00 58.33 443 ALA A N 1
ATOM 3223 C CA . ALA A 1 443 ? 81.725 42.411 40.718 1.00 58.31 443 ALA A CA 1
ATOM 3224 C C . ALA A 1 443 ? 80.354 41.762 40.549 1.00 58.50 443 ALA A C 1
ATOM 3225 O O . ALA A 1 443 ? 79.831 41.165 41.489 1.00 58.79 443 ALA A O 1
ATOM 3227 N N . MET A 1 444 ? 79.788 41.866 39.349 1.00 58.63 444 MET A N 1
ATOM 3228 C CA . MET A 1 444 ? 78.493 41.265 39.056 1.00 58.90 444 MET A CA 1
ATOM 3229 C C . MET A 1 444 ? 78.541 39.739 39.169 1.00 59.24 444 MET A C 1
ATOM 3230 O O . MET A 1 444 ? 77.594 39.110 39.652 1.00 59.14 444 MET A O 1
ATOM 3235 N N . VAL A 1 445 ? 79.653 39.157 38.730 1.00 59.32 445 VAL A N 1
ATOM 3236 C CA . VAL A 1 445 ? 79.863 37.726 38.838 1.00 59.69 445 VAL A CA 1
ATOM 3237 C C . VAL A 1 445 ? 79.877 37.320 40.314 1.00 59.82 445 VAL A C 1
ATOM 3238 O O . VAL A 1 445 ? 79.140 36.421 40.721 1.00 59.99 445 VAL A O 1
ATOM 3242 N N . MET A 1 446 ? 80.694 38.009 41.107 1.00 59.91 446 MET A N 1
ATOM 3243 C CA . MET A 1 446 ? 80.846 37.713 42.529 1.00 59.94 446 MET A CA 1
ATOM 3244 C C . MET A 1 446 ? 79.547 37.846 43.303 1.00 59.80 446 MET A C 1
ATOM 3245 O O . MET A 1 446 ? 79.190 36.960 44.082 1.00 59.86 446 MET A O 1
ATOM 3250 N N . MET A 1 447 ? 78.837 38.947 43.081 1.00 59.68 447 MET A N 1
ATOM 3251 C CA . MET A 1 447 ? 77.586 39.188 43.784 1.00 59.74 447 MET A CA 1
ATOM 3252 C C . MET A 1 447 ? 76.536 38.145 43.474 1.00 59.83 447 MET A C 1
ATOM 3253 O O . MET A 1 447 ? 75.779 37.752 44.356 1.00 60.05 447 MET A O 1
ATOM 3258 N N . LYS A 1 448 ? 76.500 37.699 42.223 1.00 59.88 448 LYS A N 1
ATOM 3259 C CA . LYS A 1 448 ? 75.592 36.650 41.815 1.00 59.77 448 LYS A CA 1
ATOM 3260 C C . LYS A 1 448 ? 75.983 35.369 42.516 1.00 59.92 448 LYS A C 1
ATOM 3261 O O . LYS A 1 448 ? 75.150 34.718 43.148 1.00 59.76 448 LYS A O 1
ATOM 3267 N N . ALA A 1 449 ? 77.264 35.031 42.417 1.00 60.15 449 ALA A N 1
ATOM 3268 C CA . ALA A 1 449 ? 77.790 33.795 42.983 1.00 60.54 449 ALA A CA 1
ATOM 3269 C C . ALA A 1 449 ? 77.476 33.683 44.468 1.00 60.90 449 ALA A C 1
ATOM 3270 O O . ALA A 1 449 ? 76.973 32.647 44.917 1.00 61.34 449 ALA A O 1
ATOM 3272 N N . ILE A 1 450 ? 77.749 34.737 45.237 1.00 60.85 450 ILE A N 1
ATOM 3273 C CA .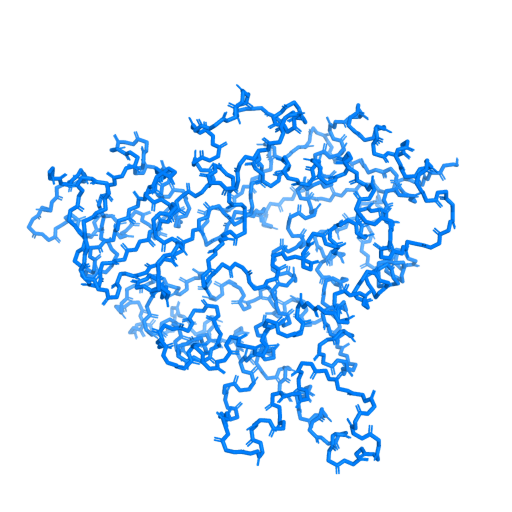 ILE A 1 450 ? 77.506 34.628 46.668 1.00 60.88 450 ILE A CA 1
ATOM 3274 C C . ILE A 1 450 ? 76.002 34.667 46.994 1.00 60.94 450 ILE A C 1
ATOM 3275 O O . ILE A 1 450 ? 75.541 33.889 47.824 1.00 61.09 450 ILE A O 1
ATOM 3280 N N . LEU A 1 451 ? 75.234 35.523 46.318 1.00 61.09 451 LEU A N 1
ATOM 3281 C CA . LEU A 1 451 ? 73.775 35.529 46.498 1.00 61.40 451 LEU A CA 1
ATOM 3282 C C . LEU A 1 451 ? 73.152 34.181 46.189 1.00 62.06 451 LEU A C 1
ATOM 3283 O O . LEU A 1 451 ? 72.309 33.709 46.945 1.00 62.48 451 LEU A O 1
ATOM 3288 N N . VAL A 1 452 ? 73.558 33.567 45.078 1.00 62.75 452 VAL A N 1
ATOM 3289 C CA . VAL A 1 452 ? 73.082 32.237 44.755 1.00 63.16 452 VAL A CA 1
ATOM 3290 C C . VAL A 1 452 ? 73.396 31.316 45.914 1.00 63.69 452 VAL A C 1
ATOM 3291 O O . VAL A 1 452 ? 72.475 30.823 46.553 1.00 63.89 452 VAL A O 1
ATOM 3295 N N . THR A 1 453 ? 74.676 31.107 46.220 1.00 64.11 453 THR A N 1
ATOM 3296 C CA . THR A 1 453 ? 75.005 30.013 47.135 1.00 64.75 453 THR A CA 1
ATOM 3297 C C . THR A 1 453 ? 74.544 30.231 48.591 1.00 65.13 453 THR A C 1
ATOM 3298 O O . THR A 1 453 ? 74.421 29.270 49.352 1.00 65.31 453 THR A O 1
ATOM 3302 N N . LEU A 1 454 ? 74.262 31.485 48.953 1.00 65.53 454 LEU A N 1
ATOM 3303 C CA . LEU A 1 454 ? 73.702 31.800 50.264 1.00 65.88 454 LEU A CA 1
ATOM 3304 C C . LEU A 1 454 ? 72.204 31.500 50.321 1.00 66.31 454 LEU A C 1
ATOM 3305 O O . LEU A 1 454 ? 71.772 30.722 51.172 1.00 66.44 454 LEU A O 1
ATOM 3310 N N . LEU A 1 455 ? 71.423 32.112 49.429 1.00 66.69 455 LEU A N 1
ATOM 3311 C CA . LEU A 1 455 ? 69.956 31.947 49.418 1.00 67.31 455 LEU A CA 1
ATOM 3312 C C . LEU A 1 455 ? 69.514 30.516 49.074 1.00 67.89 455 LEU A C 1
ATOM 3313 O O . LEU A 1 455 ? 68.495 30.021 49.563 1.00 67.97 455 LEU A O 1
ATOM 3318 N N . ARG A 1 456 ? 70.301 29.875 48.219 1.00 68.62 456 ARG A N 1
ATOM 3319 C CA . ARG A 1 456 ? 70.188 28.464 47.893 1.00 69.30 456 ARG A CA 1
ATOM 3320 C C . ARG A 1 456 ? 70.017 27.637 49.168 1.00 69.37 456 ARG A C 1
ATOM 3321 O O . ARG A 1 456 ? 69.338 26.608 49.164 1.00 69.68 456 ARG A O 1
ATOM 3329 N N . ARG A 1 457 ? 70.618 28.112 50.259 1.00 69.15 457 ARG A N 1
ATOM 3330 C CA . ARG A 1 457 ? 70.769 27.321 51.476 1.00 68.80 457 ARG A CA 1
ATOM 3331 C C . ARG A 1 457 ? 70.038 27.879 52.709 1.00 68.73 457 ARG A C 1
ATOM 3332 O O . ARG A 1 457 ? 69.747 27.134 53.648 1.00 68.68 457 ARG A O 1
ATOM 3340 N N . PHE A 1 458 ? 69.739 29.178 52.704 1.00 68.63 458 PHE A N 1
ATOM 3341 C CA . PHE A 1 458 ? 69.153 29.832 53.871 1.00 68.63 458 PHE A CA 1
ATOM 3342 C C . PHE A 1 458 ? 68.088 30.859 53.536 1.00 69.19 458 PHE A C 1
ATOM 3343 O O . PHE A 1 458 ? 68.206 31.589 52.543 1.00 69.42 458 PHE A O 1
ATOM 3351 N N A HIS A 1 459 ? 67.049 30.919 54.366 0.80 69.54 459 HIS A N 1
ATOM 3352 N N B HIS A 1 459 ? 67.047 30.901 54.366 0.20 69.19 459 HIS A N 1
ATOM 3353 C CA A HIS A 1 459 ? 66.130 32.048 54.381 0.80 69.88 459 HIS A CA 1
ATOM 3354 C CA B HIS A 1 459 ? 66.137 32.034 54.428 0.20 69.23 459 HIS A CA 1
ATOM 3355 C C A HIS A 1 459 ? 66.770 33.094 55.296 0.80 69.85 459 HIS A C 1
ATOM 3356 C C B HIS A 1 459 ? 66.859 33.093 55.255 0.20 69.47 459 HIS A C 1
ATOM 3357 O O A HIS A 1 459 ? 67.375 32.743 56.313 0.80 69.93 459 HIS A O 1
ATOM 3358 O O B HIS A 1 459 ? 67.596 32.750 56.182 0.20 69.49 459 HIS A O 1
ATOM 3371 N N . VAL A 1 460 ? 66.663 34.367 54.925 1.00 69.75 460 VAL A N 1
ATOM 3372 C CA . VAL A 1 460 ? 67.250 35.455 55.720 1.00 70.06 460 VAL A CA 1
ATOM 3373 C C . VAL A 1 460 ? 66.183 36.314 56.374 1.00 70.58 460 VAL A C 1
ATOM 3374 O O . VAL A 1 460 ? 65.297 36.843 55.706 1.00 70.74 460 VAL A O 1
ATOM 3378 N N . LYS A 1 461 ? 66.273 36.432 57.692 1.00 71.13 461 LYS A N 1
ATOM 3379 C CA . LYS A 1 461 ? 65.359 37.256 58.458 1.00 71.68 461 LYS A CA 1
ATOM 3380 C C . LYS A 1 461 ? 66.114 38.454 58.998 1.00 71.59 461 LYS A C 1
ATOM 3381 O O . LYS A 1 461 ? 67.302 38.376 59.299 1.00 71.41 461 LYS A O 1
ATOM 3387 N N . THR A 1 462 ? 65.401 39.560 59.129 1.00 71.79 462 THR A N 1
ATOM 3388 C CA . THR A 1 462 ? 65.910 40.768 59.756 1.00 72.08 462 THR A CA 1
ATOM 3389 C C . THR A 1 462 ? 65.375 40.859 61.202 1.00 72.25 462 THR A C 1
ATOM 3390 O O . THR A 1 462 ? 64.267 40.405 61.478 1.00 72.60 462 THR A O 1
ATOM 3394 N N . LEU A 1 463 ? 66.150 41.431 62.122 1.00 72.38 463 LEU A N 1
ATOM 3395 C CA . LEU A 1 463 ? 65.688 41.634 63.509 1.00 72.50 463 LEU A CA 1
ATOM 3396 C C . LEU A 1 463 ? 64.686 42.781 63.636 1.00 72.84 463 LEU A C 1
ATOM 3397 O O . LEU A 1 463 ? 64.882 43.839 63.036 1.00 72.68 463 LEU A O 1
ATOM 3402 N N . GLN A 1 464 ? 63.637 42.575 64.440 1.00 73.36 464 GLN A N 1
ATOM 3403 C CA . GLN A 1 464 ? 62.589 43.584 64.668 1.00 74.04 464 GLN A CA 1
ATOM 3404 C C . GLN A 1 464 ? 61.966 44.088 63.370 1.00 74.15 464 GLN A C 1
ATOM 3405 O O . GLN A 1 464 ? 61.723 43.312 62.432 1.00 74.29 464 GLN A O 1
ATOM 3411 N N . GLY A 1 465 ? 61.720 45.392 63.311 1.00 74.04 465 GLY A N 1
ATOM 3412 C CA . GLY A 1 465 ? 61.160 45.985 62.108 1.00 74.12 465 GLY A CA 1
ATOM 3413 C C . GLY A 1 465 ? 62.191 46.190 61.015 1.00 73.99 465 GLY A C 1
ATOM 3414 O O . GLY A 1 465 ? 61.832 46.353 59.846 1.00 74.12 465 GLY A O 1
ATOM 3415 N N . GLN A 1 466 ? 63.468 46.152 61.404 1.00 73.79 466 GLN A N 1
ATOM 3416 C CA . GLN A 1 466 ? 64.598 46.646 60.593 1.00 73.38 466 GLN A CA 1
ATOM 3417 C C . GLN A 1 466 ? 64.575 46.360 59.091 1.00 72.77 466 GLN A C 1
ATOM 3418 O O . GLN A 1 466 ? 64.276 45.244 58.649 1.00 72.64 466 GLN A O 1
ATOM 3424 N N . CYS A 1 467 ? 64.896 47.400 58.328 1.00 72.03 467 CYS A N 1
ATOM 3425 C CA . CYS A 1 467 ? 64.987 47.346 56.872 1.00 71.25 467 CYS A CA 1
ATOM 3426 C C . CYS A 1 467 ? 66.079 48.329 56.453 1.00 70.62 467 CYS A C 1
ATOM 3427 O O . CYS A 1 467 ? 66.586 49.083 57.293 1.00 70.33 467 CYS A O 1
ATOM 3430 N N . VAL A 1 468 ? 66.440 48.337 55.169 1.00 69.82 468 VAL A N 1
ATOM 3431 C CA . VAL A 1 468 ? 67.487 49.257 54.705 1.00 69.10 468 VAL A CA 1
ATOM 3432 C C . VAL A 1 468 ? 67.126 50.718 54.985 1.00 68.70 468 VAL A C 1
ATOM 3433 O O . VAL A 1 468 ? 67.993 51.532 55.290 1.00 68.47 468 VAL A O 1
ATOM 3437 N N . GLU A 1 469 ? 65.837 51.025 54.914 1.00 68.38 469 GLU A N 1
ATOM 3438 C CA . GLU A 1 469 ? 65.348 52.381 55.130 1.00 68.11 469 GLU A CA 1
ATOM 3439 C C . GLU A 1 469 ? 65.477 52.830 56.586 1.00 68.09 469 GLU A C 1
ATOM 3440 O O . GLU A 1 469 ? 65.655 54.013 56.849 1.00 67.90 469 GLU A O 1
ATOM 3446 N N . SER A 1 470 ? 65.397 51.884 57.521 1.00 68.08 470 SER A N 1
ATOM 3447 C CA . SER A 1 470 ? 65.463 52.210 58.948 1.00 68.03 470 SER A CA 1
ATOM 3448 C C . SER A 1 470 ? 66.872 52.132 59.529 1.00 68.00 470 SER A C 1
ATOM 3449 O O . SER A 1 470 ? 67.099 52.595 60.642 1.00 68.12 470 SER A O 1
ATOM 3452 N N . ILE A 1 471 ? 67.809 51.543 58.786 1.00 67.94 471 ILE A N 1
ATOM 3453 C CA . ILE A 1 471 ? 69.207 51.450 59.225 1.00 67.77 471 ILE A CA 1
ATOM 3454 C C . ILE A 1 471 ? 69.821 52.841 59.329 1.00 67.70 471 ILE A C 1
ATOM 3455 O O . ILE A 1 471 ? 69.669 53.665 58.432 1.00 67.42 471 ILE A O 1
ATOM 3460 N N . GLN A 1 472 ? 70.507 53.095 60.433 1.00 67.81 472 GLN A N 1
ATOM 3461 C CA . GLN A 1 472 ? 71.204 54.354 60.603 1.00 68.17 472 GLN A CA 1
ATOM 3462 C C . GLN A 1 472 ? 72.495 54.313 59.793 1.00 67.61 472 GLN A C 1
ATOM 3463 O O . GLN A 1 472 ? 73.294 53.379 59.927 1.00 67.50 472 GLN A O 1
ATOM 3469 N N . LYS A 1 473 ? 72.695 55.330 58.960 1.00 66.91 473 LYS A N 1
ATOM 3470 C CA . LYS A 1 473 ? 73.775 55.311 57.980 1.00 66.35 473 LYS A CA 1
ATOM 3471 C C . LYS A 1 473 ? 74.785 56.443 58.113 1.00 65.93 473 LYS A C 1
ATOM 3472 O O . LYS A 1 473 ? 74.416 57.578 58.399 1.00 66.11 473 LYS A O 1
ATOM 3478 N N . ILE A 1 474 ? 76.059 56.123 57.898 1.00 65.32 474 ILE A N 1
ATOM 3479 C CA . ILE A 1 474 ? 77.073 57.138 57.641 1.00 64.77 474 ILE A CA 1
ATOM 3480 C C . ILE A 1 474 ? 77.063 57.441 56.143 1.00 64.47 474 ILE A C 1
ATOM 3481 O O . ILE A 1 474 ? 77.099 56.532 55.310 1.00 64.34 474 ILE A O 1
ATOM 3486 N N . HIS A 1 475 ? 76.980 58.725 55.813 1.00 64.14 475 HIS A N 1
ATOM 3487 C CA . HIS A 1 475 ? 76.959 59.165 54.428 1.00 63.84 475 HIS A CA 1
ATOM 3488 C C . HIS A 1 475 ? 78.128 60.106 54.168 1.00 63.49 475 HIS A C 1
ATOM 3489 O O . HIS A 1 475 ? 77.970 61.327 54.086 1.00 63.48 475 HIS A O 1
ATOM 3496 N N . ASP A 1 476 ? 79.306 59.511 54.040 1.00 63.01 476 ASP A N 1
ATOM 3497 C CA . ASP A 1 476 ? 80.528 60.261 53.873 1.00 62.74 476 ASP A CA 1
ATOM 3498 C C . ASP A 1 476 ? 81.236 59.862 52.564 1.00 62.36 476 ASP A C 1
ATOM 3499 O O . ASP A 1 476 ? 80.767 60.226 51.488 1.00 62.22 476 ASP A O 1
ATOM 3504 N N . LEU A 1 477 ? 82.348 59.130 52.654 1.00 61.89 477 LEU A N 1
ATOM 3505 C CA . LEU A 1 477 ? 83.071 58.679 51.470 1.00 61.71 477 LEU A CA 1
ATOM 3506 C C . LEU A 1 477 ? 82.212 57.677 50.704 1.00 61.96 477 LEU A C 1
ATOM 3507 O O . LEU A 1 477 ? 82.144 57.709 49.479 1.00 61.98 477 LEU A O 1
ATOM 3512 N N . SER A 1 478 ? 81.572 56.779 51.441 1.00 62.12 478 SER A N 1
ATOM 3513 C CA . SER A 1 478 ? 80.586 55.880 50.878 1.00 62.38 478 SER A CA 1
ATOM 3514 C C . SER A 1 478 ? 79.359 55.921 51.778 1.00 62.69 478 SER A C 1
ATOM 3515 O O . SER A 1 478 ? 79.363 56.592 52.809 1.00 62.82 478 SER A O 1
ATOM 3518 N N . LEU A 1 479 ? 78.315 55.209 51.380 1.00 62.96 479 LEU A N 1
ATOM 3519 C CA . LEU A 1 479 ? 77.097 55.114 52.155 1.00 63.41 479 LEU A CA 1
ATOM 3520 C C . LEU A 1 479 ? 77.053 53.729 52.804 1.00 63.93 479 LEU A C 1
ATOM 3521 O O . LEU A 1 479 ? 76.878 52.725 52.115 1.00 64.11 479 LEU A O 1
ATOM 3526 N N . HIS A 1 480 ? 77.218 53.673 54.123 1.00 64.44 480 HIS A N 1
ATOM 3527 C CA . HIS A 1 480 ? 77.262 52.395 54.835 1.00 64.99 480 HIS A CA 1
ATOM 3528 C C . HIS A 1 480 ? 76.616 52.480 56.223 1.00 65.35 480 HIS A C 1
ATOM 3529 O O . HIS A 1 480 ? 76.399 53.578 56.743 1.00 65.22 480 HIS A O 1
ATOM 3536 N N . PRO A 1 481 ? 76.308 51.319 56.832 1.00 65.71 481 PRO A N 1
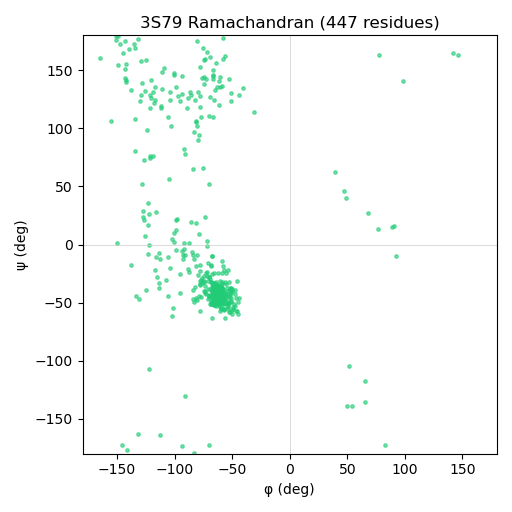ATOM 3537 C CA . PRO A 1 481 ? 75.742 51.316 58.182 1.00 66.13 481 PRO A CA 1
ATOM 3538 C C . PRO A 1 481 ? 76.695 51.892 59.217 1.00 66.61 481 PRO A C 1
ATOM 3539 O O . PRO A 1 481 ? 77.882 51.571 59.205 1.00 66.74 481 PRO A O 1
ATOM 3543 N N . ASP A 1 482 ? 76.167 52.747 60.091 1.00 67.39 482 ASP A N 1
ATOM 3544 C CA . ASP A 1 482 ? 76.862 53.160 61.306 1.00 67.99 482 ASP A CA 1
ATOM 3545 C C . ASP A 1 482 ? 76.912 51.967 62.256 1.00 68.27 482 ASP A C 1
ATOM 3546 O O . ASP A 1 482 ? 75.893 51.542 62.807 1.00 68.14 482 ASP A O 1
ATOM 3551 N N . GLU A 1 483 ? 78.110 51.432 62.438 1.00 68.89 483 GLU A N 1
ATOM 3552 C CA . GLU A 1 483 ? 78.277 50.184 63.167 1.00 69.59 483 GLU A CA 1
ATOM 3553 C C . GLU A 1 483 ? 78.426 50.368 64.676 1.00 69.96 483 GLU A C 1
ATOM 3554 O O . GLU A 1 483 ? 78.584 49.398 65.415 1.00 69.97 483 GLU A O 1
ATOM 3560 N N . THR A 1 484 ? 78.355 51.618 65.127 1.00 70.60 484 THR A N 1
ATOM 3561 C CA . THR A 1 484 ? 78.293 51.911 66.556 1.00 71.10 484 THR A CA 1
ATOM 3562 C C . THR A 1 484 ? 76.856 51.750 67.053 1.00 71.58 484 THR A C 1
ATOM 3563 O O . THR A 1 484 ? 76.625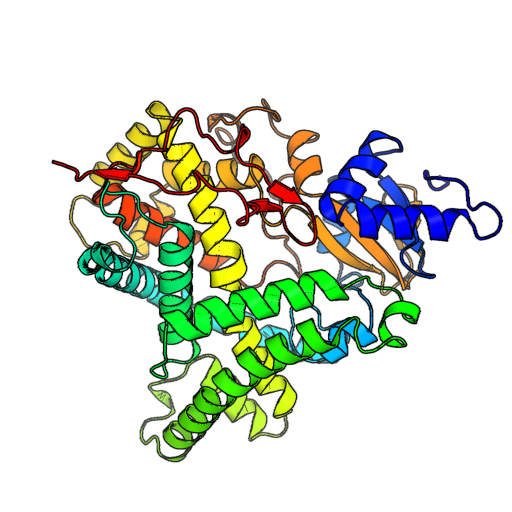 51.620 68.251 1.00 71.84 484 THR A O 1
ATOM 3567 N N . LYS A 1 485 ? 75.896 51.769 66.130 1.00 72.13 485 LYS A N 1
ATOM 3568 C CA . LYS A 1 485 ? 74.538 51.321 66.418 1.00 72.75 485 LYS A CA 1
ATOM 3569 C C . LYS A 1 485 ? 74.509 49.803 66.351 1.00 73.37 485 LYS A C 1
ATOM 3570 O O . LYS A 1 485 ? 75.517 49.174 66.018 1.00 73.60 485 LYS A O 1
ATOM 3576 N N . ASN A 1 486 ? 73.362 49.218 66.682 1.00 74.05 486 ASN A N 1
ATOM 3577 C CA . ASN A 1 486 ? 73.178 47.768 66.611 1.00 74.69 486 ASN A CA 1
ATOM 3578 C C . ASN A 1 486 ? 71.878 47.386 65.899 1.00 74.81 486 ASN A C 1
ATOM 3579 O O . ASN A 1 486 ? 71.282 48.216 65.205 1.00 74.70 486 ASN A O 1
ATOM 3584 N N . MET A 1 487 ? 71.446 46.135 66.076 1.00 74.98 487 MET A N 1
ATOM 3585 C CA . MET A 1 487 ? 70.312 45.569 65.330 1.00 75.04 487 MET A CA 1
ATOM 3586 C C . MET A 1 487 ? 70.668 45.400 63.848 1.00 74.27 487 MET A C 1
ATOM 3587 O O . MET A 1 487 ? 69.788 45.427 62.982 1.00 74.06 487 MET A O 1
ATOM 3592 N N . LEU A 1 488 ? 71.965 45.221 63.581 1.00 73.47 488 LEU A N 1
ATOM 3593 C CA . LEU A 1 488 ? 72.487 45.005 62.232 1.00 72.50 488 LEU A CA 1
ATOM 3594 C C . LEU A 1 488 ? 72.623 43.524 61.886 1.00 72.22 488 LEU A C 1
ATOM 3595 O O . LEU A 1 488 ? 72.951 43.183 60.753 1.00 72.35 488 LEU A O 1
ATOM 3600 N N . GLU A 1 489 ? 72.375 42.652 62.858 1.00 71.86 489 GLU A N 1
ATOM 3601 C CA . GLU A 1 489 ? 72.475 41.209 62.657 1.00 71.78 489 GLU A CA 1
ATOM 3602 C C . GLU A 1 489 ? 71.294 40.658 61.863 1.00 71.64 489 GLU A C 1
ATOM 3603 O O . GLU A 1 489 ? 70.301 41.349 61.645 1.00 71.47 489 GLU A O 1
ATOM 3609 N N . MET A 1 490 ? 71.412 39.404 61.440 1.00 71.73 490 MET A N 1
ATOM 3610 C CA . MET A 1 490 ? 70.334 38.709 60.745 1.00 72.00 490 MET A CA 1
ATOM 3611 C C . MET A 1 490 ? 70.145 37.302 61.305 1.00 72.16 490 MET A C 1
ATOM 3612 O O . MET A 1 490 ? 70.970 36.823 62.084 1.00 72.00 490 MET A O 1
ATOM 3617 N N . ILE A 1 491 ? 69.057 36.646 60.909 1.00 72.55 491 ILE A N 1
ATOM 3618 C CA . ILE A 1 491 ? 68.834 35.249 61.267 1.00 73.12 491 ILE A CA 1
ATOM 3619 C C . ILE A 1 491 ? 68.800 34.392 60.007 1.00 73.50 491 ILE A C 1
ATOM 3620 O O . ILE A 1 491 ? 68.024 34.655 59.085 1.00 73.49 491 ILE A O 1
ATOM 3625 N N . PHE A 1 492 ? 69.662 33.378 59.979 1.00 74.01 492 PHE A N 1
ATOM 3626 C CA . PHE A 1 492 ? 69.772 32.462 58.850 1.00 74.68 492 PHE A CA 1
ATOM 3627 C C . PHE A 1 492 ? 69.079 31.163 59.207 1.00 75.73 492 PHE A C 1
ATOM 3628 O O . PHE A 1 492 ? 69.624 30.335 59.938 1.00 75.95 492 PHE A O 1
ATOM 3636 N N . THR A 1 493 ? 67.874 30.985 58.694 1.00 76.98 493 THR A N 1
ATOM 3637 C CA . THR A 1 493 ? 67.138 29.754 58.926 1.00 78.23 493 THR A CA 1
ATOM 3638 C C . THR A 1 493 ? 67.188 28.876 57.666 1.00 79.04 493 THR A C 1
ATOM 3639 O O . THR A 1 493 ? 66.956 29.375 56.568 1.00 79.12 493 THR A O 1
ATOM 3643 N N . PRO A 1 494 ? 67.524 27.575 57.819 1.00 79.99 494 PRO A N 1
ATOM 3644 C CA . PRO A 1 494 ? 67.703 26.651 56.684 1.00 80.78 494 PRO A CA 1
ATOM 3645 C C . PRO A 1 494 ? 66.513 26.516 55.723 1.00 81.71 494 PRO A C 1
ATOM 3646 O O . PRO A 1 494 ? 65.387 26.888 56.050 1.00 81.79 494 PRO A O 1
ATOM 3650 N N . ARG A 1 495 ? 66.795 25.984 54.537 1.00 82.93 495 ARG A N 1
ATOM 3651 C CA . ARG A 1 495 ? 65.800 25.758 53.493 1.00 84.07 495 ARG A CA 1
ATOM 3652 C C . ARG A 1 495 ? 65.567 24.248 53.354 1.00 85.11 495 ARG A C 1
ATOM 3653 O O . ARG A 1 495 ? 66.480 23.462 53.627 1.00 85.44 495 ARG A O 1
ATOM 3661 N N . ASN A 1 496 ? 64.364 23.845 52.924 1.00 86.25 496 ASN A N 1
ATOM 3662 C CA . ASN A 1 496 ? 63.917 22.425 52.976 1.00 87.14 496 ASN A CA 1
ATOM 3663 C C . ASN A 1 496 ? 63.841 21.857 54.405 1.00 87.14 496 ASN A C 1
ATOM 3664 O O . ASN A 1 496 ? 62.807 21.947 55.075 1.00 87.14 496 ASN A O 1
#

Solvent-accessible surface area: 19940 Å² total; per-residue (Å²): 107,101,49,49,23,12,51,141,61,171,25,96,2,18,120,87,0,14,32,85,1,68,231,69,8,2,0,28,0,0,34,52,2,2,147,85,70,32,46,3,0,29,0,13,7,48,63,83,81,0,6,0,1,2,81,0,43,0,1,48,40,0,1,108,54,113,38,0,6,1,37,9,25,19,118,66,1,4,92,30,2,3,0,42,68,52,0,12,45,10,0,37,40,49,119,58,17,140,78,0,25,71,38,9,81,142,18,16,46,46,116,17,28,68,116,0,0,53,19,1,1,87,6,0,70,50,23,4,90,119,30,128,112,16,50,71,181,70,28,72,4,57,0,7,30,4,0,24,40,0,0,0,27,0,2,9,47,14,9,2,94,4,100,42,88,43,46,31,9,6,100,61,4,60,19,0,28,79,0,17,24,15,0,2,10,43,25,92,133,30,23,180,93,61,209,76,40,131,148,43,86,134,26,9,127,50,0,45,66,17,3,72,109,11,7,36,47,10,56,140,108,17,85,111,54,159,124,52,160,146,37,74,14,6,0,3,42,0,1,44,0,40,143,137,81,91,18,75,125,84,3,0,9,0,0,2,0,2,8,2,0,46,9,3,25,50,11,0,4,16,0,0,2,2,0,0,2,0,22,79,46,84,98,14,12,119,42,0,29,132,18,6,109,103,30,4,30,161,116,73,5,94,51,100,4,25,156,123,0,127,46,0,34,19,0,0,57,0,2,31,0,20,18,20,8,65,3,9,22,6,3,51,1,48,99,98,42,95,3,75,36,39,70,3,123,134,33,17,0,1,0,1,3,6,9,46,1,5,67,88,78,68,15,87,86,36,102,84,18,33,39,90,2,16,83,174,147,28,52,140,78,68,12,6,22,36,4,22,35,45,5,3,50,23,14,42,145,1,10,20,5,11,4,4,0,0,0,0,10,0,3,74,90,15,65,1,100,19,8,147,56,40,27,1,97,56,9,103,63,64,34,30,20,12,20,26,2,26,77,121,95,114,66,21,54,0,53,21,39,106,71,211